Protein AF-A0A5C7Q191-F1 (afdb_monomer_lite)

Radius of gyration: 49.36 Å; chains: 1; bounding box: 138×74×116 Å

Sequence (381 aa):
MLLTQKLLRLLNSVFDKDARAFTAFRIRHESGRLRWRIEDRVLTGSVDGVGLFEVALAGYTIRTLLEHLATLPGITVISRVSTEQFGLSAGALMDQSGDQASSNGDQVLAFTSLLWAYLEAMAVELREARRQIDEALLQMSAKTAEAEWLDEWGGYFGFPRKGGEADASYSKRIVEEILRPRGNNKAIEIGLRNVFGQDCEVIDLQRFGDVFPVYGGAFVHNGTYLHNADAILYYGLFKVVIGYDLLGGADISGYADEVSAYIDTLRDAGTHLESIELTGSKLDDSFAGAEDGSSVQVLSVIPTLLDALNGPTETVPVFPLVVGDASAPGGTVPNSFADQLDAPSDATGGSIVYTTAYSGLRKYDAKVPHSGGEAGALTLS

pLDDT: mean 75.78, std 20.34, range [34.62, 95.62]

Foldseek 3Di:
DVQLVVVLVPDDPVDDSDLQKDFFKFKDFQPFKWKWWQDPQWIWIDGPNHTQDIDRLPPDFSQVVQVVQVVGPRMDMGGPDDPVRSRHRSLQWDTDIAIPPDDCSRTTMGGDDPSSVVSSVVSNVVVVVVVVVVVVVLLVALLRNADPSVQVLCVVLVRHDDPPDHSNRSSVVSVCVVPQAFADQVSLQVQCCVPVVKGKGKAFDWDFPDDDDDDPPDDDPPVPDDDDRDTDGDPQEIEMEIAAAPPDGDDPVVVLVVSVVSNVVRHDPSHDYDYYHYDHGPPPPPPVPDDVPVDPPPPPPPPPDPDDDDDDDDDDDDDDDDPDDDDDPDDDDDPDPPPDDDDDPPQDWDWDWDWDDDPPDDTDTDIDTDGPDDPDDDDDD

Secondary structure (DSSP, 8-state):
-HHHHHHHHHS-TTS------EEEEEEEESSS-EEEEEETTEEEEEETTEEEEEEE-TT-BHHHHHHHHHTSTTEEEEE---TTGGGSBGGGBPPEEEETTSTTTTEEEE---HHHHHHHHHHHHHHHHHHHHHHHHHHTSTTT--HHHHHHHHHHTT-PPPTT--HHHHHHHHHHHHH---SSHHHHHHHHHHHH---EEEEEEEEPPPPP---TT-----SSS-SS-PPEEEEEEEEEEEEE-TTTPPPHHHHHHHHHHHHHHHSPTT-EEEEEEEEE-------------S--------------------PPPPPP--------TT-----------PPP------EEEEEEEETTTEEEEEEEE--TT--------

Structure (mmCIF, N/CA/C/O backbone):
data_AF-A0A5C7Q191-F1
#
_entry.id   AF-A0A5C7Q191-F1
#
loop_
_atom_site.group_PDB
_atom_site.id
_atom_site.type_symbol
_atom_site.label_atom_id
_atom_site.label_alt_id
_atom_site.label_comp_id
_atom_site.label_asym_id
_atom_si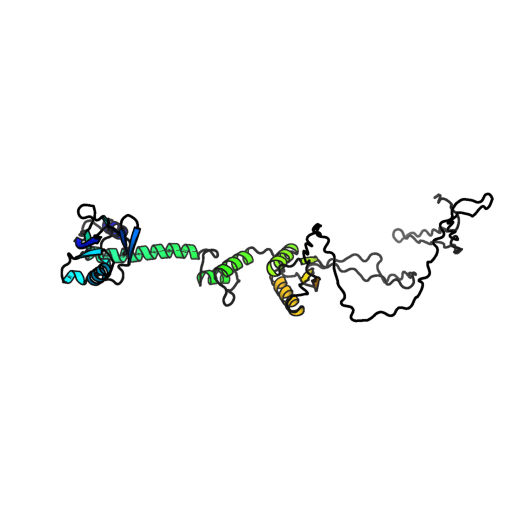te.label_entity_id
_atom_site.label_seq_id
_atom_site.pdbx_PDB_ins_code
_atom_site.Cartn_x
_atom_site.Cartn_y
_atom_site.Cartn_z
_atom_site.occupancy
_atom_site.B_iso_or_equiv
_atom_site.auth_seq_id
_atom_site.auth_comp_id
_atom_site.auth_asym_id
_atom_site.auth_atom_id
_atom_site.pdbx_PDB_model_num
ATOM 1 N N . MET A 1 1 ? -17.061 3.199 21.358 1.00 63.56 1 MET A N 1
ATOM 2 C CA . MET A 1 1 ? -18.312 3.870 21.763 1.00 63.56 1 MET A CA 1
ATOM 3 C C . MET A 1 1 ? -18.288 5.399 21.747 1.00 63.56 1 MET A C 1
ATOM 5 O O . MET A 1 1 ? -19.372 5.969 21.832 1.00 63.56 1 MET A O 1
ATOM 9 N N . LEU A 1 2 ? -17.159 6.112 21.573 1.00 75.12 2 LEU A N 1
ATOM 10 C CA . LEU A 1 2 ? -17.215 7.579 21.367 1.00 75.12 2 LEU A CA 1
ATOM 11 C C . LEU A 1 2 ? -18.153 7.972 20.209 1.00 75.12 2 LEU A C 1
ATOM 13 O O . LEU A 1 2 ? -18.893 8.951 20.303 1.00 75.12 2 LEU A O 1
ATOM 17 N N . LEU A 1 3 ? -18.168 7.184 19.129 1.00 82.44 3 LEU A N 1
ATOM 18 C CA . LEU A 1 3 ? -19.088 7.390 18.011 1.00 82.44 3 LEU A CA 1
ATOM 19 C C . LEU A 1 3 ? -20.546 7.077 18.387 1.00 82.44 3 LEU A C 1
ATOM 21 O O . LEU A 1 3 ? -21.432 7.854 18.061 1.00 82.44 3 LEU A O 1
ATOM 25 N N . THR A 1 4 ? -20.799 6.010 19.135 1.00 85.25 4 THR A N 1
ATOM 26 C CA . THR A 1 4 ? -22.139 5.614 19.609 1.00 85.25 4 THR A CA 1
ATOM 27 C C . THR A 1 4 ? -22.764 6.685 20.494 1.00 85.25 4 THR A C 1
ATOM 29 O O . THR A 1 4 ? -23.917 7.061 20.299 1.00 85.25 4 THR A O 1
ATOM 32 N N . GLN A 1 5 ? -21.980 7.276 21.397 1.00 86.56 5 GLN A N 1
ATOM 33 C CA . GLN A 1 5 ? -22.411 8.421 22.201 1.00 86.56 5 GLN A CA 1
ATOM 34 C C . GLN A 1 5 ? -22.705 9.657 21.338 1.00 86.56 5 GLN A C 1
ATOM 36 O O . GLN A 1 5 ? -23.686 10.363 21.583 1.00 86.56 5 GLN A O 1
ATOM 41 N N . LYS A 1 6 ? -21.903 9.910 20.293 1.00 88.62 6 LYS A N 1
ATOM 42 C CA . LYS A 1 6 ? -22.193 10.972 19.315 1.00 88.62 6 LYS A CA 1
ATOM 43 C C . LYS A 1 6 ? -23.507 10.707 18.573 1.00 88.62 6 LYS A C 1
ATOM 45 O O . LYS A 1 6 ? -24.322 11.620 18.481 1.00 88.62 6 LYS A O 1
ATOM 50 N N . LEU A 1 7 ? -23.750 9.479 18.112 1.00 89.75 7 LEU A N 1
ATOM 51 C CA . LEU A 1 7 ? -24.998 9.092 17.443 1.00 89.75 7 LEU A CA 1
ATOM 52 C C . LEU A 1 7 ? -26.212 9.252 18.373 1.00 89.75 7 LEU A C 1
ATOM 54 O O . LEU A 1 7 ? -27.210 9.856 17.987 1.00 89.75 7 LEU A O 1
ATOM 58 N N . LEU A 1 8 ? -26.105 8.815 19.631 1.00 91.12 8 LEU A N 1
ATOM 59 C CA . LEU A 1 8 ? -27.140 9.009 20.657 1.00 91.12 8 LEU A CA 1
ATOM 60 C C . LEU A 1 8 ? -27.452 10.489 20.903 1.00 91.12 8 LEU A C 1
ATOM 62 O O . LEU A 1 8 ? -28.609 10.874 21.105 1.00 91.12 8 LEU A O 1
ATOM 66 N N . ARG A 1 9 ? -26.430 11.350 20.880 1.00 90.88 9 ARG A N 1
ATOM 67 C CA . ARG A 1 9 ? -26.616 12.795 21.043 1.00 90.88 9 ARG A CA 1
ATOM 68 C C . ARG A 1 9 ? -27.429 13.404 19.898 1.00 90.88 9 ARG A C 1
ATOM 70 O O . ARG A 1 9 ? -28.190 14.329 20.164 1.00 90.88 9 ARG A O 1
ATOM 77 N N . LEU A 1 10 ? -27.303 12.874 18.680 1.00 92.19 10 LEU A N 1
ATOM 78 C CA . LEU A 1 10 ? -28.034 13.339 17.494 1.00 92.19 10 LEU A CA 1
ATOM 79 C C . LEU A 1 10 ? -29.507 12.906 17.469 1.00 92.19 10 LEU A C 1
ATOM 81 O O . LEU A 1 10 ? -30.303 13.502 16.748 1.00 92.19 10 LEU A O 1
ATOM 85 N N . LEU A 1 11 ? -29.894 11.901 18.259 1.00 91.06 11 LEU A N 1
ATOM 86 C CA . LEU A 1 11 ? -31.294 11.493 18.366 1.00 91.06 11 LEU A CA 1
ATOM 87 C C . LEU A 1 11 ? -32.147 12.545 19.086 1.00 91.06 11 LEU A C 1
ATOM 89 O O . LEU A 1 11 ? -31.687 13.237 19.998 1.00 91.06 11 LEU A O 1
ATOM 93 N N . ASN A 1 12 ? -33.428 12.609 18.720 1.00 92.19 12 ASN A N 1
ATOM 94 C CA . ASN A 1 12 ? -34.424 13.439 19.398 1.00 92.19 12 ASN A CA 1
ATOM 95 C C . ASN A 1 12 ? -34.519 13.071 20.901 1.00 92.19 12 ASN A C 1
ATOM 97 O O . ASN A 1 12 ? -34.247 11.935 21.292 1.00 92.19 12 ASN A O 1
ATOM 101 N N . SER A 1 13 ? -34.896 14.027 21.752 1.00 90.50 13 SER A N 1
ATOM 102 C CA . SER A 1 13 ? -35.051 13.852 23.202 1.00 90.50 13 SER A CA 1
ATOM 103 C C . SER A 1 13 ? -36.152 12.866 23.606 1.00 90.50 13 SER A C 1
ATOM 105 O O . SER A 1 13 ? -36.148 12.414 24.744 1.00 90.50 13 SER A O 1
ATOM 107 N N . VAL A 1 14 ? -37.070 12.514 22.698 1.00 93.12 14 VAL A N 1
ATOM 108 C CA . VAL A 1 14 ? -38.151 11.539 22.949 1.00 93.12 14 VAL A CA 1
ATOM 109 C C . VAL A 1 14 ? -37.617 10.119 23.198 1.00 93.12 14 VAL A C 1
ATOM 111 O O . VAL A 1 14 ? -38.283 9.318 23.849 1.00 93.12 14 VAL A O 1
ATOM 114 N N . PHE A 1 15 ? -36.422 9.793 22.700 1.00 90.31 15 PHE A N 1
ATOM 115 C CA . PHE A 1 15 ? -35.811 8.482 22.915 1.00 90.31 15 PHE A CA 1
ATOM 116 C C . PHE A 1 15 ? -35.139 8.396 24.289 1.00 90.31 15 PHE A C 1
ATOM 118 O O . PHE A 1 15 ? -34.394 9.297 24.673 1.00 90.31 15 PHE A O 1
ATOM 125 N N . ASP A 1 16 ? -35.341 7.278 24.992 1.00 90.31 16 ASP A N 1
ATOM 126 C CA . ASP A 1 16 ? -34.571 6.930 26.189 1.00 90.31 16 ASP A CA 1
ATOM 127 C C . ASP A 1 16 ? -33.125 6.600 25.785 1.00 90.31 16 ASP A C 1
ATOM 129 O O . ASP A 1 16 ? -32.858 5.585 25.140 1.00 90.31 16 ASP A O 1
ATOM 133 N N . LYS A 1 17 ? -32.197 7.502 26.119 1.00 91.94 17 LYS A N 1
ATOM 134 C CA . LYS A 1 17 ? -30.774 7.402 25.756 1.00 91.94 17 LYS A CA 1
ATOM 135 C C . LYS A 1 17 ? -29.952 6.634 26.791 1.00 91.94 17 LYS A C 1
ATOM 137 O O . LYS A 1 17 ? -28.741 6.488 26.598 1.00 91.94 17 LYS A O 1
ATOM 142 N N . ASP A 1 18 ? -30.571 6.170 27.876 1.00 91.25 18 ASP A N 1
ATOM 143 C CA . ASP A 1 18 ? -29.871 5.435 28.921 1.00 91.25 18 ASP A CA 1
ATOM 144 C C . ASP A 1 18 ? -29.340 4.094 28.381 1.00 91.25 18 ASP A C 1
ATOM 146 O O . ASP A 1 18 ? -30.026 3.331 27.690 1.00 91.25 18 ASP A O 1
ATOM 150 N N . ALA A 1 19 ? -28.079 3.811 28.700 1.00 89.94 19 ALA A N 1
ATOM 151 C CA . ALA A 1 19 ? -27.424 2.546 28.394 1.00 89.94 19 ALA A CA 1
ATOM 152 C C . ALA A 1 19 ? -28.015 1.385 29.207 1.00 89.94 19 ALA A C 1
ATOM 154 O O . ALA A 1 19 ? -27.857 0.221 28.818 1.00 89.94 19 ALA A O 1
ATOM 155 N N . ARG A 1 20 ? -28.677 1.694 30.335 1.00 92.75 20 ARG A N 1
ATOM 156 C CA . ARG A 1 20 ? -29.031 0.721 31.377 1.00 92.75 20 ARG A CA 1
ATOM 157 C C . ARG A 1 20 ? -27.791 -0.084 31.758 1.00 92.75 20 ARG A C 1
ATOM 159 O O . ARG A 1 20 ? -27.736 -1.307 31.599 1.00 92.75 20 ARG A O 1
ATOM 166 N N . ALA A 1 21 ? -26.759 0.667 32.142 1.00 92.19 21 ALA A N 1
ATOM 167 C CA . ALA A 1 21 ? -25.433 0.139 32.399 1.00 92.19 21 ALA A CA 1
ATOM 168 C C . ALA A 1 21 ? -25.421 -0.733 33.659 1.00 92.19 21 ALA A C 1
ATOM 170 O O . ALA A 1 21 ? -26.037 -0.400 34.672 1.00 92.19 21 ALA A O 1
ATOM 171 N N . PHE A 1 22 ? -24.677 -1.830 33.606 1.00 93.50 22 PHE A N 1
ATOM 172 C CA . PHE A 1 22 ? -24.421 -2.707 34.743 1.00 93.50 22 PHE A CA 1
ATOM 173 C C . PHE A 1 22 ? -22.935 -3.060 34.805 1.00 93.50 22 PHE A C 1
ATOM 175 O O . PHE A 1 22 ? -22.214 -2.979 33.809 1.00 93.50 22 PHE A O 1
ATOM 182 N N . THR A 1 23 ? -22.455 -3.448 35.984 1.00 94.12 23 THR A N 1
ATOM 183 C CA . THR A 1 23 ? -21.076 -3.915 36.141 1.00 94.12 23 THR A CA 1
ATOM 184 C C . THR A 1 23 ? -20.955 -5.331 35.598 1.00 94.12 23 THR A C 1
ATOM 186 O O . THR A 1 23 ? -21.524 -6.258 36.169 1.00 94.12 23 THR A O 1
ATOM 189 N N . ALA A 1 24 ? -20.186 -5.507 34.524 1.00 93.38 24 ALA A N 1
ATOM 190 C CA . ALA A 1 24 ? -19.915 -6.821 33.963 1.00 93.38 24 ALA A CA 1
ATOM 191 C C . ALA A 1 24 ? -18.977 -7.606 34.892 1.00 93.38 24 ALA A C 1
ATOM 193 O O . ALA A 1 24 ? -19.295 -8.678 35.409 1.00 93.38 24 ALA A O 1
ATOM 194 N N . PHE A 1 25 ? -17.816 -7.028 35.172 1.00 93.81 25 PHE A N 1
ATOM 195 C CA . PHE A 1 25 ? -16.826 -7.630 36.050 1.00 93.81 25 PHE A CA 1
ATOM 196 C C . PHE A 1 25 ? -15.891 -6.577 36.623 1.00 93.81 25 PHE A C 1
ATOM 198 O O . PHE A 1 25 ? -15.901 -5.415 36.215 1.00 93.81 25 PHE A O 1
ATOM 205 N N . ARG A 1 26 ? -15.089 -6.990 37.600 1.00 93.38 26 ARG A N 1
ATOM 206 C CA . ARG A 1 26 ? -13.958 -6.217 38.101 1.00 93.38 26 ARG A CA 1
ATOM 207 C C . ARG A 1 26 ? -12.667 -6.934 37.761 1.00 93.38 26 ARG A C 1
ATOM 209 O O . ARG A 1 26 ? -12.584 -8.139 37.982 1.00 93.38 26 ARG A O 1
ATOM 216 N N . ILE A 1 27 ? -11.687 -6.207 37.244 1.00 92.62 27 ILE A N 1
ATOM 217 C CA . ILE A 1 27 ? -10.382 -6.752 36.863 1.00 92.62 27 ILE A CA 1
ATOM 218 C C . ILE A 1 27 ? -9.289 -6.160 37.750 1.00 92.62 27 ILE A C 1
ATOM 220 O O . ILE A 1 27 ? -9.270 -4.957 38.019 1.00 92.62 27 ILE A O 1
ATOM 224 N N . ARG A 1 28 ? -8.406 -7.02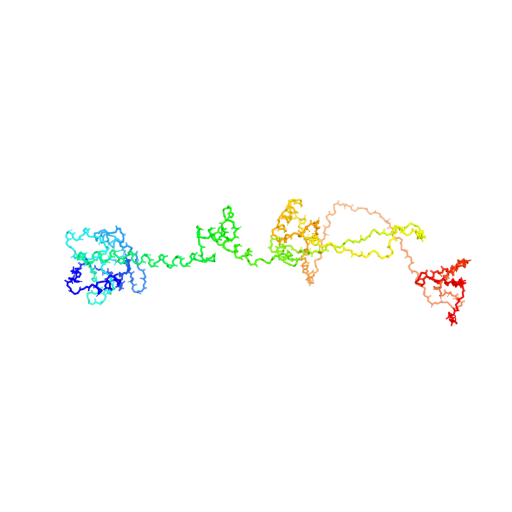1 38.254 1.00 91.94 28 ARG A N 1
ATOM 225 C CA . ARG A 1 28 ? -7.324 -6.659 39.171 1.00 91.94 28 ARG A CA 1
ATOM 226 C C . ARG A 1 28 ? -6.072 -7.453 38.843 1.00 91.94 28 ARG A C 1
ATOM 228 O O . ARG A 1 28 ? -6.177 -8.586 38.389 1.00 91.94 28 ARG A O 1
ATOM 235 N N . HIS A 1 29 ? -4.915 -6.871 39.120 1.00 92.06 29 HIS A N 1
ATOM 236 C CA . HIS A 1 29 ? -3.643 -7.578 39.122 1.00 92.06 29 HIS A CA 1
ATOM 237 C C . HIS A 1 29 ? -3.160 -7.793 40.564 1.00 92.06 29 HIS A C 1
ATOM 239 O O . HIS A 1 29 ? -3.411 -6.954 41.436 1.00 92.06 29 HIS A O 1
ATOM 245 N N . GLU A 1 30 ? -2.520 -8.934 40.825 1.00 86.19 30 GLU A N 1
ATOM 246 C CA . GLU A 1 30 ? -2.148 -9.375 42.179 1.00 86.19 30 GLU A CA 1
ATOM 247 C C . GLU A 1 30 ? -1.004 -8.558 42.793 1.00 86.19 30 GLU A C 1
ATOM 249 O O . GLU A 1 30 ? -1.023 -8.267 43.988 1.00 86.19 30 GLU A O 1
ATOM 254 N N . SER A 1 31 ? -0.015 -8.171 41.986 1.00 80.81 31 SER A N 1
ATOM 255 C CA . SER A 1 31 ? 1.249 -7.591 42.469 1.00 80.81 31 SER A CA 1
ATOM 256 C C . SER A 1 31 ? 1.552 -6.182 41.956 1.00 80.81 31 SER A C 1
ATOM 258 O O . SER A 1 31 ? 2.505 -5.564 42.421 1.00 80.81 31 SER A O 1
ATOM 260 N N . GLY A 1 32 ? 0.753 -5.654 41.025 1.00 82.81 32 GLY A N 1
ATOM 261 C CA . GLY A 1 32 ? 1.071 -4.426 40.286 1.00 82.81 32 GLY A CA 1
ATOM 262 C C . GLY A 1 32 ? -0.164 -3.591 39.972 1.00 82.81 32 GLY A C 1
ATOM 263 O O . GLY A 1 32 ? -1.295 -4.060 40.122 1.00 82.81 32 GLY A O 1
ATOM 264 N N . ARG A 1 33 ? 0.035 -2.339 39.547 1.00 88.38 33 ARG A N 1
ATOM 265 C CA . ARG A 1 33 ? -1.073 -1.423 39.245 1.00 88.38 33 ARG A CA 1
ATOM 266 C C . ARG A 1 33 ? -1.595 -1.675 37.836 1.00 88.38 33 ARG A C 1
ATOM 268 O O . ARG A 1 33 ? -1.003 -1.217 36.859 1.00 88.38 33 ARG A O 1
ATOM 275 N N . LEU A 1 34 ? -2.733 -2.362 37.737 1.00 91.56 34 LEU A N 1
ATOM 276 C CA . LEU A 1 34 ? -3.403 -2.587 36.461 1.00 91.56 34 LEU A CA 1
ATOM 277 C C . LEU A 1 34 ? -4.133 -1.326 35.988 1.00 91.56 34 LEU A C 1
ATOM 279 O O . LEU A 1 34 ? -5.035 -0.814 36.657 1.00 91.56 34 LEU A O 1
ATOM 283 N N . ARG A 1 35 ? -3.791 -0.879 34.785 1.00 93.69 35 ARG A N 1
ATOM 284 C CA . ARG A 1 35 ? -4.580 0.052 33.983 1.00 93.69 35 ARG A CA 1
ATOM 285 C C . ARG A 1 35 ? -5.144 -0.687 32.792 1.00 93.69 35 ARG A C 1
ATOM 287 O O . ARG A 1 35 ? -4.405 -1.363 32.084 1.00 93.69 35 ARG A O 1
ATOM 294 N N . TRP A 1 36 ? -6.431 -0.531 32.556 1.00 94.12 36 TRP A N 1
ATOM 295 C CA . TRP A 1 36 ? -7.112 -1.165 31.440 1.00 94.12 36 TRP A CA 1
ATOM 296 C C . TRP A 1 36 ? -7.877 -0.124 30.633 1.00 94.12 36 TRP A C 1
ATOM 298 O O . TRP A 1 36 ? -8.253 0.937 31.142 1.00 94.12 36 TRP A O 1
ATOM 308 N N . ARG A 1 37 ? -8.097 -0.422 29.359 1.00 94.19 37 ARG A N 1
ATOM 309 C CA . ARG A 1 37 ? -8.853 0.425 28.446 1.00 94.19 37 ARG A CA 1
ATOM 310 C C . ARG A 1 37 ? -9.630 -0.441 27.474 1.00 94.19 37 ARG A C 1
ATOM 312 O O . ARG A 1 37 ? -9.074 -1.354 26.875 1.00 94.19 37 ARG A O 1
ATOM 319 N N . ILE A 1 38 ? -10.907 -0.129 27.324 1.00 92.38 38 ILE A N 1
ATOM 320 C CA . ILE A 1 38 ? -11.762 -0.632 26.259 1.00 92.38 38 ILE A CA 1
ATOM 321 C C . ILE A 1 38 ? -11.931 0.491 25.256 1.00 92.38 38 ILE A C 1
ATOM 323 O O . ILE A 1 38 ? -12.472 1.550 25.581 1.00 92.38 38 ILE A O 1
ATOM 327 N N . GLU A 1 39 ? -11.460 0.249 24.048 1.00 88.44 39 GLU A N 1
ATOM 328 C CA . GLU A 1 39 ? -11.617 1.148 22.917 1.00 88.44 39 GLU A CA 1
ATOM 329 C C . GLU A 1 39 ? -11.809 0.306 21.666 1.00 88.44 39 GLU A C 1
ATOM 331 O O . GLU A 1 39 ? -11.177 -0.734 21.514 1.00 88.44 39 GLU A O 1
ATOM 336 N N . ASP A 1 40 ? -12.743 0.713 20.807 1.00 80.81 40 ASP A N 1
ATOM 337 C CA . ASP A 1 40 ? -12.995 0.057 19.520 1.00 80.81 40 ASP A CA 1
ATOM 338 C C . ASP A 1 40 ? -13.168 -1.469 19.599 1.00 80.81 40 ASP A C 1
ATOM 340 O O . ASP A 1 40 ? -12.739 -2.219 18.729 1.00 80.81 40 ASP A O 1
ATOM 344 N N . ARG A 1 41 ? -13.875 -1.931 20.641 1.00 86.75 41 ARG A N 1
ATOM 345 C CA . ARG A 1 41 ? -14.105 -3.358 20.930 1.00 86.75 41 ARG A CA 1
ATOM 346 C C . ARG A 1 41 ? -12.819 -4.157 21.161 1.00 86.75 41 ARG A C 1
ATOM 348 O O . ARG A 1 41 ? -12.811 -5.369 20.959 1.00 86.75 41 ARG A O 1
ATOM 355 N N . VAL A 1 42 ? -11.767 -3.508 21.637 1.00 91.62 42 VAL A N 1
ATOM 356 C CA . VAL A 1 42 ? -10.541 -4.146 22.108 1.00 91.62 42 VAL A CA 1
ATOM 357 C C . VAL A 1 42 ? -10.349 -3.782 23.573 1.00 91.62 42 VAL A C 1
ATOM 359 O O . VAL A 1 42 ? -10.381 -2.609 23.944 1.00 91.62 42 VAL A O 1
ATOM 362 N N . LEU A 1 43 ? -10.181 -4.794 24.422 1.00 94.06 43 LEU A N 1
ATOM 363 C CA . LEU A 1 43 ? -9.784 -4.615 25.812 1.00 94.06 43 LEU A CA 1
ATOM 364 C C . LEU A 1 43 ? -8.266 -4.767 25.901 1.00 94.06 43 LEU A C 1
ATOM 366 O O . LEU A 1 43 ? -7.718 -5.839 25.654 1.00 94.06 43 LEU A O 1
ATOM 370 N N . THR A 1 44 ? -7.604 -3.692 26.301 1.00 94.94 44 THR A N 1
ATOM 371 C CA . THR A 1 44 ? -6.167 -3.651 26.567 1.00 94.94 44 THR A CA 1
ATOM 372 C C . THR A 1 44 ? -5.921 -3.521 28.061 1.00 94.94 44 THR A C 1
ATOM 374 O O . THR A 1 44 ? -6.659 -2.832 28.773 1.00 94.94 44 THR A O 1
ATOM 377 N N . GLY A 1 45 ? -4.878 -4.184 28.550 1.00 93.56 45 GLY A N 1
ATOM 378 C CA . GLY A 1 45 ? -4.425 -4.097 29.931 1.00 93.56 45 GLY A CA 1
ATOM 379 C C . GLY A 1 45 ? -2.925 -3.861 30.000 1.00 93.56 45 GLY A C 1
ATOM 380 O O . GLY A 1 45 ? -2.156 -4.452 29.248 1.00 93.56 45 GLY A O 1
ATOM 381 N N . SER A 1 46 ? -2.504 -3.006 30.924 1.00 92.50 46 SER A N 1
ATOM 382 C CA . SER A 1 46 ? -1.105 -2.695 31.206 1.00 92.50 46 SER A CA 1
ATOM 383 C C . SER A 1 46 ? -0.863 -2.688 32.711 1.00 92.50 46 SER A C 1
ATOM 385 O O . SER A 1 46 ? -1.703 -2.204 33.471 1.00 92.50 46 SER A O 1
ATOM 387 N N . VAL A 1 47 ? 0.273 -3.217 33.149 1.00 91.56 47 VAL A N 1
ATOM 388 C CA . VAL A 1 47 ? 0.688 -3.228 34.555 1.00 91.56 47 VAL A CA 1
ATOM 389 C C . VAL A 1 47 ? 1.915 -2.345 34.685 1.00 91.56 47 VAL A C 1
ATOM 391 O O . VAL A 1 47 ? 2.900 -2.547 33.982 1.00 91.56 47 VAL A O 1
ATOM 394 N N . ASP A 1 48 ? 1.826 -1.316 35.528 1.00 86.88 48 ASP A N 1
ATOM 395 C CA . ASP A 1 48 ? 2.922 -0.366 35.779 1.00 86.88 48 ASP A CA 1
ATOM 396 C C . ASP A 1 48 ? 3.530 0.255 34.498 1.00 86.88 48 ASP A C 1
ATOM 398 O O . ASP A 1 48 ? 4.693 0.646 34.453 1.00 86.88 48 ASP A O 1
ATOM 402 N N . GLY A 1 49 ? 2.711 0.383 33.445 1.00 82.00 49 GLY A N 1
ATOM 403 C CA . GLY A 1 49 ? 3.094 0.949 32.147 1.00 82.00 49 GLY A CA 1
ATOM 404 C C . GLY A 1 49 ? 3.565 -0.069 31.103 1.00 82.00 49 GLY A C 1
ATOM 405 O O . GLY A 1 49 ? 3.752 0.311 29.951 1.00 82.00 49 GLY A O 1
ATOM 406 N N . VAL A 1 50 ? 3.701 -1.347 31.462 1.00 87.00 50 VAL A N 1
ATOM 407 C CA . VAL A 1 50 ? 4.044 -2.434 30.533 1.00 87.00 50 VAL A CA 1
ATOM 408 C C . VAL A 1 50 ? 2.765 -3.110 30.042 1.00 87.00 50 VAL A C 1
ATOM 410 O O . VAL A 1 50 ? 1.908 -3.475 30.846 1.00 87.00 50 VAL A O 1
ATOM 413 N N . GLY A 1 51 ? 2.612 -3.265 28.724 1.00 87.56 51 GLY A N 1
ATOM 414 C CA . GLY A 1 51 ? 1.470 -3.965 28.129 1.00 87.56 51 GLY A CA 1
ATOM 415 C C . GLY A 1 51 ? 1.424 -5.428 28.572 1.00 87.56 51 GLY A C 1
ATOM 416 O O . GLY A 1 51 ? 2.418 -6.137 28.448 1.00 87.56 51 GLY A O 1
ATOM 417 N N . LEU A 1 52 ? 0.282 -5.861 29.105 1.00 89.69 52 LEU A N 1
ATOM 418 C CA . LEU A 1 52 ? 0.072 -7.222 29.600 1.00 89.69 52 LEU A CA 1
ATOM 419 C C . LEU A 1 52 ? -0.756 -8.052 28.618 1.00 89.69 52 LEU A C 1
ATOM 421 O O . LEU A 1 52 ? -0.426 -9.205 28.360 1.00 89.69 52 LEU A O 1
ATOM 425 N N . PHE A 1 53 ? -1.836 -7.480 28.087 1.00 92.19 53 PHE A N 1
ATOM 426 C CA . PHE A 1 53 ? -2.714 -8.179 27.156 1.00 92.19 53 PHE A CA 1
ATOM 427 C C . PHE A 1 53 ? -3.479 -7.214 26.252 1.00 92.19 53 PHE A C 1
ATOM 429 O O . PHE A 1 53 ? -3.754 -6.067 26.617 1.00 92.19 53 PHE A O 1
ATOM 436 N N . GLU A 1 54 ? -3.874 -7.732 25.096 1.00 94.69 54 GLU A N 1
ATOM 437 C CA . GLU A 1 54 ? -4.749 -7.090 24.127 1.00 94.69 54 GLU A CA 1
ATOM 438 C C . GLU A 1 54 ? -5.726 -8.145 23.605 1.00 94.69 54 GLU A C 1
ATOM 440 O O . GLU A 1 54 ? -5.315 -9.174 23.071 1.00 94.69 54 GLU A O 1
ATOM 445 N N . VAL A 1 55 ? -7.022 -7.930 23.831 1.00 94.06 55 VAL A N 1
ATOM 446 C CA . VAL A 1 55 ? -8.072 -8.900 23.509 1.00 94.06 55 VAL A CA 1
ATOM 447 C C . VAL A 1 55 ? -9.146 -8.223 22.671 1.00 94.06 55 VAL A C 1
ATOM 449 O O . VAL A 1 55 ? -9.860 -7.339 23.148 1.00 94.06 55 VAL A O 1
ATOM 452 N N . ALA A 1 56 ? -9.299 -8.676 21.427 1.00 93.00 56 ALA A N 1
ATOM 453 C CA . ALA A 1 56 ? -10.436 -8.313 20.595 1.00 93.00 56 ALA A CA 1
ATOM 454 C C . ALA A 1 56 ? -11.714 -8.940 21.171 1.00 93.00 56 ALA A C 1
ATOM 456 O O . ALA A 1 56 ? -11.802 -10.150 21.360 1.00 93.00 56 ALA A O 1
ATOM 457 N N . LEU A 1 57 ? -12.724 -8.116 21.445 1.00 91.69 57 LEU A N 1
ATOM 458 C CA . LEU A 1 57 ? -13.994 -8.549 22.035 1.00 91.69 57 LEU A CA 1
ATOM 459 C C . LEU A 1 57 ? -14.912 -9.233 21.008 1.00 91.69 57 LEU A C 1
ATOM 461 O O . LEU A 1 57 ? -15.885 -9.893 21.379 1.00 91.69 57 LEU A O 1
ATOM 465 N N . ALA A 1 58 ? -14.617 -9.075 19.714 1.00 87.00 58 ALA A N 1
ATOM 466 C CA . ALA A 1 58 ? -15.309 -9.777 18.642 1.00 87.00 58 ALA A CA 1
ATOM 467 C C . ALA A 1 58 ? -15.118 -11.297 18.794 1.00 87.00 58 ALA A C 1
ATOM 469 O O . ALA A 1 58 ? -14.004 -11.778 18.963 1.00 87.00 58 ALA A O 1
ATOM 470 N N . GLY A 1 59 ? -16.217 -12.055 18.761 1.00 87.19 59 GLY A N 1
ATOM 471 C CA . GLY A 1 59 ? -16.198 -13.515 18.932 1.00 87.19 59 GLY A CA 1
ATOM 472 C C . GLY A 1 59 ? -16.273 -14.006 20.382 1.00 87.19 59 GLY A C 1
ATOM 473 O O . GLY A 1 59 ? -16.468 -15.200 20.601 1.00 87.19 59 GLY A O 1
ATOM 474 N N . TYR A 1 60 ? -16.210 -13.111 21.374 1.00 94.00 60 TYR A N 1
ATOM 475 C CA . TYR A 1 60 ? -16.379 -13.475 22.779 1.00 94.00 60 TYR A CA 1
ATOM 476 C C . TYR A 1 60 ? -17.793 -13.183 23.290 1.00 94.00 60 TYR A C 1
ATOM 478 O O . TYR A 1 60 ? -18.445 -12.199 22.928 1.00 94.00 60 TYR A O 1
ATOM 486 N N . THR A 1 61 ? -18.253 -14.040 24.196 1.00 95.06 61 THR A N 1
ATOM 487 C CA . THR A 1 61 ? -19.333 -13.726 25.137 1.00 95.06 61 THR A CA 1
ATOM 488 C C . THR A 1 61 ? -18.711 -13.206 26.427 1.00 95.06 61 THR A C 1
ATOM 490 O O . THR A 1 61 ? -17.517 -13.404 26.660 1.00 95.06 61 THR A O 1
ATOM 493 N N . ILE A 1 62 ? -19.497 -12.574 27.300 1.00 93.94 62 ILE A N 1
ATOM 494 C CA . ILE A 1 62 ? -19.000 -12.166 28.621 1.00 93.94 62 ILE A CA 1
ATOM 495 C C . ILE A 1 62 ? -18.419 -13.381 29.357 1.00 93.94 62 ILE A C 1
ATOM 497 O O . ILE A 1 62 ? -17.351 -13.275 29.946 1.00 93.94 62 ILE A O 1
ATOM 501 N N . ARG A 1 63 ? -19.056 -14.556 29.270 1.00 94.44 63 ARG A N 1
ATOM 502 C CA . ARG A 1 63 ? -18.526 -15.786 29.875 1.00 94.44 63 ARG A CA 1
ATOM 503 C C . ARG A 1 63 ? -17.150 -16.171 29.338 1.00 94.44 63 ARG A C 1
ATOM 505 O O . ARG A 1 63 ? -16.215 -16.297 30.121 1.00 94.44 63 ARG A O 1
ATOM 512 N N . THR A 1 64 ? -17.032 -16.345 28.024 1.00 95.00 64 THR A N 1
ATOM 513 C CA . THR A 1 64 ? -15.785 -16.837 27.422 1.00 95.00 64 THR A CA 1
ATOM 514 C C . THR A 1 64 ? -14.651 -15.825 27.559 1.00 95.00 64 THR A C 1
ATOM 516 O O . THR A 1 64 ? -13.497 -16.216 27.694 1.00 95.00 64 THR A O 1
ATOM 519 N N . LEU A 1 65 ? -14.964 -14.524 27.599 1.00 94.81 65 LEU A N 1
ATOM 520 C CA . LEU A 1 65 ? -13.984 -13.485 27.908 1.00 94.81 65 LEU A CA 1
ATOM 521 C C . LEU A 1 65 ? -13.459 -13.612 29.343 1.00 94.81 65 LEU A C 1
ATOM 523 O O . LEU A 1 65 ? -12.258 -13.508 29.562 1.00 94.81 65 LEU A O 1
ATOM 527 N N . LEU A 1 66 ? -14.341 -13.828 30.323 1.00 93.69 66 LEU A N 1
ATOM 528 C CA . LEU A 1 66 ? -13.939 -13.988 31.724 1.00 93.69 66 LEU A CA 1
ATOM 529 C C . LEU A 1 66 ? -13.056 -15.221 31.921 1.00 93.69 66 LEU A C 1
ATOM 531 O O . LEU A 1 66 ? -12.052 -15.141 32.624 1.00 93.69 66 LEU A O 1
ATOM 535 N N . GLU A 1 67 ? -13.412 -16.332 31.276 1.00 93.50 67 GLU A N 1
ATOM 536 C CA . GLU A 1 67 ? -12.602 -17.553 31.258 1.00 93.50 67 GLU A CA 1
ATOM 537 C C . GLU A 1 67 ? -11.228 -17.284 30.640 1.00 93.50 67 GLU A C 1
ATOM 539 O O . GLU A 1 67 ? -10.216 -17.639 31.236 1.00 93.50 67 GLU A O 1
ATOM 544 N N . HIS A 1 68 ? -11.178 -16.585 29.501 1.00 93.50 68 HIS A N 1
ATOM 545 C CA . HIS A 1 68 ? -9.924 -16.218 28.848 1.00 93.50 68 HIS A CA 1
ATOM 546 C C . HIS A 1 68 ? -9.048 -15.323 29.736 1.00 93.50 68 HIS A C 1
ATOM 548 O O . HIS A 1 68 ? -7.876 -15.625 29.949 1.00 93.50 68 HIS A O 1
ATOM 554 N N . LEU A 1 69 ? -9.610 -14.266 30.326 1.00 92.56 69 LEU A N 1
ATOM 555 C CA . LEU A 1 69 ? -8.869 -13.365 31.212 1.00 92.56 69 LEU A CA 1
ATOM 556 C C . LEU A 1 69 ? -8.363 -14.068 32.479 1.00 92.56 69 LEU A C 1
ATOM 558 O O . LEU A 1 69 ? -7.296 -13.722 32.972 1.00 92.56 69 LEU A O 1
ATOM 562 N N . ALA A 1 70 ? -9.089 -15.067 32.987 1.00 91.12 70 ALA A N 1
ATOM 563 C CA . ALA A 1 70 ? -8.655 -15.868 34.130 1.00 91.12 70 ALA A CA 1
ATOM 564 C C . ALA A 1 70 ? -7.476 -16.807 33.806 1.00 91.12 70 ALA A C 1
ATOM 566 O O . ALA A 1 70 ? -6.818 -17.287 34.726 1.00 91.12 70 ALA A O 1
ATOM 567 N N . THR A 1 71 ? -7.187 -17.070 32.524 1.00 92.38 71 THR A N 1
ATOM 568 C CA . THR A 1 71 ? -5.976 -17.814 32.126 1.00 92.38 71 THR A CA 1
ATOM 569 C C . THR A 1 71 ? -4.712 -16.956 32.140 1.00 92.38 71 THR A C 1
ATOM 571 O O . THR A 1 71 ? -3.607 -17.498 32.113 1.00 92.38 71 THR A O 1
ATOM 574 N N . LEU A 1 72 ? -4.853 -15.628 32.181 1.00 90.38 72 LEU A N 1
ATOM 575 C CA . LEU A 1 72 ? -3.720 -14.717 32.137 1.00 90.38 72 LEU A CA 1
ATOM 576 C C . LEU A 1 72 ? -3.011 -14.659 33.501 1.00 90.38 72 LEU A C 1
ATOM 578 O O . LEU A 1 72 ? -3.666 -14.558 34.543 1.00 90.38 72 LEU A O 1
ATOM 582 N N . PRO A 1 73 ? -1.668 -14.690 33.520 1.00 87.06 73 PRO A N 1
ATOM 583 C CA . PRO A 1 73 ? -0.909 -14.730 34.761 1.00 87.06 73 PRO A CA 1
ATOM 584 C C . PRO A 1 73 ? -1.100 -13.441 35.569 1.00 87.06 73 PRO A C 1
ATOM 586 O O . PRO A 1 73 ? -0.985 -12.337 35.040 1.00 87.06 73 PRO A O 1
ATOM 589 N N . GLY A 1 74 ? -1.378 -13.591 36.867 1.00 87.31 74 GLY A N 1
ATOM 590 C CA . GLY A 1 74 ? -1.496 -12.478 37.814 1.00 87.31 74 GLY A CA 1
ATOM 591 C C . GLY A 1 74 ? -2.787 -11.661 37.706 1.00 87.31 74 GLY A C 1
ATOM 592 O O . GLY A 1 74 ? -2.939 -10.694 38.454 1.00 87.31 74 GLY A O 1
ATOM 593 N N . ILE A 1 75 ? -3.721 -12.024 36.816 1.00 91.44 75 ILE A N 1
ATOM 594 C CA . ILE A 1 75 ? -5.022 -11.362 36.687 1.00 91.44 75 ILE A CA 1
ATOM 595 C C . ILE A 1 75 ? -6.073 -12.086 37.527 1.00 91.44 75 ILE A C 1
ATOM 597 O O . ILE A 1 75 ? -6.369 -13.261 37.340 1.00 91.44 75 ILE A O 1
ATOM 601 N N . THR A 1 76 ? -6.720 -11.334 38.412 1.00 91.12 76 THR A N 1
ATOM 602 C CA . THR A 1 76 ? -7.935 -11.753 39.107 1.00 91.12 76 THR A CA 1
ATOM 603 C C . THR A 1 76 ? -9.138 -11.046 38.498 1.00 91.12 76 THR A C 1
ATOM 605 O O . THR A 1 76 ? -9.211 -9.812 38.485 1.00 91.12 76 THR A O 1
ATOM 608 N N . VAL A 1 77 ? -10.126 -11.824 38.053 1.00 92.00 77 VAL A N 1
ATOM 609 C CA . VAL A 1 77 ? -11.388 -11.294 37.533 1.00 92.00 77 VAL A CA 1
ATOM 610 C C . VAL A 1 77 ? -12.549 -11.695 38.432 1.00 92.00 77 VAL A C 1
ATOM 612 O O . VAL A 1 77 ? -12.768 -12.870 38.711 1.00 92.00 77 VAL A O 1
ATOM 615 N N . ILE A 1 78 ? -13.317 -10.707 38.885 1.00 90.44 78 ILE A N 1
ATOM 616 C CA . ILE A 1 78 ? -14.493 -10.904 39.733 1.00 90.44 78 ILE A CA 1
ATOM 617 C C . ILE A 1 78 ? -15.731 -10.586 38.904 1.00 90.44 78 ILE A C 1
ATOM 619 O O . ILE A 1 78 ? -16.045 -9.418 38.663 1.00 90.44 78 ILE A O 1
ATOM 623 N N . SER A 1 79 ? -16.448 -11.625 38.485 1.00 90.31 79 SER A N 1
ATOM 624 C CA . SER A 1 79 ? -17.727 -11.468 37.793 1.00 90.31 79 SER A CA 1
ATOM 625 C C . SER A 1 79 ? -18.766 -10.776 38.684 1.00 90.31 79 SER A C 1
ATOM 627 O O . SER A 1 79 ? -18.868 -11.052 39.883 1.00 90.31 79 SER A O 1
ATOM 629 N N . ARG A 1 80 ? -19.547 -9.869 38.094 1.00 90.12 80 ARG A N 1
ATOM 630 C CA . ARG A 1 80 ? -20.722 -9.236 38.714 1.00 90.12 80 ARG A CA 1
ATOM 631 C C . ARG A 1 80 ? -21.994 -9.438 37.882 1.00 90.12 80 ARG A C 1
ATOM 633 O O . ARG A 1 80 ? -23.013 -8.827 38.193 1.00 90.12 80 ARG A O 1
ATOM 640 N N . VAL A 1 81 ? -21.940 -10.310 36.871 1.00 89.44 81 VAL A N 1
ATOM 641 C CA . VAL A 1 81 ? -23.068 -10.592 35.976 1.00 89.44 81 VAL A CA 1
ATOM 642 C C . VAL A 1 81 ? -24.007 -11.676 36.507 1.00 89.44 81 VAL A C 1
ATOM 644 O O . VAL A 1 81 ? -23.589 -12.587 37.222 1.00 89.44 81 VAL A O 1
ATOM 647 N N . SER A 1 82 ? -25.283 -11.595 36.123 1.00 88.31 82 SER A N 1
ATOM 648 C CA . SER A 1 82 ? -26.275 -12.658 36.328 1.00 88.31 82 SER A CA 1
ATOM 649 C C . SER A 1 82 ? -26.125 -13.797 35.306 1.00 88.31 82 SER A C 1
ATOM 651 O O . SER A 1 82 ? -25.439 -13.666 34.290 1.00 88.31 82 SER A O 1
ATOM 653 N N . THR A 1 83 ? -26.809 -14.924 35.543 1.00 84.81 83 THR A N 1
ATOM 654 C CA . THR A 1 83 ? -26.777 -16.108 34.662 1.00 84.81 83 THR A CA 1
ATOM 655 C C . THR A 1 83 ? -27.140 -15.787 33.208 1.00 84.81 83 THR A C 1
ATOM 657 O O . THR A 1 83 ? -26.506 -16.298 32.288 1.00 84.81 83 THR A O 1
ATOM 660 N N . GLU A 1 84 ? -28.124 -14.911 33.003 1.00 85.06 84 GLU A N 1
ATOM 661 C CA . GLU A 1 84 ? -28.599 -14.485 31.679 1.00 85.06 84 GLU A CA 1
ATOM 662 C C . GLU A 1 84 ? -27.588 -13.571 30.973 1.00 85.06 84 GLU A C 1
ATOM 664 O O . GLU A 1 84 ? -27.370 -13.675 29.767 1.00 85.06 84 GLU A O 1
ATOM 669 N N . GLN A 1 85 ? -26.904 -12.714 31.734 1.00 89.62 85 GLN A N 1
ATOM 670 C CA . GLN A 1 85 ? -25.931 -11.756 31.210 1.00 89.62 85 GLN A CA 1
ATOM 671 C C . GLN A 1 85 ? -24.628 -12.417 30.745 1.00 89.62 85 GLN A C 1
ATOM 673 O O . GLN A 1 85 ? -23.945 -11.871 29.883 1.00 89.62 85 GLN A O 1
ATOM 678 N N . PHE A 1 86 ? -24.291 -13.610 31.243 1.00 90.50 86 PHE A N 1
ATOM 679 C CA . PHE A 1 86 ? -23.132 -14.364 30.749 1.00 90.50 86 PHE A CA 1
ATOM 680 C C . PHE A 1 86 ? -23.209 -14.692 29.253 1.00 90.50 86 PHE A C 1
ATOM 682 O O . PHE A 1 86 ? -22.163 -14.834 28.620 1.00 90.50 86 PHE A O 1
ATOM 689 N N . GLY A 1 87 ? -24.423 -14.832 28.706 1.00 90.44 87 GLY A N 1
ATOM 690 C CA . GLY A 1 87 ? -24.650 -15.113 27.287 1.00 90.44 87 GLY A CA 1
ATOM 691 C C . GLY A 1 87 ? -24.557 -13.882 26.383 1.00 90.44 87 GLY A C 1
ATOM 692 O O . GLY A 1 87 ? -24.581 -14.028 25.163 1.00 90.44 87 GLY A O 1
ATOM 693 N N . LEU A 1 88 ? -24.446 -12.675 26.948 1.00 91.12 88 LEU A N 1
ATOM 694 C CA . LEU A 1 88 ? -24.287 -11.459 26.157 1.00 91.12 88 LEU A CA 1
ATOM 695 C C . LEU A 1 88 ? -22.936 -11.462 25.442 1.00 91.12 88 LEU A C 1
ATOM 697 O O . LEU A 1 88 ? -21.930 -11.946 25.966 1.00 91.12 88 LEU A O 1
ATOM 701 N N . SER A 1 89 ? -22.906 -10.880 24.245 1.00 92.75 89 SER A N 1
ATOM 702 C CA . SER A 1 89 ? -21.652 -10.635 23.537 1.00 92.75 89 SER A CA 1
ATOM 703 C C . SER A 1 89 ? -20.763 -9.688 24.347 1.00 92.75 89 SER A C 1
ATOM 705 O O . SER A 1 89 ? -21.240 -8.692 24.893 1.00 92.75 89 SER A O 1
ATOM 707 N N . ALA A 1 90 ? -19.456 -9.952 24.366 1.00 92.56 90 ALA A N 1
ATOM 708 C CA . ALA A 1 90 ? -18.462 -9.039 24.922 1.00 92.56 90 ALA A CA 1
ATOM 709 C C . ALA A 1 90 ? -18.426 -7.686 24.181 1.00 92.56 90 ALA A C 1
ATOM 711 O O . ALA A 1 90 ? -17.954 -6.697 24.729 1.00 92.56 90 ALA A O 1
ATOM 712 N N . GLY A 1 91 ? -19.009 -7.592 22.980 1.00 88.44 91 GLY A N 1
ATOM 713 C CA . GLY A 1 91 ? -19.234 -6.315 22.299 1.00 88.44 91 GLY A CA 1
ATOM 714 C C . GLY A 1 91 ? -20.189 -5.358 23.032 1.00 88.44 91 GLY A C 1
ATOM 715 O O . GLY A 1 91 ? -20.265 -4.191 22.657 1.00 88.44 91 GLY A O 1
ATOM 716 N N . ALA A 1 92 ? -20.903 -5.823 24.066 1.00 91.56 92 ALA A N 1
ATOM 717 C CA . ALA A 1 92 ? -21.739 -4.982 24.925 1.00 91.56 92 ALA A CA 1
ATOM 718 C C . ALA A 1 92 ? -20.949 -4.228 26.015 1.00 91.56 92 ALA A C 1
ATOM 720 O O . ALA A 1 92 ? -21.524 -3.391 26.715 1.00 91.56 92 ALA A O 1
ATOM 721 N N . LEU A 1 93 ? -19.653 -4.524 26.188 1.00 92.69 93 LEU A N 1
ATOM 722 C CA . LEU A 1 93 ? -18.791 -3.785 27.111 1.00 92.69 93 LEU A CA 1
ATOM 723 C C . LEU A 1 93 ? -18.610 -2.345 26.623 1.00 92.69 93 LEU A C 1
ATOM 725 O O . LEU A 1 93 ? -18.335 -2.110 25.450 1.00 92.69 93 LEU A O 1
ATOM 729 N N . MET A 1 94 ? -18.761 -1.382 27.527 1.00 91.50 94 MET A N 1
ATOM 730 C CA . MET A 1 94 ? -18.686 0.041 27.208 1.00 91.50 94 MET A CA 1
ATOM 731 C C . MET A 1 94 ? -17.233 0.501 27.053 1.00 91.50 94 MET A C 1
ATOM 733 O O . MET A 1 94 ? -16.366 0.067 27.812 1.00 91.50 94 MET A O 1
ATOM 737 N N . ASP A 1 95 ? -16.972 1.431 26.125 1.00 89.19 95 ASP A N 1
ATOM 738 C CA . ASP A 1 95 ? -15.660 2.087 26.064 1.00 89.19 95 ASP A CA 1
ATOM 739 C C . ASP A 1 95 ? -15.415 2.859 27.356 1.00 89.19 95 ASP A C 1
ATOM 741 O O . ASP A 1 95 ? -16.144 3.794 27.705 1.00 89.19 95 ASP A O 1
ATOM 745 N N . GLN A 1 96 ? -14.361 2.462 28.049 1.00 91.00 96 GLN A N 1
ATOM 746 C CA . GLN A 1 96 ? -13.983 2.983 29.345 1.00 91.00 96 GLN A CA 1
ATOM 747 C C . GLN A 1 96 ? -12.499 2.707 29.549 1.00 91.00 96 GLN A C 1
ATOM 749 O O . GLN A 1 96 ? -11.983 1.674 29.133 1.00 91.00 96 GLN A O 1
ATOM 754 N N . SER A 1 97 ? -11.818 3.606 30.246 1.00 92.38 97 SER A N 1
ATOM 755 C CA . SER A 1 97 ? -10.526 3.312 30.856 1.00 92.38 97 SER A CA 1
ATOM 756 C C . SER A 1 97 ? -10.668 3.266 32.367 1.00 92.38 97 SER A C 1
ATOM 758 O O . SER A 1 97 ? -11.435 4.041 32.945 1.00 92.38 97 SER A O 1
ATOM 760 N N . GLY A 1 98 ? -9.899 2.402 33.010 1.00 92.12 98 GLY A N 1
ATOM 761 C CA . GLY A 1 98 ? -9.877 2.285 34.456 1.00 92.12 98 GLY A CA 1
ATOM 762 C C . GLY A 1 98 ? -8.480 2.015 34.989 1.00 92.12 98 GLY A C 1
ATOM 763 O O . GLY A 1 98 ? -7.583 1.559 34.281 1.00 92.12 98 GLY A O 1
ATOM 764 N N . ASP A 1 99 ? -8.301 2.336 36.262 1.00 91.25 99 ASP A N 1
ATOM 765 C CA . ASP A 1 99 ? -7.072 2.112 37.006 1.00 91.25 99 ASP A CA 1
ATOM 766 C C . ASP A 1 99 ? -7.441 1.466 38.337 1.00 91.25 99 ASP A C 1
ATOM 768 O O . ASP A 1 99 ? -8.231 2.028 39.099 1.00 91.25 99 ASP A O 1
ATOM 772 N N . GLN A 1 100 ? -6.864 0.302 38.621 1.00 90.62 100 GLN A N 1
ATOM 773 C CA . GLN A 1 100 ? -7.133 -0.467 39.835 1.00 90.62 100 GLN A CA 1
ATOM 774 C C . GLN A 1 100 ? -6.897 0.342 41.122 1.00 90.62 100 GLN A C 1
ATOM 776 O O . GLN A 1 100 ? -7.549 0.076 42.129 1.00 90.62 100 GLN A O 1
ATOM 781 N N . ALA A 1 101 ? -5.998 1.334 41.103 1.00 87.12 101 ALA A N 1
ATOM 782 C CA . ALA A 1 101 ? -5.721 2.190 42.259 1.00 87.12 101 ALA A CA 1
ATOM 783 C C . ALA A 1 101 ? -6.787 3.280 42.495 1.00 87.12 101 ALA A C 1
ATOM 785 O O . ALA A 1 101 ? -6.773 3.940 43.534 1.00 87.12 101 ALA A O 1
ATOM 786 N N . SER A 1 102 ? -7.699 3.497 41.545 1.00 88.94 102 SER A N 1
ATOM 787 C CA . SER A 1 102 ? -8.757 4.506 41.651 1.00 88.94 102 SER A CA 1
ATOM 788 C C . SER A 1 102 ? -10.046 3.912 42.217 1.00 88.94 102 SER A C 1
ATOM 790 O O . SER A 1 102 ? -10.359 2.740 42.003 1.00 88.94 102 SER A O 1
ATOM 792 N N . SER A 1 103 ? -10.846 4.733 42.905 1.00 88.06 103 SER A N 1
ATOM 793 C CA . SER A 1 103 ? -12.156 4.303 43.412 1.00 88.06 103 SER A CA 1
ATOM 794 C C . SER A 1 103 ? -13.056 3.840 42.263 1.00 88.06 103 SER A C 1
ATOM 796 O O . SER A 1 103 ? -13.331 4.605 41.340 1.00 88.06 103 SER A O 1
ATOM 798 N N . ASN A 1 104 ? -13.483 2.574 42.314 1.00 86.44 104 ASN A N 1
ATOM 799 C CA . ASN A 1 104 ? -14.211 1.879 41.247 1.00 86.44 104 ASN A CA 1
ATOM 800 C C . ASN A 1 104 ? -13.514 1.893 39.871 1.00 86.44 104 ASN A C 1
ATOM 802 O O . ASN A 1 104 ? -14.155 1.627 38.858 1.00 86.44 104 ASN A O 1
ATOM 806 N N . GLY A 1 105 ? -12.210 2.167 39.805 1.00 86.62 105 GLY A N 1
ATOM 807 C CA . GLY A 1 105 ? -11.445 2.101 38.559 1.00 86.62 105 GLY A CA 1
ATOM 808 C C . GLY A 1 105 ? -11.163 0.667 38.099 1.00 86.62 105 GLY A C 1
ATOM 809 O O . GLY A 1 105 ? -10.694 0.459 36.987 1.00 86.62 105 GLY A O 1
ATOM 810 N N . ASP A 1 106 ? -11.494 -0.329 38.922 1.00 90.56 106 ASP A N 1
ATOM 811 C CA . ASP A 1 106 ? -11.442 -1.752 38.595 1.00 90.56 106 ASP A CA 1
ATOM 812 C C . ASP A 1 106 ? -12.704 -2.259 37.876 1.00 90.56 106 ASP A C 1
ATOM 814 O O . ASP A 1 106 ? -12.705 -3.396 37.412 1.00 90.56 106 ASP A O 1
ATOM 818 N N . GLN A 1 107 ? -13.781 -1.465 37.794 1.00 93.25 107 GLN A N 1
ATOM 819 C CA . GLN A 1 107 ? -15.077 -1.915 37.277 1.00 93.25 107 GLN A CA 1
ATOM 820 C C . GLN A 1 107 ? -15.195 -1.762 35.758 1.00 93.25 107 GLN A C 1
ATOM 822 O O . GLN A 1 107 ? -15.058 -0.663 35.230 1.00 93.25 107 GLN A O 1
ATOM 827 N N . VAL A 1 108 ? -15.550 -2.837 35.066 1.00 93.25 108 VAL A N 1
ATOM 828 C CA . VAL A 1 108 ? -15.888 -2.808 33.642 1.00 93.25 108 VAL A CA 1
ATOM 829 C C . VAL A 1 108 ? -17.406 -2.794 33.495 1.00 93.25 108 VAL A C 1
ATOM 831 O O . VAL A 1 108 ? -18.099 -3.645 34.062 1.00 93.25 108 VAL A O 1
ATOM 834 N N . LEU A 1 109 ? -17.930 -1.815 32.758 1.00 93.62 109 LEU A N 1
ATOM 835 C CA . LEU A 1 109 ? -19.365 -1.642 32.535 1.00 93.62 109 LEU A CA 1
ATOM 836 C C . LEU A 1 109 ? -19.807 -2.241 31.197 1.00 93.62 109 LEU A C 1
ATOM 838 O O . LEU A 1 109 ? -19.053 -2.255 30.226 1.00 93.62 109 LEU A O 1
ATOM 842 N N . ALA A 1 110 ? -21.053 -2.701 31.147 1.00 93.62 110 ALA A N 1
ATOM 843 C CA . ALA A 1 110 ? -21.725 -3.161 29.939 1.00 93.62 110 ALA A CA 1
ATOM 844 C C . ALA A 1 110 ? -23.131 -2.567 29.849 1.00 93.62 110 ALA A C 1
ATOM 846 O O . ALA A 1 110 ? -23.729 -2.224 30.872 1.00 93.62 110 ALA A O 1
ATOM 847 N N . PHE A 1 111 ? -23.669 -2.457 28.637 1.00 93.12 111 PHE A N 1
ATOM 848 C CA . PHE A 1 111 ? -25.024 -1.958 28.401 1.00 93.12 111 PHE A CA 1
ATOM 849 C C . PHE A 1 111 ? -26.016 -3.105 28.139 1.00 93.12 111 PHE A C 1
ATOM 851 O O . PHE A 1 111 ? -25.642 -4.177 27.668 1.00 93.12 111 PHE A O 1
ATOM 858 N N . THR A 1 112 ? -27.302 -2.871 28.422 1.00 92.69 112 THR A N 1
ATOM 859 C CA . THR A 1 112 ? -28.408 -3.795 28.070 1.00 92.69 112 THR A CA 1
ATOM 860 C C . THR A 1 112 ? -29.462 -3.160 27.163 1.00 92.69 112 THR A C 1
ATOM 862 O O . THR A 1 112 ? -30.364 -3.839 26.678 1.00 92.69 112 THR A O 1
ATOM 865 N N . SER A 1 113 ? -29.364 -1.851 26.921 1.00 92.56 113 SER A N 1
ATOM 866 C CA . SER A 1 113 ? -30.310 -1.111 26.089 1.00 92.56 113 SER A CA 1
ATOM 867 C C . SER A 1 113 ? -30.264 -1.557 24.621 1.00 92.56 113 SER A C 1
ATOM 869 O O . SER A 1 113 ? -29.207 -1.559 23.987 1.00 92.56 113 SER A O 1
ATOM 871 N N . LEU A 1 114 ? -31.435 -1.875 24.054 1.00 91.31 114 LEU A N 1
ATOM 872 C CA . LEU A 1 114 ? -31.586 -2.219 22.634 1.00 91.31 114 LEU A CA 1
ATOM 873 C C . LEU A 1 114 ? -31.173 -1.057 21.719 1.00 91.31 114 LEU A C 1
ATOM 875 O O . LEU A 1 114 ? -30.582 -1.282 20.666 1.00 91.31 114 LEU A O 1
ATOM 879 N N . LEU A 1 115 ? -31.446 0.185 22.133 1.00 92.00 115 LEU A N 1
ATOM 880 C CA . LEU A 1 115 ? -31.053 1.371 21.373 1.00 92.00 115 LEU A CA 1
ATOM 881 C C . LEU A 1 115 ? -29.528 1.471 21.261 1.00 92.00 115 LEU A C 1
ATOM 883 O O . LEU A 1 115 ? -29.005 1.734 20.180 1.00 92.00 115 LEU A O 1
ATOM 887 N N . TRP A 1 116 ? -28.818 1.221 22.363 1.00 92.69 116 TRP A N 1
ATOM 888 C CA . TRP A 1 116 ? -27.357 1.170 22.365 1.00 92.69 116 TRP A CA 1
ATOM 889 C C . TRP A 1 116 ? -26.831 0.026 21.502 1.00 92.69 116 TRP A C 1
ATOM 891 O O . TRP A 1 116 ? -25.905 0.250 20.729 1.00 92.69 116 TRP A O 1
ATOM 901 N N . ALA A 1 117 ? -27.449 -1.158 21.564 1.00 90.38 117 ALA A N 1
ATOM 902 C CA . ALA A 1 117 ? -27.067 -2.288 20.715 1.00 90.38 117 ALA A CA 1
ATOM 903 C C . ALA A 1 117 ? -27.163 -1.936 19.221 1.00 90.38 117 ALA A C 1
ATOM 905 O O . ALA A 1 117 ? -26.228 -2.185 18.460 1.00 90.38 117 ALA A O 1
ATOM 906 N N . TYR A 1 118 ? -28.269 -1.304 18.817 1.00 91.44 118 TYR A N 1
ATOM 907 C CA . TYR A 1 118 ? -28.491 -0.872 17.440 1.00 91.44 118 TYR A CA 1
ATOM 908 C C . TYR A 1 118 ? -27.482 0.196 16.996 1.00 91.44 118 TYR A C 1
ATOM 910 O O . TYR A 1 118 ? -26.838 0.056 15.957 1.00 91.44 118 TYR A O 1
ATOM 918 N N . LEU A 1 119 ? -27.296 1.251 17.793 1.00 91.56 119 LEU A N 1
ATOM 919 C CA . LEU A 1 119 ? -26.383 2.338 17.436 1.00 91.56 119 LEU A CA 1
ATOM 920 C C . LEU A 1 119 ? -24.916 1.922 17.488 1.00 91.56 119 LEU A C 1
ATOM 922 O O . LEU A 1 119 ? -24.124 2.448 16.712 1.00 91.56 119 LEU A O 1
ATOM 926 N N . GLU A 1 120 ? -24.541 0.986 18.360 1.00 88.75 120 GLU A N 1
ATOM 927 C CA . GLU A 1 120 ? -23.187 0.437 18.375 1.00 88.75 120 GLU A CA 1
ATOM 928 C C . GLU A 1 120 ? -22.910 -0.353 17.094 1.00 88.75 120 GLU A C 1
ATOM 930 O O . GLU A 1 120 ? -21.834 -0.203 16.522 1.00 88.75 120 GLU A O 1
ATOM 935 N N . ALA A 1 121 ? -23.874 -1.141 16.605 1.00 88.75 121 ALA A N 1
ATOM 936 C CA . ALA A 1 121 ? -23.742 -1.817 15.316 1.00 88.75 121 ALA A CA 1
ATOM 937 C C . ALA A 1 121 ? -23.539 -0.803 14.177 1.00 88.75 121 ALA A C 1
ATOM 939 O O . ALA A 1 121 ? -22.566 -0.911 13.436 1.00 88.75 121 ALA A O 1
ATOM 940 N N . MET A 1 122 ? -24.362 0.251 14.106 1.00 91.00 122 MET A N 1
ATOM 941 C CA . MET A 1 122 ? -24.171 1.318 13.111 1.00 91.00 122 MET A CA 1
ATOM 942 C C . MET A 1 122 ? -22.822 2.032 13.262 1.00 91.00 122 MET A C 1
ATOM 944 O O . MET A 1 122 ? -22.177 2.373 12.274 1.00 91.00 122 MET A O 1
ATOM 948 N N . ALA A 1 123 ? -22.375 2.270 14.495 1.00 89.69 123 ALA A N 1
ATOM 949 C CA . ALA A 1 123 ? -21.098 2.917 14.756 1.00 89.69 123 ALA A CA 1
ATOM 950 C C . ALA A 1 123 ? -19.905 2.069 14.295 1.00 89.69 123 ALA A C 1
ATOM 952 O O . ALA A 1 123 ? -18.853 2.633 14.002 1.00 89.69 123 ALA A O 1
ATOM 953 N N . VAL A 1 124 ? -20.033 0.743 14.268 1.00 86.94 124 VAL A N 1
ATOM 954 C CA . VAL A 1 124 ? -18.992 -0.150 13.743 1.00 86.94 124 VAL A CA 1
ATOM 955 C C . VAL A 1 124 ? -18.928 -0.061 12.228 1.00 86.94 124 VAL A C 1
ATOM 957 O O . VAL A 1 124 ? -17.855 0.211 11.700 1.00 86.94 124 VAL A O 1
ATOM 960 N N . GLU A 1 125 ? -20.070 -0.150 11.549 1.00 90.88 125 GLU A N 1
ATOM 961 C CA . GLU A 1 125 ? -20.126 -0.013 10.087 1.00 90.88 125 GLU A CA 1
ATOM 962 C C . GLU A 1 125 ? -19.603 1.350 9.617 1.00 90.88 125 GLU A C 1
ATOM 964 O O . GLU A 1 125 ? -18.843 1.438 8.659 1.00 90.88 125 GLU A O 1
ATOM 969 N N . LEU A 1 126 ? -19.932 2.436 10.325 1.00 92.19 126 LEU A N 1
ATOM 970 C CA . LEU A 1 126 ? -19.430 3.774 9.990 1.00 92.19 126 LEU A CA 1
ATOM 971 C C . LEU A 1 126 ? -17.918 3.925 10.202 1.00 92.19 126 LEU A C 1
ATOM 973 O O . LEU A 1 126 ? -17.272 4.689 9.485 1.00 92.19 126 LEU A O 1
ATOM 977 N N . ARG A 1 127 ? -17.345 3.235 11.195 1.00 88.62 127 ARG A N 1
ATOM 978 C CA . ARG A 1 127 ? -15.889 3.220 11.410 1.00 88.62 127 ARG A CA 1
ATOM 979 C C . ARG A 1 127 ? -15.191 2.445 10.303 1.00 88.62 127 ARG A C 1
ATOM 981 O O . ARG A 1 127 ? -14.197 2.932 9.774 1.00 88.62 127 ARG A O 1
ATOM 988 N N . GLU A 1 128 ? -15.745 1.300 9.929 1.00 90.50 128 GLU A N 1
ATOM 989 C CA . GLU A 1 128 ? -15.214 0.494 8.837 1.00 90.50 128 GLU A CA 1
ATOM 990 C C . GLU A 1 128 ? -15.318 1.230 7.496 1.00 90.50 128 GLU A C 1
ATOM 992 O O . GLU A 1 128 ? -14.330 1.328 6.776 1.00 90.50 128 GLU A O 1
ATOM 997 N N . ALA A 1 129 ? -16.451 1.877 7.210 1.00 94.12 129 ALA A N 1
ATOM 998 C CA . ALA A 1 129 ? -16.603 2.725 6.030 1.00 94.12 129 ALA A CA 1
ATOM 999 C C . ALA A 1 129 ? -15.571 3.865 6.000 1.00 94.12 129 ALA A C 1
ATOM 1001 O O . ALA A 1 129 ? -15.001 4.159 4.954 1.00 94.12 129 ALA A O 1
ATOM 1002 N N . ARG A 1 130 ? -15.282 4.493 7.148 1.00 92.75 130 ARG A N 1
ATOM 1003 C CA . ARG A 1 130 ? -14.227 5.512 7.233 1.00 92.75 130 ARG A CA 1
ATOM 1004 C C . ARG A 1 130 ? -12.850 4.932 6.907 1.00 92.75 130 ARG A C 1
ATOM 1006 O O . ARG A 1 130 ? -12.128 5.542 6.128 1.00 92.75 130 ARG A O 1
ATOM 1013 N N . ARG A 1 131 ? -12.509 3.767 7.465 1.00 92.56 131 ARG A N 1
ATOM 1014 C CA . ARG A 1 131 ? -11.245 3.076 7.172 1.00 92.56 131 ARG A CA 1
ATOM 1015 C C . ARG A 1 131 ? -11.127 2.755 5.679 1.00 92.56 131 ARG A C 1
ATOM 1017 O O . ARG A 1 131 ? -10.087 2.995 5.086 1.00 92.56 131 ARG A O 1
ATOM 1024 N N . GLN A 1 132 ? -12.205 2.276 5.062 1.00 93.81 132 GLN A N 1
ATOM 1025 C CA . GLN A 1 132 ? -12.242 1.979 3.628 1.00 93.81 132 GLN A CA 1
ATOM 1026 C C . GLN A 1 132 ? -12.076 3.225 2.752 1.00 93.81 132 GLN A C 1
ATOM 1028 O O . GLN A 1 132 ? -11.479 3.127 1.687 1.00 93.81 132 GLN A O 1
ATOM 1033 N N . ILE A 1 133 ? -12.564 4.393 3.183 1.00 95.25 133 ILE A N 1
ATOM 1034 C CA . ILE A 1 133 ? -12.312 5.659 2.476 1.00 95.25 133 ILE A CA 1
ATOM 1035 C C . ILE A 1 133 ? -10.819 5.999 2.503 1.00 95.25 133 ILE A C 1
ATOM 1037 O O . ILE A 1 133 ? -10.271 6.367 1.467 1.00 95.25 133 ILE A O 1
ATOM 1041 N N . ASP A 1 134 ? -10.166 5.860 3.657 1.00 93.88 134 ASP A N 1
ATOM 1042 C CA . ASP A 1 134 ? -8.730 6.131 3.781 1.00 93.88 134 ASP A CA 1
ATOM 1043 C C . ASP A 1 134 ? -7.914 5.175 2.887 1.00 93.88 134 ASP A C 1
ATOM 1045 O O . ASP A 1 134 ? -7.040 5.624 2.147 1.00 93.88 134 ASP A O 1
ATOM 1049 N N . GLU A 1 135 ? -8.265 3.885 2.865 1.00 93.81 135 GLU A N 1
ATOM 1050 C CA . GLU A 1 135 ? -7.673 2.900 1.946 1.00 93.81 135 GLU A CA 1
ATOM 1051 C C . GLU A 1 135 ? -7.927 3.256 0.475 1.00 93.81 135 GLU A C 1
ATOM 1053 O O . GLU A 1 135 ? -7.002 3.258 -0.333 1.00 93.81 135 GLU A O 1
ATOM 1058 N N . ALA A 1 136 ? -9.158 3.625 0.110 1.00 94.38 136 ALA A N 1
ATOM 1059 C CA . ALA A 1 136 ? -9.499 3.995 -1.262 1.00 94.38 136 ALA A CA 1
ATOM 1060 C C . ALA A 1 136 ? -8.671 5.189 -1.762 1.00 94.38 136 ALA A C 1
ATOM 1062 O O . ALA A 1 136 ? -8.251 5.200 -2.918 1.00 94.38 136 ALA A O 1
ATOM 1063 N N . LEU A 1 137 ? -8.380 6.167 -0.896 1.00 95.38 137 LEU A N 1
ATOM 1064 C CA . LEU A 1 137 ? -7.504 7.292 -1.234 1.00 95.38 137 LEU A CA 1
ATOM 1065 C C . LEU A 1 137 ? -6.069 6.841 -1.540 1.00 95.38 137 LEU A C 1
ATOM 1067 O O . LEU A 1 137 ? -5.441 7.407 -2.435 1.00 95.38 137 LEU A O 1
ATOM 1071 N N . LEU A 1 138 ? -5.555 5.816 -0.852 1.00 94.69 138 LEU A N 1
ATOM 1072 C CA . LEU A 1 138 ? -4.248 5.230 -1.170 1.00 94.69 138 LEU A CA 1
ATOM 1073 C C . LEU A 1 138 ? -4.265 4.544 -2.542 1.00 94.69 138 LEU A C 1
ATOM 1075 O O . LEU A 1 138 ? -3.308 4.678 -3.306 1.00 94.69 138 LEU A O 1
ATOM 1079 N N . GLN A 1 139 ? -5.378 3.907 -2.911 1.00 95.06 139 GLN A N 1
ATOM 1080 C CA . GLN A 1 139 ? -5.535 3.254 -4.217 1.00 95.06 139 GLN A CA 1
ATOM 1081 C C . GLN A 1 139 ? -5.662 4.242 -5.398 1.00 95.06 139 GLN A C 1
ATOM 1083 O O . GLN A 1 139 ? -5.460 3.869 -6.554 1.00 95.06 139 GLN A O 1
ATOM 1088 N N . MET A 1 140 ? -5.922 5.532 -5.145 1.00 93.38 140 MET A N 1
ATOM 1089 C CA . MET A 1 140 ? -6.027 6.565 -6.194 1.00 93.38 140 MET A CA 1
ATOM 1090 C C . MET A 1 140 ? -4.687 6.982 -6.822 1.00 93.38 140 MET A C 1
ATOM 1092 O O . MET A 1 140 ? -4.670 7.818 -7.725 1.00 93.38 140 MET A O 1
ATOM 1096 N N . SER A 1 141 ? -3.554 6.463 -6.356 1.00 91.62 141 SER A N 1
ATOM 1097 C CA . SER A 1 141 ? -2.236 6.812 -6.888 1.00 91.62 141 SER A CA 1
ATOM 1098 C C . SER A 1 141 ? -1.427 5.553 -7.162 1.00 91.62 141 SER A C 1
ATOM 1100 O O . SER A 1 141 ? -1.239 4.735 -6.270 1.00 91.62 141 SER A O 1
ATOM 1102 N N . ALA A 1 142 ? -0.840 5.443 -8.357 1.00 89.88 142 ALA A N 1
ATOM 1103 C CA . ALA A 1 142 ? 0.000 4.302 -8.732 1.00 89.88 142 ALA A CA 1
ATOM 1104 C C . ALA A 1 142 ? 1.215 4.086 -7.803 1.00 89.88 142 ALA A C 1
ATOM 1106 O O . ALA A 1 142 ? 1.777 2.997 -7.774 1.00 89.88 142 ALA A O 1
ATOM 1107 N N . LYS A 1 143 ? 1.634 5.104 -7.033 1.00 90.81 143 LYS A N 1
ATOM 1108 C CA . LYS A 1 143 ? 2.733 4.994 -6.052 1.00 90.81 143 LYS A CA 1
ATOM 1109 C C . LYS A 1 143 ? 2.335 4.302 -4.747 1.00 90.81 143 LYS A C 1
ATOM 1111 O O . LYS A 1 143 ? 3.212 3.901 -3.992 1.00 90.81 143 LYS A O 1
ATOM 1116 N N . THR A 1 144 ? 1.042 4.266 -4.451 1.00 93.31 144 THR A N 1
ATOM 1117 C CA . THR A 1 144 ? 0.474 3.821 -3.169 1.00 93.31 144 THR A CA 1
ATOM 1118 C C . THR A 1 144 ? -0.566 2.723 -3.344 1.00 93.31 144 THR A C 1
ATOM 1120 O O . THR A 1 144 ? -0.911 2.071 -2.367 1.00 93.31 144 THR A O 1
ATOM 1123 N N . ALA A 1 145 ? -1.064 2.529 -4.564 1.00 94.38 145 ALA A N 1
ATOM 1124 C CA . ALA A 1 145 ? -1.981 1.462 -4.898 1.00 94.38 145 ALA A CA 1
ATOM 1125 C C . ALA A 1 145 ? -1.298 0.094 -4.811 1.00 94.38 145 ALA A C 1
ATOM 1127 O O . ALA A 1 145 ? -0.107 -0.043 -5.099 1.00 94.38 145 ALA A O 1
ATOM 1128 N N . GLU A 1 146 ? -2.086 -0.916 -4.468 1.00 93.94 146 GLU A N 1
ATOM 1129 C CA . GLU A 1 146 ? -1.653 -2.299 -4.293 1.00 93.94 146 GLU A CA 1
ATOM 1130 C C . GLU A 1 146 ? -2.588 -3.247 -5.055 1.00 93.94 146 GLU A C 1
ATOM 1132 O O . GLU A 1 146 ? -3.715 -2.889 -5.417 1.00 93.94 146 GLU A O 1
ATOM 1137 N N . ALA A 1 147 ? -2.109 -4.467 -5.299 1.00 92.75 147 ALA A N 1
ATOM 1138 C CA . ALA A 1 147 ? -2.863 -5.558 -5.905 1.00 92.75 147 ALA A CA 1
ATOM 1139 C C . ALA A 1 147 ? -3.623 -5.143 -7.187 1.00 92.75 147 ALA A C 1
ATOM 1141 O O . ALA A 1 147 ? -3.028 -4.606 -8.124 1.00 92.75 147 ALA A O 1
ATOM 1142 N N . GLU A 1 148 ? -4.934 -5.401 -7.232 1.00 93.56 148 GLU A N 1
ATOM 1143 C CA . GLU A 1 148 ? -5.795 -5.174 -8.398 1.00 93.56 148 GLU A CA 1
ATOM 1144 C C . GLU A 1 148 ? -5.835 -3.706 -8.843 1.00 93.56 148 GLU A C 1
ATOM 1146 O O . GLU A 1 148 ? -5.838 -3.421 -10.036 1.00 93.56 148 GLU A O 1
ATOM 1151 N N . TRP A 1 149 ? -5.786 -2.754 -7.908 1.00 95.62 149 TRP A N 1
ATOM 1152 C CA . TRP A 1 149 ? -5.836 -1.331 -8.247 1.00 95.62 149 TRP A CA 1
ATOM 1153 C C . TRP A 1 149 ? -4.547 -0.864 -8.911 1.00 95.62 149 TRP A C 1
ATOM 1155 O O . TRP A 1 149 ? -4.575 -0.023 -9.810 1.00 95.62 149 TRP A O 1
ATOM 1165 N N . LEU A 1 150 ? -3.408 -1.429 -8.506 1.00 95.44 150 LEU A N 1
ATOM 1166 C CA . LEU A 1 150 ? -2.141 -1.179 -9.181 1.00 95.44 150 LEU A CA 1
ATOM 1167 C C . LEU A 1 150 ? -2.133 -1.778 -10.596 1.00 95.44 150 LEU A C 1
ATOM 1169 O O . LEU A 1 150 ? -1.568 -1.183 -11.518 1.00 95.44 150 LEU A O 1
ATOM 1173 N N . ASP A 1 151 ? -2.795 -2.920 -10.783 1.00 94.62 151 ASP A N 1
ATOM 1174 C CA . ASP A 1 151 ? -2.959 -3.555 -12.092 1.00 94.62 151 ASP A CA 1
ATOM 1175 C C . ASP A 1 151 ? -3.821 -2.709 -13.027 1.00 94.62 151 ASP A C 1
ATOM 1177 O O . ASP A 1 151 ? -3.432 -2.513 -14.179 1.00 94.62 151 ASP A O 1
ATOM 1181 N N . GLU A 1 152 ? -4.909 -2.126 -12.521 1.00 94.50 152 GLU A N 1
ATOM 1182 C CA . GLU A 1 152 ? -5.735 -1.165 -13.260 1.00 94.50 152 GLU A CA 1
ATOM 1183 C C . GLU A 1 152 ? -4.935 0.074 -13.680 1.00 94.50 152 GLU A C 1
ATOM 1185 O O . GLU A 1 152 ? -4.998 0.491 -14.838 1.00 94.50 152 GLU A O 1
ATOM 1190 N N . TRP A 1 153 ? -4.113 0.638 -12.785 1.00 95.12 153 TRP A N 1
ATOM 1191 C CA . TRP A 1 153 ? -3.231 1.757 -13.137 1.00 95.12 153 TRP A CA 1
ATOM 1192 C C . TRP A 1 153 ? -2.249 1.389 -14.249 1.00 95.12 153 TRP A C 1
ATOM 1194 O O . TRP A 1 153 ? -2.117 2.128 -15.226 1.00 95.12 153 TRP A O 1
ATOM 1204 N N . GLY A 1 154 ? -1.562 0.253 -14.129 1.00 93.69 154 GLY A N 1
ATOM 1205 C CA . GLY A 1 154 ? -0.639 -0.187 -15.171 1.00 93.69 154 GLY A CA 1
ATOM 1206 C C . GLY A 1 154 ? -1.352 -0.498 -16.486 1.00 93.69 154 GLY A C 1
ATOM 1207 O O . GLY A 1 154 ? -0.865 -0.101 -17.541 1.00 93.69 154 GLY A O 1
ATOM 1208 N N . GLY A 1 155 ? -2.543 -1.099 -16.444 1.00 92.31 155 GLY A N 1
ATOM 1209 C CA . GLY A 1 155 ? -3.395 -1.314 -17.614 1.00 92.31 155 GLY A CA 1
ATOM 1210 C C . GLY A 1 155 ? -3.801 -0.006 -18.296 1.00 92.31 155 GLY A C 1
ATOM 1211 O O . GLY A 1 155 ? -3.656 0.119 -19.512 1.00 92.31 155 GLY A O 1
ATOM 1212 N N . TYR A 1 156 ? -4.215 0.998 -17.518 1.00 92.75 156 TYR A N 1
ATOM 1213 C CA . TYR A 1 156 ? -4.557 2.334 -18.012 1.00 92.75 156 TYR A CA 1
ATOM 1214 C C . TYR A 1 156 ? -3.384 3.007 -18.739 1.00 92.75 156 TYR A C 1
ATOM 1216 O O . TYR A 1 156 ? -3.577 3.631 -19.782 1.00 92.75 156 TYR A O 1
ATOM 1224 N N . PHE A 1 157 ? -2.159 2.849 -18.228 1.00 91.12 157 PHE A N 1
ATOM 1225 C CA . PHE A 1 157 ? -0.950 3.376 -18.867 1.00 91.12 157 PHE A CA 1
ATOM 1226 C C . PHE A 1 157 ? -0.346 2.450 -19.939 1.00 91.12 157 PHE A C 1
ATOM 1228 O O . PHE A 1 157 ? 0.646 2.816 -20.564 1.00 91.12 157 PHE A O 1
ATOM 1235 N N . GLY A 1 158 ? -0.935 1.276 -20.190 1.00 90.38 158 GLY A N 1
ATOM 1236 C CA . GLY A 1 158 ? -0.457 0.325 -21.199 1.00 90.38 158 GLY A CA 1
ATOM 1237 C C . GLY A 1 158 ? 0.762 -0.504 -20.775 1.00 90.38 158 GLY A C 1
ATOM 1238 O O . GLY A 1 158 ? 1.437 -1.085 -21.623 1.00 90.38 158 GLY A O 1
ATOM 1239 N N . PHE A 1 159 ? 1.044 -0.589 -19.477 1.00 90.44 159 PHE A N 1
ATOM 1240 C CA . PHE A 1 159 ? 2.155 -1.341 -18.897 1.00 90.44 159 PHE A CA 1
ATOM 1241 C C . PHE A 1 159 ? 1.631 -2.497 -18.036 1.00 90.44 159 PHE A C 1
ATOM 1243 O O . PHE A 1 159 ? 1.669 -2.390 -16.815 1.00 90.44 159 PHE A O 1
ATOM 1250 N N . PRO A 1 160 ? 1.163 -3.615 -18.622 1.00 91.19 160 PRO A N 1
ATOM 1251 C CA . PRO A 1 160 ? 0.641 -4.738 -17.846 1.00 91.19 160 PRO A CA 1
ATOM 1252 C C . PRO A 1 160 ? 1.710 -5.360 -16.935 1.00 91.19 160 PRO A C 1
ATOM 1254 O O . PRO A 1 160 ? 2.917 -5.299 -17.216 1.00 91.19 160 PRO A O 1
ATOM 1257 N N . ARG A 1 161 ? 1.264 -5.980 -15.839 1.00 92.75 161 ARG A N 1
ATOM 1258 C CA . ARG A 1 161 ? 2.131 -6.664 -14.874 1.00 92.75 161 ARG A CA 1
ATOM 1259 C C . ARG A 1 161 ? 2.793 -7.890 -15.502 1.00 92.75 161 ARG A C 1
ATOM 1261 O O . ARG A 1 161 ? 2.142 -8.682 -16.184 1.00 92.75 161 ARG A O 1
ATOM 1268 N N . LYS A 1 162 ? 4.091 -8.074 -15.244 1.00 89.94 162 LYS A N 1
ATOM 1269 C CA . LYS A 1 162 ? 4.807 -9.296 -15.638 1.00 89.94 162 LYS A CA 1
ATOM 1270 C C . LYS A 1 162 ? 4.459 -10.440 -14.679 1.00 89.94 162 LYS A C 1
ATOM 1272 O O . LYS A 1 162 ? 4.205 -10.221 -13.496 1.00 89.94 162 LYS A O 1
ATOM 1277 N N . GLY A 1 163 ? 4.469 -11.680 -15.165 1.00 90.88 163 GLY A N 1
ATOM 1278 C CA . GLY A 1 163 ? 4.183 -12.846 -14.321 1.00 90.88 163 GLY A CA 1
ATOM 1279 C C . GLY A 1 163 ? 5.115 -12.915 -13.103 1.00 90.88 163 GLY A C 1
ATOM 1280 O O . GLY A 1 163 ? 6.331 -12.922 -13.264 1.00 90.88 163 GLY A O 1
ATOM 1281 N N . GLY A 1 164 ? 4.545 -12.953 -11.894 1.00 88.25 164 GLY A N 1
ATOM 1282 C CA . GLY A 1 164 ? 5.302 -13.031 -10.636 1.00 88.25 164 GLY A CA 1
ATOM 1283 C C . GLY A 1 164 ? 5.947 -11.720 -10.163 1.00 88.25 164 GLY A C 1
ATOM 1284 O O . GLY A 1 164 ? 6.712 -11.739 -9.202 1.00 88.25 164 GLY A O 1
ATOM 1285 N N . GLU A 1 165 ? 5.662 -10.586 -10.805 1.00 91.62 165 GLU A N 1
ATOM 1286 C CA . GLU A 1 165 ? 6.190 -9.280 -10.399 1.00 91.62 165 GLU A CA 1
ATOM 1287 C C . GLU A 1 165 ? 5.507 -8.771 -9.117 1.00 91.62 165 GLU A C 1
ATOM 1289 O O . GLU A 1 165 ? 4.280 -8.691 -9.047 1.00 91.62 165 GLU A O 1
ATOM 1294 N N . ALA A 1 166 ? 6.298 -8.401 -8.104 1.00 94.19 166 ALA A N 1
ATOM 1295 C CA . ALA A 1 166 ? 5.796 -7.841 -6.847 1.00 94.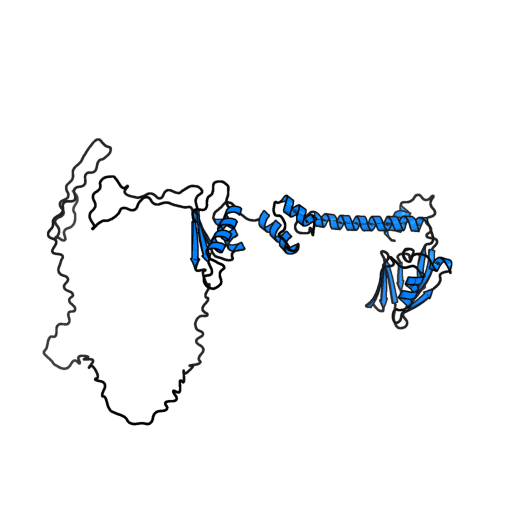19 166 ALA A CA 1
ATOM 1296 C C . ALA A 1 166 ? 5.348 -6.374 -6.999 1.00 94.19 166 ALA A C 1
ATOM 1298 O O . ALA A 1 166 ? 5.955 -5.616 -7.759 1.00 94.19 166 ALA A O 1
ATOM 1299 N N . ASP A 1 167 ? 4.361 -5.943 -6.206 1.00 92.56 167 ASP A N 1
ATOM 1300 C CA . ASP A 1 167 ? 3.767 -4.592 -6.263 1.00 92.56 167 ASP A CA 1
ATOM 1301 C C . ASP A 1 167 ? 4.806 -3.470 -6.165 1.00 92.56 167 ASP A C 1
ATOM 1303 O O . ASP A 1 167 ? 4.806 -2.539 -6.968 1.00 92.56 167 ASP A O 1
ATOM 1307 N N . ALA A 1 168 ? 5.763 -3.596 -5.241 1.00 92.06 168 ALA A N 1
ATOM 1308 C CA . ALA A 1 168 ? 6.811 -2.595 -5.046 1.00 92.06 168 ALA A CA 1
ATOM 1309 C C . ALA A 1 168 ? 7.735 -2.429 -6.268 1.00 92.06 168 ALA A C 1
ATOM 1311 O O . ALA A 1 168 ? 8.285 -1.348 -6.478 1.00 92.06 168 ALA A O 1
ATOM 1312 N N . SER A 1 169 ? 7.927 -3.489 -7.061 1.00 91.94 169 SER A N 1
ATOM 1313 C CA . SER A 1 169 ? 8.674 -3.429 -8.324 1.00 91.94 169 SER A CA 1
ATOM 1314 C C . SER A 1 169 ? 7.797 -2.862 -9.436 1.00 91.94 169 SER A C 1
ATOM 1316 O O . SER A 1 169 ? 8.223 -1.981 -10.180 1.00 91.94 169 SER A O 1
ATOM 1318 N N . TYR A 1 170 ? 6.552 -3.330 -9.514 1.00 94.25 170 TYR A N 1
ATOM 1319 C CA . TYR A 1 170 ? 5.621 -2.949 -10.564 1.00 94.25 170 TYR A CA 1
ATOM 1320 C C . TYR A 1 170 ? 5.245 -1.462 -10.513 1.00 94.25 170 TYR A C 1
ATOM 1322 O O . TYR A 1 170 ? 5.317 -0.774 -11.528 1.00 94.25 170 TYR A O 1
ATOM 1330 N N . SER A 1 171 ? 4.947 -0.933 -9.323 1.00 93.25 171 SER A N 1
ATOM 1331 C CA . SER A 1 171 ? 4.659 0.491 -9.113 1.00 93.25 171 SER A CA 1
ATOM 1332 C C . SER A 1 171 ? 5.816 1.386 -9.572 1.00 93.25 171 SER A C 1
ATOM 1334 O O . SER A 1 171 ? 5.606 2.366 -10.291 1.00 93.25 171 SER A O 1
ATOM 1336 N N . LYS A 1 172 ? 7.060 1.015 -9.231 1.00 91.31 172 LYS A N 1
ATOM 1337 C CA . LYS A 1 172 ? 8.258 1.735 -9.691 1.00 91.31 172 LYS A CA 1
ATOM 1338 C C . LYS A 1 172 ? 8.373 1.700 -11.207 1.00 91.31 172 LYS A C 1
ATOM 1340 O O . LYS A 1 172 ? 8.546 2.753 -11.812 1.00 91.31 172 LYS A O 1
ATOM 1345 N N . ARG A 1 173 ? 8.191 0.524 -11.814 1.00 89.75 173 ARG A N 1
ATOM 1346 C CA . ARG A 1 173 ? 8.240 0.359 -13.268 1.00 89.75 173 ARG A CA 1
ATOM 1347 C C . ARG A 1 173 ? 7.203 1.224 -13.980 1.00 89.75 173 ARG A C 1
ATOM 1349 O O . ARG A 1 173 ? 7.551 1.867 -14.959 1.00 89.75 173 ARG A O 1
ATOM 1356 N N . ILE A 1 174 ? 5.960 1.286 -13.494 1.00 92.25 174 ILE A N 1
ATOM 1357 C CA . ILE A 1 174 ? 4.925 2.162 -14.073 1.00 92.25 174 ILE A CA 1
ATOM 1358 C C . ILE A 1 174 ? 5.402 3.621 -14.066 1.00 92.25 174 ILE A C 1
ATOM 1360 O O . ILE A 1 174 ? 5.344 4.297 -15.090 1.00 92.25 174 ILE A O 1
ATOM 1364 N N . VAL A 1 175 ? 5.909 4.107 -12.929 1.00 90.38 175 VAL A N 1
ATOM 1365 C CA . VAL A 1 175 ? 6.402 5.490 -12.807 1.00 90.38 175 VAL A CA 1
ATOM 1366 C C . VAL A 1 175 ? 7.600 5.741 -13.724 1.00 90.38 175 VAL A C 1
ATOM 1368 O O . VAL A 1 175 ? 7.655 6.774 -14.389 1.00 90.38 175 VAL A O 1
ATOM 1371 N N . GLU A 1 176 ? 8.545 4.806 -13.777 1.00 86.69 176 GLU A N 1
ATOM 1372 C CA . GLU A 1 176 ? 9.722 4.887 -14.640 1.00 86.69 176 GLU A CA 1
ATOM 1373 C C . GLU A 1 176 ? 9.343 4.906 -16.117 1.00 86.69 176 GLU A C 1
ATOM 1375 O O . GLU A 1 176 ? 9.893 5.707 -16.861 1.00 86.69 176 GLU A O 1
ATOM 1380 N N . GLU A 1 177 ? 8.392 4.076 -16.544 1.00 86.81 177 GLU A N 1
ATOM 1381 C CA . GLU A 1 177 ? 7.928 4.031 -17.931 1.00 86.81 177 GLU A CA 1
ATOM 1382 C C . GLU A 1 177 ? 7.206 5.318 -18.348 1.00 86.81 177 GLU A C 1
ATOM 1384 O O . GLU A 1 177 ? 7.432 5.807 -19.455 1.00 86.81 177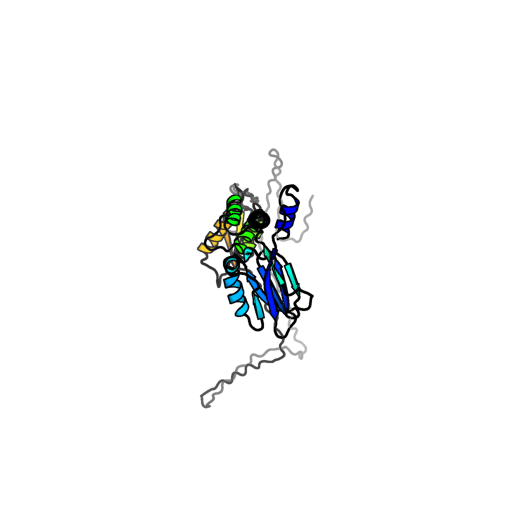 GLU A O 1
ATOM 1389 N N . ILE A 1 178 ? 6.394 5.906 -17.460 1.00 88.00 178 ILE A N 1
ATOM 1390 C CA . ILE A 1 178 ? 5.702 7.183 -17.707 1.00 88.00 178 ILE A CA 1
ATOM 1391 C C . ILE A 1 178 ? 6.696 8.341 -17.832 1.00 88.00 178 ILE A C 1
ATOM 1393 O O . ILE A 1 178 ? 6.519 9.230 -18.662 1.00 88.00 178 ILE A O 1
ATOM 1397 N N . LEU A 1 179 ? 7.726 8.358 -16.984 1.00 88.25 179 LEU A N 1
ATOM 1398 C CA . LEU A 1 179 ? 8.718 9.433 -16.946 1.00 88.25 179 LEU A CA 1
ATOM 1399 C C . LEU A 1 179 ? 9.903 9.191 -17.888 1.00 88.25 179 LEU A C 1
ATOM 1401 O O . LEU A 1 179 ? 10.793 10.042 -17.974 1.00 88.25 179 LEU A O 1
ATOM 1405 N N . ARG A 1 180 ? 9.943 8.048 -18.580 1.00 85.56 180 ARG A N 1
ATOM 1406 C CA . ARG A 1 180 ? 11.061 7.687 -19.448 1.00 85.56 180 ARG A CA 1
ATOM 1407 C C . ARG A 1 180 ? 11.148 8.664 -20.626 1.00 85.56 180 ARG A C 1
ATOM 1409 O O . ARG A 1 180 ? 10.174 8.797 -21.369 1.00 85.56 180 ARG A O 1
ATOM 1416 N N . PRO A 1 181 ? 12.306 9.305 -20.863 1.00 87.62 181 PRO A N 1
ATOM 1417 C CA . PRO A 1 181 ? 12.507 10.089 -22.074 1.00 87.62 181 PRO A CA 1
ATOM 1418 C C . PRO A 1 181 ? 12.541 9.158 -23.300 1.00 87.62 181 PRO A C 1
ATOM 1420 O O . PRO A 1 181 ? 13.090 8.058 -23.227 1.00 87.62 181 PRO A O 1
ATOM 1423 N N . ARG A 1 182 ? 11.970 9.590 -24.432 1.00 86.31 182 ARG A N 1
ATOM 1424 C CA . ARG A 1 182 ? 11.884 8.813 -25.687 1.00 86.31 182 ARG A CA 1
ATOM 1425 C C . ARG A 1 182 ? 12.143 9.694 -26.916 1.00 86.31 182 ARG A C 1
ATOM 1427 O O . ARG A 1 182 ? 12.207 10.918 -26.793 1.00 86.31 182 ARG A O 1
ATOM 1434 N N . GLY A 1 183 ? 12.320 9.063 -28.076 1.00 83.56 183 GLY A N 1
ATOM 1435 C CA . GLY A 1 183 ? 12.288 9.713 -29.391 1.00 83.56 183 GLY A CA 1
ATOM 1436 C C . GLY A 1 183 ? 13.578 10.382 -29.875 1.00 83.56 183 GLY A C 1
ATOM 1437 O O . GLY A 1 183 ? 13.803 10.460 -31.078 1.00 83.56 183 GLY A O 1
ATOM 1438 N N . ASN A 1 184 ? 14.467 10.822 -28.978 1.00 87.69 184 ASN A N 1
ATOM 1439 C CA . ASN A 1 184 ? 15.754 11.412 -29.364 1.00 87.69 184 ASN A CA 1
ATOM 1440 C C . ASN A 1 184 ? 16.948 10.500 -29.031 1.00 87.69 184 ASN A C 1
ATOM 1442 O O . ASN A 1 184 ? 16.879 9.678 -28.116 1.00 87.69 184 ASN A O 1
ATOM 1446 N N . ASN A 1 185 ? 18.064 10.677 -29.745 1.00 90.25 185 ASN A N 1
ATOM 1447 C CA . ASN A 1 185 ? 19.261 9.839 -29.596 1.00 90.25 185 ASN A CA 1
ATOM 1448 C C . ASN A 1 185 ? 19.734 9.775 -28.140 1.00 90.25 185 ASN A C 1
ATOM 1450 O O . ASN A 1 185 ? 19.996 8.696 -27.615 1.00 90.25 185 ASN A O 1
ATOM 1454 N N . LYS A 1 186 ? 19.730 10.915 -27.435 1.00 91.12 186 LYS A N 1
ATOM 1455 C CA . LYS A 1 186 ? 20.179 10.964 -26.041 1.00 91.12 186 LYS A CA 1
ATOM 1456 C C . LYS A 1 186 ? 19.251 10.222 -25.075 1.00 91.12 186 LYS A C 1
ATOM 1458 O O . LYS A 1 186 ? 19.713 9.643 -24.098 1.00 91.12 186 LYS A O 1
ATOM 1463 N N . ALA A 1 187 ? 17.950 10.234 -25.333 1.00 90.25 187 ALA A N 1
ATOM 1464 C CA . ALA A 1 187 ? 16.954 9.499 -24.572 1.00 90.25 187 ALA A CA 1
ATOM 1465 C C . ALA A 1 187 ? 17.095 7.994 -24.794 1.00 90.25 187 ALA A C 1
ATOM 1467 O O . ALA A 1 187 ? 17.014 7.235 -23.830 1.00 90.25 187 ALA A O 1
ATOM 1468 N N . ILE A 1 188 ? 17.363 7.578 -26.036 1.00 90.44 188 ILE A N 1
ATOM 1469 C CA . ILE A 1 188 ? 17.648 6.181 -26.373 1.00 90.44 188 ILE A CA 1
ATOM 1470 C C . ILE A 1 188 ? 18.922 5.718 -25.649 1.00 90.44 188 ILE A C 1
ATOM 1472 O O . ILE A 1 188 ? 18.892 4.672 -25.007 1.00 90.44 188 ILE A O 1
ATOM 1476 N N . GLU A 1 189 ? 19.990 6.524 -25.636 1.00 91.88 189 GLU A N 1
ATOM 1477 C CA . GLU A 1 189 ? 21.210 6.226 -24.864 1.00 91.88 189 GLU A CA 1
ATOM 1478 C C . GLU A 1 189 ? 20.933 6.070 -23.361 1.00 91.88 189 GLU A C 1
ATOM 1480 O O . GLU A 1 189 ? 21.351 5.100 -22.734 1.00 91.88 189 GLU A O 1
ATOM 1485 N N . ILE A 1 190 ? 20.198 7.011 -22.759 1.00 88.88 190 ILE A N 1
ATOM 1486 C CA . ILE A 1 190 ? 19.840 6.936 -21.334 1.00 88.88 190 ILE A CA 1
ATOM 1487 C C . ILE A 1 190 ? 19.016 5.672 -21.058 1.00 88.88 190 ILE A C 1
ATOM 1489 O O . ILE A 1 190 ? 19.269 4.969 -20.080 1.00 88.88 190 ILE A O 1
ATOM 1493 N N . GLY A 1 191 ? 18.046 5.370 -21.922 1.00 87.50 191 GLY A N 1
ATOM 1494 C CA . GLY A 1 191 ? 17.208 4.184 -21.809 1.00 87.50 191 GLY A CA 1
ATOM 1495 C C . GLY A 1 191 ? 18.019 2.893 -21.866 1.00 87.50 191 GLY A C 1
ATOM 1496 O O . GLY A 1 191 ? 17.789 2.009 -21.041 1.00 87.50 191 GLY A O 1
ATOM 1497 N N . LEU A 1 192 ? 18.953 2.788 -22.815 1.00 89.06 192 LEU A N 1
ATOM 1498 C CA . LEU A 1 192 ? 19.825 1.626 -22.993 1.00 89.06 192 LEU A CA 1
ATOM 1499 C C . LEU A 1 192 ? 20.779 1.452 -21.811 1.00 89.06 192 LEU A C 1
ATOM 1501 O O . LEU A 1 192 ? 20.874 0.358 -21.256 1.00 89.06 192 LEU A O 1
ATOM 1505 N N . ARG A 1 193 ? 21.418 2.535 -21.359 1.00 88.69 193 ARG A N 1
ATOM 1506 C CA . ARG A 1 193 ? 22.303 2.501 -20.190 1.00 88.69 193 ARG A CA 1
ATOM 1507 C C . ARG A 1 193 ? 21.568 2.056 -18.925 1.00 88.69 193 ARG A C 1
ATOM 1509 O O . ARG A 1 193 ? 22.114 1.273 -18.158 1.00 88.69 193 ARG A O 1
ATOM 1516 N N . ASN A 1 194 ? 20.339 2.522 -18.707 1.00 85.12 194 ASN A N 1
ATOM 1517 C CA . ASN A 1 194 ? 19.571 2.169 -17.510 1.00 85.12 194 ASN A CA 1
ATOM 1518 C C . ASN A 1 194 ? 19.167 0.688 -17.463 1.00 85.12 194 ASN A C 1
ATOM 1520 O O . ASN A 1 194 ? 19.086 0.126 -16.376 1.00 85.12 194 ASN A O 1
ATOM 1524 N N . VAL A 1 195 ? 18.896 0.068 -18.617 1.00 84.44 195 VAL A N 1
ATOM 1525 C CA . VAL A 1 195 ? 18.453 -1.336 -18.685 1.00 84.44 195 VAL A CA 1
ATOM 1526 C C . VAL A 1 195 ? 19.629 -2.299 -18.744 1.00 84.44 195 VAL A C 1
ATOM 1528 O O . VAL A 1 195 ? 19.651 -3.280 -18.007 1.00 84.44 195 VAL A O 1
ATOM 1531 N N . PHE A 1 196 ? 20.615 -2.017 -19.594 1.00 86.06 196 PHE A N 1
ATOM 1532 C CA . PHE A 1 196 ? 21.723 -2.936 -19.843 1.00 86.06 196 PHE A CA 1
ATOM 1533 C C . PHE A 1 196 ? 22.957 -2.640 -18.988 1.00 86.06 196 PHE A C 1
ATOM 1535 O O . PHE A 1 196 ? 23.867 -3.461 -18.932 1.00 86.06 196 PHE A O 1
ATOM 1542 N N . GLY A 1 197 ? 23.019 -1.478 -18.329 1.00 85.06 197 GLY A N 1
ATOM 1543 C CA . GLY A 1 197 ? 24.177 -1.065 -17.530 1.00 85.06 197 GLY A CA 1
ATOM 1544 C C . GLY A 1 197 ? 25.429 -0.771 -18.359 1.00 85.06 197 GLY A C 1
ATOM 1545 O O . GLY A 1 197 ? 26.509 -0.629 -17.795 1.00 85.06 197 GLY A O 1
ATOM 1546 N N . GLN A 1 198 ? 25.298 -0.692 -19.685 1.00 85.69 198 GLN A N 1
ATOM 1547 C CA . GLN A 1 198 ? 26.407 -0.512 -20.617 1.00 85.69 198 GLN A CA 1
ATOM 1548 C C . GLN A 1 198 ? 26.443 0.912 -21.158 1.00 85.69 198 GLN A C 1
ATOM 1550 O O . GLN A 1 198 ? 25.412 1.570 -21.338 1.00 85.69 198 GLN A O 1
ATOM 1555 N N . ASP A 1 199 ? 27.650 1.385 -21.448 1.00 85.19 199 ASP A N 1
ATOM 1556 C CA . ASP A 1 199 ? 27.815 2.597 -22.233 1.00 85.19 199 ASP A CA 1
ATOM 1557 C C . ASP A 1 199 ? 27.306 2.372 -23.656 1.00 85.19 199 ASP A C 1
ATOM 1559 O O . ASP A 1 199 ? 27.529 1.324 -24.265 1.00 85.19 199 ASP A O 1
ATOM 1563 N N . CYS A 1 200 ? 26.606 3.377 -24.171 1.00 90.12 200 CYS A N 1
ATOM 1564 C CA . CYS A 1 200 ? 26.064 3.365 -25.514 1.00 90.12 200 CYS A CA 1
ATOM 1565 C C . CYS A 1 200 ? 26.100 4.760 -26.134 1.00 90.12 200 CYS A C 1
ATOM 1567 O O . CYS A 1 200 ? 26.053 5.775 -25.433 1.00 90.12 200 CYS A O 1
ATOM 1569 N N . GLU A 1 201 ? 26.177 4.776 -27.457 1.00 93.06 201 GLU A N 1
ATOM 1570 C CA . GLU A 1 201 ? 26.144 5.969 -28.291 1.00 93.06 201 GLU A CA 1
ATOM 1571 C C . GLU A 1 201 ? 25.162 5.739 -29.441 1.00 93.06 201 GLU A C 1
ATOM 1573 O O . GLU A 1 201 ? 25.188 4.693 -30.097 1.00 93.06 201 GLU A O 1
ATOM 1578 N N . VAL A 1 202 ? 24.276 6.706 -29.674 1.00 91.88 202 VAL A N 1
ATOM 1579 C CA . VAL A 1 202 ? 23.276 6.645 -30.745 1.00 91.88 202 VAL A CA 1
ATOM 1580 C C . VAL A 1 202 ? 23.614 7.714 -31.776 1.00 91.88 202 VAL A C 1
ATOM 1582 O O . VAL A 1 202 ? 23.539 8.915 -31.505 1.00 91.88 202 VAL A O 1
ATOM 1585 N N . ILE A 1 203 ? 23.996 7.269 -32.970 1.00 90.75 203 ILE A N 1
ATOM 1586 C CA . ILE A 1 203 ? 24.594 8.117 -34.002 1.00 90.75 203 ILE A CA 1
ATOM 1587 C C . ILE A 1 203 ? 23.671 8.156 -35.217 1.00 90.75 203 ILE A C 1
ATOM 1589 O O . ILE A 1 203 ? 23.318 7.113 -35.772 1.00 90.75 203 ILE A O 1
ATOM 1593 N N . ASP A 1 204 ? 23.327 9.363 -35.666 1.00 88.75 204 ASP A N 1
ATOM 1594 C CA . ASP A 1 204 ? 22.581 9.555 -36.911 1.00 88.75 204 ASP A CA 1
ATOM 1595 C C . ASP A 1 204 ? 23.420 9.111 -38.109 1.00 88.75 204 ASP A C 1
ATOM 1597 O O . ASP A 1 204 ? 24.605 9.444 -38.228 1.00 88.75 204 ASP A O 1
ATOM 1601 N N . LEU A 1 205 ? 22.804 8.361 -39.023 1.00 84.75 205 LEU A N 1
ATOM 1602 C CA . LEU A 1 205 ? 23.537 7.778 -40.130 1.00 84.75 205 LEU A CA 1
ATOM 1603 C C . LEU A 1 205 ? 23.863 8.832 -41.193 1.00 84.75 205 LEU A C 1
ATOM 1605 O O . LEU A 1 205 ? 22.992 9.457 -41.806 1.00 84.75 205 LEU A O 1
ATOM 1609 N N . GLN A 1 206 ? 25.158 8.952 -41.466 1.00 80.88 206 GLN A N 1
ATOM 1610 C CA . GLN A 1 206 ? 25.704 9.700 -42.587 1.00 80.88 206 GLN A CA 1
ATOM 1611 C C . GLN A 1 206 ? 26.326 8.709 -43.564 1.00 80.88 206 GLN A C 1
ATOM 1613 O O . GLN A 1 206 ? 27.217 7.946 -43.188 1.00 80.88 206 GLN A O 1
ATOM 1618 N N . ARG A 1 207 ? 25.869 8.704 -44.821 1.00 69.56 207 ARG A N 1
ATOM 1619 C CA . ARG A 1 207 ? 26.502 7.888 -45.861 1.00 69.56 207 ARG A CA 1
ATOM 1620 C C . ARG A 1 207 ? 27.423 8.763 -46.691 1.00 69.56 207 ARG A C 1
ATOM 1622 O O . ARG A 1 207 ? 26.990 9.753 -47.282 1.00 69.56 207 ARG A O 1
ATOM 1629 N N . PHE A 1 208 ? 28.682 8.360 -46.750 1.00 64.19 208 PHE A N 1
ATOM 1630 C CA . PHE A 1 208 ? 29.648 8.920 -47.680 1.00 64.19 208 PHE A CA 1
ATOM 1631 C C . PHE A 1 208 ? 29.411 8.309 -49.066 1.00 64.19 208 PHE A C 1
ATOM 1633 O O . PHE A 1 208 ? 29.106 7.119 -49.180 1.00 64.19 208 PHE A O 1
ATOM 1640 N N . GLY A 1 209 ? 29.501 9.129 -50.114 1.00 59.91 209 GLY A N 1
ATOM 1641 C CA . GLY A 1 209 ? 29.499 8.638 -51.494 1.00 59.91 209 GLY A CA 1
ATOM 1642 C C . GLY A 1 209 ? 30.700 7.728 -51.776 1.00 59.91 209 GLY A C 1
ATOM 1643 O O . GLY A 1 209 ? 31.662 7.709 -51.006 1.00 59.91 209 GLY A O 1
ATOM 1644 N N . ASP A 1 210 ? 30.635 6.971 -52.874 1.00 57.12 210 ASP A N 1
ATOM 1645 C CA . ASP A 1 210 ? 31.669 5.997 -53.238 1.00 57.12 210 ASP A CA 1
ATOM 1646 C C . ASP A 1 210 ? 33.070 6.631 -53.230 1.00 57.12 210 ASP A C 1
ATOM 1648 O O . ASP A 1 210 ? 33.337 7.629 -53.908 1.00 57.12 210 ASP A O 1
ATOM 1652 N N . VAL A 1 211 ? 33.972 6.047 -52.436 1.00 55.50 211 VAL A N 1
ATOM 1653 C CA . VAL A 1 211 ? 35.366 6.488 -52.335 1.00 55.50 211 VAL A CA 1
ATOM 1654 C C . VAL A 1 211 ? 36.073 6.183 -53.652 1.00 55.50 211 VAL A C 1
ATOM 1656 O O . VAL A 1 211 ? 36.007 5.069 -54.167 1.00 55.50 211 VAL A O 1
ATOM 1659 N N . PHE A 1 212 ? 36.782 7.175 -54.185 1.00 56.12 212 PHE A N 1
ATOM 1660 C CA . PHE A 1 212 ? 37.575 7.036 -55.402 1.00 56.12 212 PHE A CA 1
ATOM 1661 C C . PHE A 1 212 ? 38.601 5.897 -55.280 1.00 56.12 212 PHE A C 1
ATOM 1663 O O . PHE A 1 212 ? 39.489 5.979 -54.425 1.00 56.12 212 PHE A O 1
ATOM 1670 N N . PRO A 1 213 ? 38.569 4.871 -56.148 1.00 56.47 213 PRO A N 1
ATOM 1671 C CA . PRO A 1 213 ? 39.633 3.880 -56.176 1.00 56.47 213 PRO A CA 1
ATOM 1672 C C . PRO A 1 213 ? 40.903 4.508 -56.767 1.00 56.47 213 PRO A C 1
ATOM 1674 O O . PRO A 1 213 ? 40.960 4.848 -57.950 1.00 56.47 213 PRO A O 1
ATOM 1677 N N . VAL A 1 214 ? 41.940 4.664 -55.942 1.00 56.12 214 VAL A N 1
ATOM 1678 C CA . VAL A 1 214 ? 43.269 5.098 -56.393 1.00 56.12 214 VAL A CA 1
ATOM 1679 C C . VAL A 1 214 ? 44.033 3.869 -56.889 1.00 56.12 214 VAL A C 1
ATOM 1681 O O . VAL A 1 214 ? 44.596 3.119 -56.096 1.00 56.12 214 VAL A O 1
ATOM 1684 N N . TYR A 1 215 ? 44.068 3.648 -58.203 1.00 49.91 215 TYR A N 1
ATOM 1685 C CA . TYR A 1 215 ? 44.929 2.625 -58.804 1.00 49.91 215 TYR A CA 1
ATOM 1686 C C . TYR A 1 215 ? 46.263 3.245 -59.238 1.00 49.91 215 TYR A C 1
ATOM 1688 O O . TYR A 1 215 ? 46.309 4.079 -60.137 1.00 49.91 215 TYR A O 1
ATOM 1696 N N . GLY A 1 216 ? 47.365 2.831 -58.604 1.00 55.72 216 GLY A N 1
ATOM 1697 C CA . GLY A 1 216 ? 48.723 3.101 -59.099 1.00 55.72 216 GLY A CA 1
ATOM 1698 C C . GLY A 1 216 ? 49.162 4.573 -59.129 1.00 55.72 216 GLY A C 1
ATOM 1699 O O . GLY A 1 216 ? 50.054 4.911 -59.897 1.00 55.72 216 GLY A O 1
ATOM 1700 N N . GLY A 1 217 ? 48.550 5.452 -58.328 1.00 53.72 217 GLY A N 1
ATOM 1701 C CA . GLY A 1 217 ? 48.972 6.854 -58.189 1.00 53.72 217 GLY A CA 1
ATOM 1702 C C . GLY A 1 217 ? 48.662 7.770 -59.382 1.00 53.72 217 GLY A C 1
ATOM 1703 O O . GLY A 1 217 ? 49.077 8.926 -59.367 1.00 53.72 217 GLY A O 1
ATOM 1704 N N . ALA A 1 218 ? 47.924 7.298 -60.394 1.00 54.94 218 ALA A N 1
ATOM 1705 C CA . ALA A 1 218 ? 47.531 8.092 -61.558 1.00 54.94 218 ALA A CA 1
ATOM 1706 C C . ALA A 1 218 ? 46.003 8.213 -61.673 1.00 54.94 218 ALA A C 1
ATOM 1708 O O . ALA A 1 218 ? 45.274 7.228 -61.562 1.00 54.94 218 ALA A O 1
ATOM 1709 N N . PHE A 1 219 ? 45.523 9.434 -61.926 1.00 57.91 219 PHE A N 1
ATOM 1710 C CA . PHE A 1 219 ? 44.099 9.757 -62.031 1.00 57.91 219 PHE A CA 1
ATOM 1711 C C . PHE A 1 219 ? 43.696 10.005 -63.488 1.00 57.91 219 PHE A C 1
ATOM 1713 O O . PHE A 1 219 ? 44.294 10.840 -64.166 1.00 57.91 219 PHE A O 1
ATOM 1720 N N . VAL A 1 220 ? 42.631 9.346 -63.953 1.00 55.28 220 VAL A N 1
ATOM 1721 C CA . VAL A 1 220 ? 41.912 9.738 -65.175 1.00 55.28 220 VAL A CA 1
ATOM 1722 C C . VAL A 1 220 ? 40.575 10.331 -64.745 1.00 55.28 220 VAL A C 1
ATOM 1724 O O . VAL A 1 220 ? 39.659 9.608 -64.358 1.00 55.28 220 VAL A O 1
ATOM 1727 N N . HIS A 1 221 ? 40.464 11.659 -64.773 1.00 56.19 221 HIS A N 1
ATOM 1728 C CA . HIS A 1 221 ? 39.215 12.349 -64.456 1.00 56.19 221 HIS A CA 1
ATOM 1729 C C . HIS A 1 221 ? 38.236 12.194 -65.631 1.00 56.19 221 HIS A C 1
ATOM 1731 O O . HIS A 1 221 ? 38.313 12.919 -66.620 1.00 56.19 221 HIS A O 1
ATOM 1737 N N . ASN A 1 222 ? 37.341 11.209 -65.544 1.00 59.16 222 ASN A N 1
ATOM 1738 C CA . ASN A 1 222 ? 36.341 10.898 -66.573 1.00 59.16 222 ASN A CA 1
ATOM 1739 C C . ASN A 1 222 ? 34.913 11.346 -66.192 1.00 59.16 222 ASN A C 1
ATOM 1741 O O . ASN A 1 222 ? 33.955 10.958 -66.857 1.00 59.16 222 ASN A O 1
ATOM 1745 N N . GLY A 1 223 ? 34.756 12.112 -65.104 1.00 57.56 223 GLY A N 1
ATOM 1746 C CA . GLY A 1 223 ? 33.460 12.604 -64.622 1.00 57.56 223 GLY A CA 1
ATOM 1747 C C . GLY A 1 223 ? 32.530 11.544 -64.014 1.00 57.56 223 GLY A C 1
ATOM 1748 O O . GLY A 1 223 ? 31.393 11.868 -63.696 1.00 57.56 223 GLY A O 1
ATOM 1749 N N . THR A 1 224 ? 32.984 10.295 -63.839 1.00 60.28 224 THR A N 1
ATOM 1750 C CA . THR A 1 224 ? 32.168 9.218 -63.234 1.00 60.28 224 THR A CA 1
ATOM 1751 C C . THR A 1 224 ? 32.078 9.332 -61.706 1.00 60.28 224 THR A C 1
ATOM 1753 O O . THR A 1 224 ? 31.122 8.846 -61.113 1.00 60.28 224 THR A O 1
ATOM 1756 N N . TYR A 1 225 ? 33.033 10.013 -61.066 1.00 56.38 225 TYR A N 1
ATOM 1757 C CA . TYR A 1 225 ? 33.114 10.169 -59.611 1.00 56.38 225 TYR A CA 1
ATOM 1758 C C . TYR A 1 225 ? 33.202 11.660 -59.235 1.00 56.38 225 TYR A C 1
ATOM 1760 O O . TYR A 1 225 ? 33.948 12.419 -59.862 1.00 56.38 225 TYR A O 1
ATOM 1768 N N . LEU A 1 226 ? 32.433 12.087 -58.227 1.00 55.00 226 LEU A N 1
ATOM 1769 C CA . LEU A 1 226 ? 32.340 13.483 -57.773 1.00 55.00 226 LEU A CA 1
ATOM 1770 C C . LEU A 1 226 ? 33.482 13.824 -56.810 1.00 55.00 226 LEU A C 1
ATOM 1772 O O . LEU A 1 226 ? 33.623 13.173 -55.779 1.00 55.00 226 LEU A O 1
ATOM 1776 N N . HIS A 1 227 ? 34.312 14.828 -57.125 1.00 50.97 227 HIS A N 1
ATOM 1777 C CA . HIS A 1 227 ? 35.354 15.288 -56.197 1.00 50.97 227 HIS A CA 1
ATOM 1778 C C . HIS A 1 227 ? 34.675 15.925 -54.984 1.00 50.97 227 HIS A C 1
ATOM 1780 O O . HIS A 1 227 ? 33.945 16.894 -55.162 1.00 50.97 227 HIS A O 1
ATOM 1786 N N . ASN A 1 228 ? 34.959 15.401 -53.786 1.00 51.06 228 ASN A N 1
ATOM 1787 C CA . ASN A 1 228 ? 34.303 15.739 -52.517 1.00 51.06 228 ASN A CA 1
ATOM 1788 C C . ASN A 1 228 ? 32.932 15.051 -52.357 1.00 51.06 228 ASN A C 1
ATOM 1790 O O . ASN A 1 228 ? 31.888 15.628 -52.645 1.00 51.06 228 ASN A O 1
ATOM 1794 N N . ALA A 1 229 ? 32.946 13.784 -51.927 1.00 55.97 229 ALA A N 1
ATOM 1795 C CA . ALA A 1 229 ? 31.731 13.054 -51.581 1.00 55.97 229 ALA A CA 1
ATOM 1796 C C . ALA A 1 229 ? 31.098 13.692 -50.333 1.00 55.97 229 ALA A C 1
ATOM 1798 O O . ALA A 1 229 ? 31.446 13.340 -49.206 1.00 55.97 229 ALA A O 1
ATOM 1799 N N . ASP A 1 230 ? 30.207 14.660 -50.540 1.00 56.75 230 ASP A N 1
ATOM 1800 C CA . ASP A 1 230 ? 29.439 15.274 -49.462 1.00 56.75 230 ASP A CA 1
ATOM 1801 C C . ASP A 1 230 ? 28.641 14.184 -48.728 1.00 56.75 230 ASP A C 1
ATOM 1803 O O . ASP A 1 230 ? 27.957 13.361 -49.345 1.00 56.75 230 ASP A O 1
ATOM 1807 N N . ALA A 1 231 ? 28.762 14.146 -47.400 1.00 65.50 231 ALA A N 1
ATOM 1808 C CA . ALA A 1 231 ? 28.029 13.202 -46.570 1.00 65.50 231 ALA A CA 1
ATOM 1809 C C . ALA A 1 231 ? 26.539 13.567 -46.581 1.00 65.50 231 ALA A C 1
ATOM 1811 O O . ALA A 1 231 ? 26.155 14.662 -46.165 1.00 65.50 231 ALA A O 1
ATOM 1812 N N . ILE A 1 232 ? 25.689 12.650 -47.046 1.00 67.69 232 ILE A N 1
ATOM 1813 C CA . ILE A 1 232 ? 24.237 12.837 -47.010 1.00 67.69 232 ILE A CA 1
ATOM 1814 C C . ILE A 1 232 ? 23.721 12.233 -45.702 1.00 67.69 232 ILE A C 1
ATOM 1816 O O . ILE A 1 232 ? 23.888 11.035 -45.451 1.00 67.69 232 ILE A O 1
ATOM 1820 N N . LEU A 1 233 ? 23.098 13.071 -44.872 1.00 69.19 233 LEU A N 1
ATOM 1821 C CA . LEU A 1 233 ? 22.353 12.651 -43.684 1.00 69.19 233 LEU A CA 1
ATOM 1822 C C . LEU A 1 233 ? 21.070 11.938 -44.118 1.00 69.19 233 LEU A C 1
ATOM 1824 O O . LEU A 1 233 ? 20.244 12.518 -44.827 1.00 69.19 233 LEU A O 1
ATOM 1828 N N . TYR A 1 234 ? 20.888 10.696 -43.675 1.00 77.88 234 TYR A N 1
ATOM 1829 C CA . TYR A 1 234 ? 19.631 9.981 -43.868 1.00 77.88 234 TYR A CA 1
ATOM 1830 C C . TYR A 1 234 ? 18.691 10.319 -42.717 1.00 77.88 234 TYR A C 1
ATOM 1832 O O . TYR A 1 234 ? 18.946 9.981 -41.564 1.00 77.88 234 TYR A O 1
ATOM 1840 N N . TYR A 1 235 ? 17.599 11.016 -43.031 1.00 79.31 235 TYR A N 1
ATOM 1841 C CA . TYR A 1 235 ? 16.630 11.409 -42.016 1.00 79.31 235 TYR A CA 1
ATOM 1842 C C . TYR A 1 235 ? 15.978 10.178 -41.381 1.00 79.31 235 TYR A C 1
ATOM 1844 O O . TYR A 1 235 ? 15.493 9.294 -42.087 1.00 79.31 235 TYR A O 1
ATOM 1852 N N . GLY A 1 236 ? 15.955 10.152 -40.048 1.00 81.75 236 GLY A N 1
ATOM 1853 C CA . GLY A 1 236 ? 15.315 9.092 -39.279 1.00 81.75 236 GLY A CA 1
ATOM 1854 C C . GLY A 1 236 ? 16.054 7.757 -39.306 1.00 81.75 236 GLY A C 1
ATOM 1855 O O . GLY A 1 236 ? 15.478 6.775 -38.866 1.00 81.75 236 GLY A O 1
ATOM 1856 N N . LEU A 1 237 ? 17.293 7.678 -39.795 1.00 89.00 237 LEU A N 1
ATOM 1857 C CA . LEU A 1 237 ? 18.076 6.443 -39.770 1.00 89.00 237 LEU A CA 1
ATOM 1858 C C . LEU A 1 237 ? 19.259 6.607 -38.816 1.00 89.00 237 LEU A C 1
ATOM 1860 O O . LEU A 1 237 ? 20.050 7.536 -38.971 1.00 89.00 237 LEU A O 1
ATOM 1864 N N . PHE A 1 238 ? 19.383 5.712 -37.841 1.00 91.25 238 PHE A N 1
ATOM 1865 C CA . PHE A 1 238 ? 20.444 5.773 -36.838 1.00 91.25 238 PHE A CA 1
ATOM 1866 C C . PHE A 1 238 ? 21.083 4.405 -36.614 1.00 91.25 238 PHE A C 1
ATOM 1868 O O . PHE A 1 238 ? 20.477 3.357 -36.860 1.00 91.25 238 PHE A O 1
ATOM 1875 N N . LYS A 1 239 ? 22.321 4.430 -36.126 1.00 92.00 239 LYS A N 1
ATOM 1876 C CA . LYS A 1 239 ? 23.039 3.254 -35.639 1.00 92.00 239 LYS A CA 1
ATOM 1877 C C . LYS A 1 239 ? 23.276 3.368 -34.139 1.00 92.00 239 LYS A C 1
ATOM 1879 O O . LYS A 1 239 ? 23.380 4.475 -33.605 1.00 92.00 239 LYS A O 1
ATOM 1884 N N . VAL A 1 240 ? 23.377 2.228 -33.470 1.00 93.12 240 VAL A N 1
ATOM 1885 C CA . VAL A 1 240 ? 23.638 2.168 -32.028 1.00 93.12 240 VAL A CA 1
ATOM 1886 C C . VAL A 1 240 ? 24.932 1.425 -31.781 1.00 93.12 240 VAL A C 1
ATOM 1888 O O . VAL A 1 240 ? 25.086 0.290 -32.219 1.00 93.12 240 VAL A O 1
ATOM 1891 N N . VAL A 1 241 ? 25.845 2.059 -31.056 1.00 92.56 241 VAL A N 1
ATOM 1892 C CA . VAL A 1 241 ? 27.066 1.431 -30.557 1.00 92.56 241 VAL A CA 1
ATOM 1893 C C . VAL A 1 241 ? 26.850 1.142 -29.078 1.00 92.56 241 VAL A C 1
ATOM 1895 O O . VAL A 1 241 ? 26.546 2.064 -28.325 1.00 92.56 241 VAL A O 1
ATOM 1898 N N . ILE A 1 242 ? 26.960 -0.114 -28.648 1.00 91.12 242 ILE A N 1
ATOM 1899 C CA . ILE A 1 242 ? 26.740 -0.504 -27.247 1.00 91.12 242 ILE A CA 1
ATOM 1900 C C . ILE A 1 242 ? 27.839 -1.446 -26.757 1.00 91.12 242 ILE A C 1
ATOM 1902 O O . ILE A 1 242 ? 28.366 -2.263 -27.515 1.00 91.12 242 ILE A O 1
ATOM 1906 N N . GLY A 1 243 ? 28.220 -1.298 -25.488 1.00 88.25 243 GLY A N 1
ATOM 1907 C CA . GLY A 1 243 ? 29.142 -2.210 -24.818 1.00 88.25 243 GLY A CA 1
ATOM 1908 C C . GLY A 1 243 ? 28.529 -3.598 -24.620 1.00 88.25 243 GLY A C 1
ATOM 1909 O O . GLY A 1 243 ? 27.356 -3.721 -24.282 1.00 88.25 243 GLY A O 1
ATOM 1910 N N . TYR A 1 244 ? 29.328 -4.641 -24.803 1.00 87.00 244 TYR A N 1
ATOM 1911 C CA . TYR A 1 244 ? 28.962 -6.034 -24.577 1.00 87.00 244 TYR A CA 1
ATOM 1912 C C . TYR A 1 244 ? 30.033 -6.735 -23.729 1.00 87.00 244 TYR A C 1
ATOM 1914 O O . TYR A 1 244 ? 31.238 -6.588 -23.969 1.00 87.00 244 TYR A O 1
ATOM 1922 N N . ASP A 1 245 ? 29.582 -7.518 -22.746 1.00 83.06 245 ASP A N 1
ATOM 1923 C CA . ASP A 1 245 ? 30.451 -8.314 -21.881 1.00 83.06 245 ASP A CA 1
ATOM 1924 C C . ASP A 1 245 ? 30.868 -9.612 -22.585 1.00 83.06 245 ASP A C 1
ATOM 1926 O O . ASP A 1 245 ? 30.096 -10.560 -22.722 1.00 83.06 245 ASP A O 1
ATOM 1930 N N . LEU A 1 246 ? 32.130 -9.661 -23.008 1.00 73.25 246 LEU A N 1
ATOM 1931 C CA . LEU A 1 246 ? 32.713 -10.798 -23.719 1.00 73.25 246 LEU A CA 1
ATOM 1932 C C . LEU A 1 246 ? 33.024 -12.004 -22.815 1.00 73.25 246 LEU A C 1
ATOM 1934 O O . LEU A 1 246 ? 33.245 -13.095 -23.340 1.00 73.25 246 LEU A O 1
ATOM 1938 N N . LEU A 1 247 ? 33.094 -11.825 -21.491 1.00 69.00 247 LEU A N 1
ATOM 1939 C CA . LEU A 1 247 ? 33.563 -12.850 -20.548 1.00 69.00 247 LEU A CA 1
ATOM 1940 C C . LEU A 1 247 ? 32.416 -13.555 -19.816 1.00 69.00 247 LEU A C 1
ATOM 1942 O O . LEU A 1 247 ? 32.541 -14.740 -19.502 1.00 69.00 247 LEU A O 1
ATOM 1946 N N . GLY A 1 248 ? 31.318 -12.843 -19.551 1.00 66.25 248 GLY A N 1
ATOM 1947 C CA . GLY A 1 248 ? 30.152 -13.355 -18.823 1.00 66.25 248 GLY A CA 1
ATOM 1948 C C . GLY A 1 248 ? 28.799 -13.086 -19.487 1.00 66.25 248 GLY A C 1
ATOM 1949 O O . GLY A 1 248 ? 27.770 -13.413 -18.893 1.00 66.25 248 GLY A O 1
ATOM 1950 N N . GLY A 1 249 ? 28.782 -12.499 -20.688 1.00 65.12 249 GLY A N 1
ATOM 1951 C CA . GLY A 1 249 ? 27.559 -12.117 -21.391 1.00 65.12 249 GLY A CA 1
ATOM 1952 C C . GLY A 1 249 ? 26.686 -13.292 -21.844 1.00 65.12 249 GLY A C 1
ATOM 1953 O O . GLY A 1 249 ? 27.151 -14.416 -22.047 1.00 65.12 249 GLY A O 1
ATOM 1954 N N . ALA A 1 250 ? 25.391 -13.009 -22.013 1.00 70.69 250 ALA A N 1
ATOM 1955 C CA . ALA A 1 250 ? 24.455 -13.890 -22.711 1.00 70.69 250 ALA A CA 1
ATOM 1956 C C . ALA A 1 250 ? 24.858 -14.059 -24.186 1.00 70.69 250 ALA A C 1
ATOM 1958 O O . ALA A 1 250 ? 25.698 -13.324 -24.678 1.00 70.69 250 ALA A O 1
ATOM 1959 N N . ASP A 1 251 ? 24.249 -14.996 -24.914 1.00 86.75 251 ASP A N 1
ATOM 1960 C CA . ASP A 1 251 ? 24.537 -15.174 -26.343 1.00 86.75 251 ASP A CA 1
ATOM 1961 C C . ASP A 1 251 ? 24.472 -13.847 -27.132 1.00 86.75 251 ASP A C 1
ATOM 1963 O O . ASP A 1 251 ? 23.521 -13.079 -26.987 1.00 86.75 251 ASP A O 1
ATOM 1967 N N . ILE A 1 252 ? 25.476 -13.595 -27.983 1.00 84.94 252 ILE A N 1
ATOM 1968 C CA . ILE A 1 252 ? 25.643 -12.330 -28.720 1.00 84.94 252 ILE A CA 1
ATOM 1969 C C . ILE A 1 252 ? 24.406 -12.014 -29.568 1.00 84.94 252 ILE A C 1
ATOM 1971 O O . ILE A 1 252 ? 23.978 -10.860 -29.627 1.00 84.94 252 ILE A O 1
ATOM 1975 N N . SER A 1 253 ? 23.827 -13.028 -30.221 1.00 85.38 253 SER A N 1
ATOM 1976 C CA . SER A 1 253 ? 22.642 -12.829 -31.058 1.00 85.38 253 SER A CA 1
ATOM 1977 C C . SER A 1 253 ? 21.401 -12.550 -30.212 1.00 85.38 253 SER A C 1
ATOM 1979 O O . SER A 1 253 ? 20.690 -11.586 -30.482 1.00 85.38 253 SER A O 1
ATOM 1981 N N . GLY A 1 254 ? 21.218 -13.288 -29.113 1.00 85.81 254 GLY A N 1
ATOM 1982 C CA . GLY A 1 254 ? 20.139 -13.029 -28.159 1.00 85.81 254 GLY A CA 1
ATOM 1983 C C . GLY A 1 254 ? 20.219 -11.643 -27.508 1.00 85.81 254 GLY A C 1
ATOM 1984 O O . GLY A 1 254 ? 19.196 -10.981 -27.349 1.00 85.81 254 GLY A O 1
ATOM 1985 N N . TYR A 1 255 ? 21.424 -11.170 -27.181 1.00 88.25 255 TYR A N 1
ATOM 1986 C CA . TYR A 1 255 ? 21.631 -9.827 -26.639 1.00 88.25 255 TYR A CA 1
ATOM 1987 C C . TYR A 1 255 ? 21.295 -8.737 -27.666 1.00 88.25 255 TYR A C 1
ATOM 1989 O O . TYR A 1 255 ? 20.599 -7.776 -27.343 1.00 88.25 255 TYR A O 1
ATOM 1997 N N . ALA A 1 256 ? 21.745 -8.892 -28.915 1.00 88.19 256 ALA A N 1
ATOM 1998 C CA . ALA A 1 256 ? 21.416 -7.953 -29.986 1.00 88.19 256 ALA A CA 1
ATOM 1999 C C . ALA A 1 256 ? 19.901 -7.896 -30.254 1.00 88.19 256 ALA A C 1
ATOM 2001 O O . ALA A 1 256 ? 19.351 -6.805 -30.425 1.00 88.19 256 ALA A O 1
ATOM 2002 N N . ASP A 1 257 ? 19.217 -9.043 -30.220 1.00 89.69 257 ASP A N 1
ATOM 2003 C CA . ASP A 1 257 ? 17.762 -9.121 -30.349 1.00 89.69 257 ASP A CA 1
ATOM 2004 C C . ASP A 1 257 ? 17.058 -8.386 -29.198 1.00 89.69 257 ASP A C 1
ATOM 2006 O O . ASP A 1 257 ? 16.152 -7.587 -29.444 1.00 89.69 257 ASP A O 1
ATOM 2010 N N . GLU A 1 258 ? 17.507 -8.574 -27.953 1.00 88.94 258 GLU A N 1
ATOM 2011 C CA . GLU A 1 258 ? 16.955 -7.884 -26.780 1.00 88.94 258 GLU A CA 1
ATOM 2012 C C . GLU A 1 258 ? 17.154 -6.362 -26.857 1.00 88.94 258 GLU A C 1
ATOM 2014 O O . GLU A 1 258 ? 16.213 -5.594 -26.630 1.00 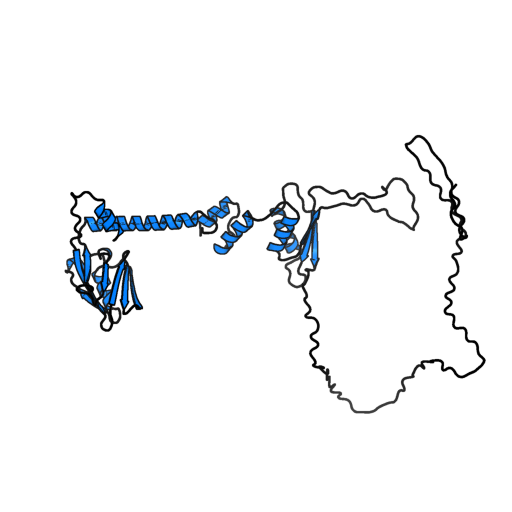88.94 258 GLU A O 1
ATOM 2019 N N . VAL A 1 259 ? 18.353 -5.916 -27.245 1.00 91.06 259 VAL A N 1
ATOM 2020 C CA . VAL A 1 259 ? 18.660 -4.495 -27.458 1.00 91.06 259 VAL A CA 1
ATOM 2021 C C . VAL A 1 259 ? 17.782 -3.914 -28.568 1.00 91.06 259 VAL A C 1
ATOM 2023 O O . VAL A 1 259 ? 17.198 -2.845 -28.385 1.00 91.06 259 VAL A O 1
ATOM 2026 N N . SER A 1 260 ? 17.635 -4.615 -29.696 1.00 91.81 260 SER A N 1
ATOM 2027 C CA . SER A 1 260 ? 16.806 -4.157 -30.817 1.00 91.81 260 SER A CA 1
ATOM 2028 C C . SER A 1 260 ? 15.327 -4.035 -30.432 1.00 91.81 260 SER A C 1
ATOM 2030 O O . SER A 1 260 ? 14.704 -3.001 -30.684 1.00 91.81 260 SER A O 1
ATOM 2032 N N . ALA A 1 261 ? 14.786 -5.034 -29.726 1.00 89.62 261 ALA A N 1
ATOM 2033 C CA . ALA A 1 261 ? 13.412 -5.031 -29.244 1.00 89.62 261 ALA A CA 1
ATOM 2034 C C . ALA A 1 261 ? 13.172 -3.877 -28.265 1.00 89.62 261 ALA A C 1
ATOM 2036 O O . ALA A 1 261 ? 12.120 -3.240 -28.298 1.00 89.62 261 ALA A O 1
ATOM 2037 N N . TYR A 1 262 ? 14.155 -3.570 -27.417 1.00 89.25 262 TYR A N 1
ATOM 2038 C CA . TYR A 1 262 ? 14.063 -2.449 -26.495 1.00 89.25 262 TYR A CA 1
ATOM 2039 C C . TYR A 1 262 ? 14.137 -1.089 -27.210 1.00 89.25 262 TYR A C 1
ATOM 2041 O O . TYR A 1 262 ? 13.319 -0.213 -26.918 1.00 89.25 262 TYR A O 1
ATOM 2049 N N . ILE A 1 263 ? 15.035 -0.913 -28.190 1.00 91.31 263 ILE A N 1
ATOM 2050 C CA . ILE A 1 263 ? 15.110 0.303 -29.025 1.00 91.31 263 ILE A CA 1
ATOM 2051 C C . ILE A 1 263 ? 13.773 0.568 -29.724 1.00 91.31 263 ILE A C 1
ATOM 2053 O O . ILE A 1 263 ? 13.307 1.710 -29.752 1.00 91.31 263 ILE A O 1
ATOM 2057 N N . ASP A 1 264 ? 13.114 -0.477 -30.221 1.00 89.50 264 ASP A N 1
ATOM 2058 C CA . ASP A 1 264 ? 11.809 -0.373 -30.873 1.00 89.50 264 ASP A CA 1
ATOM 2059 C C . ASP A 1 264 ? 10.715 0.195 -29.953 1.00 89.50 264 ASP A C 1
ATOM 2061 O O . ASP A 1 264 ? 9.768 0.812 -30.440 1.00 89.50 264 ASP A O 1
ATOM 2065 N N . THR A 1 265 ? 10.861 0.072 -28.628 1.00 86.69 265 THR A N 1
ATOM 2066 C CA . THR A 1 265 ? 9.943 0.702 -27.662 1.00 86.69 265 THR A CA 1
ATOM 2067 C C . THR A 1 265 ? 10.225 2.188 -27.414 1.00 86.69 265 THR A C 1
ATOM 2069 O O . THR A 1 265 ? 9.346 2.911 -26.935 1.00 86.69 265 THR A O 1
ATOM 2072 N N . LEU A 1 266 ? 11.444 2.652 -27.704 1.00 88.62 266 LEU A N 1
ATOM 2073 C CA . LEU A 1 266 ? 11.900 4.017 -27.420 1.00 88.62 266 LEU A CA 1
ATOM 2074 C C . LEU A 1 266 ? 11.853 4.940 -28.634 1.00 88.62 266 LEU A C 1
ATOM 2076 O O . LEU A 1 266 ? 11.772 6.158 -28.461 1.00 88.62 266 LEU A O 1
ATOM 2080 N N . ARG A 1 267 ? 11.964 4.374 -29.836 1.00 89.00 267 ARG A N 1
ATOM 2081 C CA . ARG A 1 267 ? 12.035 5.133 -31.082 1.00 89.00 267 ARG A CA 1
ATOM 2082 C C . ARG A 1 2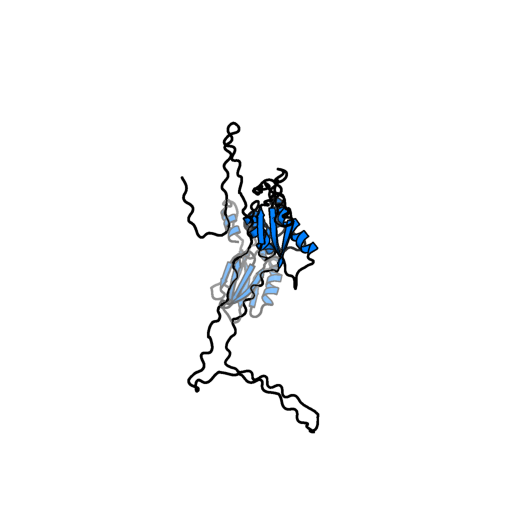67 ? 10.670 5.705 -31.474 1.00 89.00 267 ARG A C 1
ATOM 2084 O O . ARG A 1 267 ? 9.633 5.080 -31.248 1.00 89.00 267 ARG A O 1
ATOM 2091 N N . ASP A 1 268 ? 10.685 6.860 -32.128 1.00 86.62 268 ASP A N 1
ATOM 2092 C CA . ASP A 1 268 ? 9.475 7.468 -32.679 1.00 86.62 268 ASP A CA 1
ATOM 2093 C C . ASP A 1 268 ? 9.107 6.846 -34.033 1.00 86.62 268 ASP A C 1
ATOM 2095 O O . ASP A 1 268 ? 9.948 6.302 -34.759 1.00 86.62 268 ASP A O 1
ATOM 2099 N N . ALA A 1 269 ? 7.835 6.960 -34.415 1.00 83.50 269 ALA A N 1
ATOM 2100 C CA . ALA A 1 269 ? 7.385 6.539 -35.736 1.00 83.50 269 ALA A CA 1
ATOM 2101 C C . ALA A 1 269 ? 8.150 7.290 -36.845 1.00 83.50 269 ALA A C 1
ATOM 2103 O O . ALA A 1 269 ? 8.255 8.514 -36.822 1.00 83.50 269 ALA A O 1
ATOM 2104 N N . GLY A 1 270 ? 8.663 6.550 -37.832 1.00 84.00 270 GLY A N 1
ATOM 2105 C CA . GLY A 1 270 ? 9.481 7.102 -38.921 1.00 84.00 270 GLY A CA 1
ATOM 2106 C C . GLY A 1 270 ? 10.976 7.200 -38.608 1.00 84.00 270 GLY A C 1
ATOM 2107 O O . GLY A 1 270 ? 11.739 7.605 -39.481 1.00 84.00 270 GLY A O 1
ATOM 2108 N N . THR A 1 271 ? 11.398 6.799 -37.403 1.00 88.56 271 THR A N 1
ATOM 2109 C CA . THR A 1 271 ? 12.807 6.526 -37.103 1.00 88.56 271 THR A CA 1
ATOM 2110 C C . THR A 1 271 ? 13.093 5.025 -37.179 1.00 88.56 271 THR A C 1
ATOM 2112 O O . THR A 1 271 ? 12.254 4.193 -36.827 1.00 88.56 271 THR A O 1
ATOM 2115 N N . HIS A 1 272 ? 14.269 4.666 -37.677 1.00 89.69 272 HIS A N 1
ATOM 2116 C CA . HIS A 1 272 ? 14.662 3.314 -38.037 1.00 89.69 272 HIS A CA 1
ATOM 2117 C C . HIS A 1 272 ? 16.084 3.035 -37.550 1.00 89.69 272 HIS A C 1
ATOM 2119 O O . HIS A 1 272 ? 16.991 3.851 -37.717 1.00 89.69 272 HIS A O 1
ATOM 2125 N N . LEU A 1 273 ? 16.258 1.851 -36.968 1.00 91.44 273 LEU A N 1
ATOM 2126 C CA . LEU A 1 273 ? 17.560 1.311 -36.603 1.00 91.44 273 LEU A CA 1
ATOM 2127 C C . LEU A 1 273 ? 18.166 0.637 -37.838 1.00 91.44 273 LEU A C 1
ATOM 2129 O O . LEU A 1 273 ? 17.527 -0.230 -38.430 1.00 91.44 273 LEU A O 1
ATOM 2133 N N . GLU A 1 274 ? 19.372 1.039 -38.229 1.00 90.88 274 GLU A N 1
ATOM 2134 C CA . GLU A 1 274 ? 20.094 0.428 -39.352 1.00 90.88 274 GLU A CA 1
ATOM 2135 C C . GLU A 1 274 ? 20.984 -0.726 -38.894 1.00 90.88 274 GLU A C 1
ATOM 2137 O O . GLU A 1 274 ? 20.890 -1.828 -39.431 1.00 90.88 274 GLU A O 1
ATOM 2142 N N . SER A 1 275 ? 21.806 -0.488 -37.872 1.00 90.00 275 SER A N 1
ATOM 2143 C CA . SER A 1 275 ? 22.714 -1.488 -37.319 1.00 90.00 275 SER A CA 1
ATOM 2144 C C . SER A 1 275 ? 22.964 -1.280 -35.829 1.00 90.00 275 SER A C 1
ATOM 2146 O O . SER A 1 275 ? 22.848 -0.172 -35.291 1.00 90.00 275 SER A O 1
ATOM 2148 N N . ILE A 1 276 ? 23.318 -2.384 -35.171 1.00 92.19 276 ILE A N 1
ATOM 2149 C CA . ILE A 1 276 ? 23.852 -2.408 -33.812 1.00 92.19 276 ILE A CA 1
ATOM 2150 C C . ILE A 1 276 ? 25.312 -2.840 -33.915 1.00 92.19 276 ILE A C 1
ATOM 2152 O O . ILE A 1 276 ? 25.620 -3.906 -34.449 1.00 92.19 276 ILE A O 1
ATOM 2156 N N . GLU A 1 277 ? 26.205 -2.009 -33.398 1.00 91.31 277 GLU A N 1
ATOM 2157 C CA . GLU A 1 277 ? 27.631 -2.277 -33.302 1.00 91.31 277 GLU A CA 1
ATOM 2158 C C . GLU A 1 277 ? 27.961 -2.627 -31.848 1.00 91.31 277 GLU A C 1
ATOM 2160 O O . GLU A 1 277 ? 27.799 -1.811 -30.938 1.00 91.31 277 GLU A O 1
ATOM 2165 N N . LEU A 1 278 ? 28.394 -3.867 -31.619 1.00 88.81 278 LEU A N 1
ATOM 2166 C CA . LEU A 1 278 ? 28.790 -4.332 -30.294 1.00 88.81 278 LEU A CA 1
ATOM 2167 C C . LEU A 1 278 ? 30.276 -4.055 -30.089 1.00 88.81 278 LEU A C 1
ATOM 2169 O O . LEU A 1 278 ? 31.122 -4.504 -30.863 1.00 88.81 278 LEU A O 1
ATOM 2173 N N . THR A 1 279 ? 30.592 -3.328 -29.027 1.00 85.88 279 THR A N 1
ATOM 2174 C CA . THR A 1 279 ? 31.967 -3.016 -28.625 1.00 85.88 279 THR A CA 1
ATOM 2175 C C . THR A 1 279 ? 32.288 -3.716 -27.314 1.00 85.88 279 THR A C 1
ATOM 2177 O O . THR A 1 279 ? 31.384 -4.053 -26.555 1.00 85.88 279 THR A O 1
ATOM 2180 N N . GLY A 1 280 ? 33.566 -3.970 -27.024 1.00 76.19 280 GLY A N 1
ATOM 2181 C CA . GLY A 1 280 ? 33.936 -4.483 -25.704 1.00 76.19 280 GLY A CA 1
ATOM 2182 C C . GLY A 1 280 ? 33.517 -3.479 -24.631 1.00 76.19 280 GLY A C 1
ATOM 2183 O O . GLY A 1 280 ? 33.807 -2.288 -24.773 1.00 76.19 280 GLY A O 1
ATOM 2184 N N . SER A 1 281 ? 32.825 -3.938 -23.584 1.00 69.25 281 SER A N 1
ATOM 2185 C CA . SER A 1 281 ? 32.495 -3.085 -22.440 1.00 69.25 281 SER A CA 1
ATOM 2186 C C . SER A 1 281 ? 33.746 -2.352 -21.957 1.00 69.25 281 SER A C 1
ATOM 2188 O O . SER A 1 281 ? 34.815 -2.957 -21.832 1.00 69.25 281 SER A O 1
ATOM 2190 N N . LYS A 1 282 ? 33.624 -1.051 -21.661 1.00 61.97 282 LYS A N 1
ATOM 2191 C CA . LYS A 1 282 ? 34.647 -0.349 -20.884 1.00 61.97 282 LYS A CA 1
ATOM 2192 C C . LYS A 1 282 ? 34.695 -1.012 -19.513 1.00 61.97 282 LYS A C 1
ATOM 2194 O O . LYS A 1 282 ? 33.900 -0.694 -18.636 1.00 61.97 282 LYS A O 1
ATOM 2199 N N . LEU A 1 283 ? 35.603 -1.967 -19.349 1.00 55.56 283 LEU A N 1
ATOM 2200 C CA . LEU A 1 283 ? 36.058 -2.363 -18.033 1.00 55.56 283 LEU A CA 1
ATOM 2201 C C . LEU A 1 283 ? 36.694 -1.104 -17.454 1.00 55.56 283 LEU A C 1
ATOM 2203 O O . LEU A 1 283 ? 37.720 -0.641 -17.955 1.00 55.56 283 LEU A O 1
ATOM 2207 N N . ASP A 1 284 ? 36.048 -0.516 -16.452 1.00 49.88 284 ASP A N 1
ATOM 2208 C CA . ASP A 1 284 ? 36.702 0.440 -15.567 1.00 49.88 284 ASP A CA 1
ATOM 2209 C C . ASP A 1 284 ? 37.687 -0.383 -14.727 1.00 49.88 284 ASP A C 1
ATOM 2211 O O . ASP A 1 284 ? 37.450 -0.718 -13.568 1.00 49.88 284 ASP A O 1
ATOM 2215 N N . ASP A 1 285 ? 38.750 -0.855 -15.382 1.00 46.25 285 ASP A N 1
ATOM 2216 C CA . ASP A 1 285 ? 39.853 -1.539 -14.737 1.00 46.25 285 ASP A CA 1
ATOM 2217 C C . ASP A 1 285 ? 40.671 -0.444 -14.068 1.00 46.25 285 ASP A C 1
ATOM 2219 O O . ASP A 1 285 ? 41.668 0.065 -14.591 1.00 46.25 285 ASP A O 1
ATOM 2223 N N . SER A 1 286 ? 40.172 0.008 -12.916 1.00 44.97 286 SER A N 1
ATOM 2224 C CA . SER A 1 286 ? 40.996 0.744 -11.983 1.00 44.97 286 SER A CA 1
ATOM 2225 C C . SER A 1 286 ? 42.038 -0.246 -11.477 1.00 44.97 286 SER A C 1
ATOM 2227 O O . SER A 1 286 ? 41.889 -0.846 -10.410 1.00 44.97 286 SER A O 1
ATOM 2229 N N . PHE A 1 287 ? 43.109 -0.432 -12.244 1.00 49.12 287 PHE A N 1
ATOM 2230 C CA . PHE A 1 287 ? 44.331 -0.959 -11.681 1.00 49.12 287 PHE A CA 1
ATOM 2231 C C . PHE A 1 287 ? 44.672 -0.020 -10.532 1.00 49.12 287 PHE A C 1
ATOM 2233 O O . PHE A 1 287 ? 44.980 1.156 -10.749 1.00 49.12 287 PHE A O 1
ATOM 2240 N N . ALA A 1 288 ? 44.561 -0.517 -9.299 1.00 48.59 288 ALA A N 1
ATOM 2241 C CA . ALA A 1 288 ? 45.211 0.133 -8.182 1.00 48.59 288 ALA A CA 1
ATOM 2242 C C . ALA A 1 288 ? 46.665 0.303 -8.623 1.00 48.59 288 ALA A C 1
ATOM 2244 O O . ALA A 1 288 ? 47.343 -0.688 -8.916 1.00 48.59 288 ALA A O 1
ATOM 2245 N N . GLY A 1 289 ? 47.092 1.557 -8.806 1.00 52.53 289 GLY A N 1
ATOM 2246 C CA . GLY A 1 289 ? 48.474 1.851 -9.160 1.00 52.53 289 GLY A CA 1
ATOM 2247 C C . GLY A 1 289 ? 49.360 1.076 -8.200 1.00 52.53 289 GLY A C 1
ATOM 2248 O O . GLY A 1 289 ? 49.011 0.988 -7.023 1.00 52.53 289 GLY A O 1
ATOM 2249 N N . ALA A 1 290 ? 50.422 0.457 -8.722 1.00 50.94 290 ALA A N 1
ATOM 2250 C CA . ALA A 1 290 ? 51.296 -0.402 -7.939 1.00 50.94 290 ALA A CA 1
ATOM 2251 C C . ALA A 1 290 ? 51.558 0.250 -6.578 1.00 50.94 290 ALA A C 1
ATOM 2253 O O . ALA A 1 290 ? 52.166 1.319 -6.500 1.00 50.94 290 ALA A O 1
ATOM 2254 N N . GLU A 1 291 ? 51.036 -0.353 -5.510 1.00 49.59 291 GLU A N 1
ATOM 2255 C CA . GLU A 1 291 ? 51.520 -0.004 -4.192 1.00 49.59 291 GLU A CA 1
ATOM 2256 C C . GLU A 1 291 ? 52.979 -0.444 -4.209 1.00 49.59 291 GLU A C 1
ATOM 2258 O O . GLU A 1 291 ? 53.264 -1.640 -4.317 1.00 49.59 291 GLU A O 1
ATOM 2263 N N . ASP A 1 292 ? 53.902 0.519 -4.145 1.00 52.91 292 ASP A N 1
ATOM 2264 C CA . ASP A 1 292 ? 55.296 0.275 -3.777 1.00 52.91 292 ASP A CA 1
ATOM 2265 C C . ASP A 1 292 ? 55.304 -0.205 -2.316 1.00 52.91 292 ASP A C 1
ATOM 2267 O O . ASP A 1 292 ? 55.729 0.474 -1.378 1.00 52.91 292 ASP A O 1
ATOM 2271 N N . GLY A 1 293 ? 54.766 -1.405 -2.107 1.00 45.84 293 GLY A N 1
ATOM 2272 C CA . GLY A 1 293 ? 54.958 -2.187 -0.917 1.00 45.84 293 GLY A CA 1
ATOM 2273 C C . GLY A 1 293 ? 56.445 -2.460 -0.848 1.00 45.84 293 GLY A C 1
ATOM 2274 O O . GLY A 1 293 ? 56.998 -3.211 -1.649 1.00 45.84 293 GLY A O 1
ATOM 2275 N N . SER A 1 294 ? 57.098 -1.847 0.129 1.00 50.31 294 SER A N 1
ATOM 2276 C CA . SER A 1 294 ? 58.502 -2.022 0.498 1.00 50.31 294 SER A CA 1
ATOM 2277 C C . SER A 1 294 ? 58.832 -3.436 1.005 1.00 50.31 294 SER A C 1
ATOM 2279 O O . SER A 1 294 ? 59.696 -3.628 1.856 1.00 50.31 294 SER A O 1
ATOM 2281 N N . SER A 1 295 ? 58.180 -4.460 0.461 1.00 47.19 295 SER A N 1
ATOM 2282 C CA . SER A 1 295 ? 58.625 -5.836 0.515 1.00 47.19 295 SER A CA 1
ATOM 2283 C C . SER A 1 295 ? 59.227 -6.186 -0.837 1.00 47.19 295 SER A C 1
ATOM 2285 O O . SER A 1 295 ? 58.519 -6.541 -1.778 1.00 47.19 295 SER A O 1
ATOM 2287 N N . VAL A 1 296 ? 60.556 -6.138 -0.910 1.00 47.16 296 VAL A N 1
ATOM 2288 C CA . VAL A 1 296 ? 61.307 -6.955 -1.862 1.00 47.16 296 VAL A CA 1
ATOM 2289 C C . VAL A 1 296 ? 60.903 -8.404 -1.585 1.00 47.16 296 VAL A C 1
ATOM 2291 O O . VAL A 1 296 ? 61.455 -9.065 -0.707 1.00 47.16 296 VAL A O 1
ATOM 2294 N N . GLN A 1 297 ? 59.882 -8.891 -2.286 1.00 45.72 297 GLN A N 1
ATOM 2295 C CA . GLN A 1 297 ? 59.584 -10.310 -2.382 1.00 45.72 297 GLN A CA 1
ATOM 2296 C C . GLN A 1 297 ? 60.716 -10.898 -3.220 1.00 45.72 297 GLN A C 1
ATOM 2298 O O . GLN A 1 297 ? 60.643 -10.967 -4.445 1.00 45.72 297 GLN A O 1
ATOM 2303 N N . VAL A 1 298 ? 61.822 -11.241 -2.555 1.00 47.69 298 VAL A N 1
ATOM 2304 C CA . VAL A 1 298 ? 62.864 -12.063 -3.159 1.00 47.69 298 VAL A CA 1
ATOM 2305 C C . VAL A 1 298 ? 62.176 -13.359 -3.555 1.00 47.69 298 VAL A C 1
ATOM 2307 O O . VAL A 1 298 ? 61.816 -14.168 -2.699 1.00 47.69 298 VAL A O 1
ATOM 2310 N N . LEU A 1 299 ? 61.968 -13.534 -4.856 1.00 40.88 299 LEU A N 1
ATOM 2311 C CA . LEU A 1 299 ? 61.502 -14.775 -5.447 1.00 40.88 299 LEU A CA 1
ATOM 2312 C C . LEU A 1 299 ? 62.613 -15.820 -5.254 1.00 40.88 299 LEU A C 1
ATOM 2314 O O . LEU A 1 299 ? 63.450 -16.054 -6.122 1.00 40.88 299 LEU A O 1
ATOM 2318 N N . SER A 1 300 ? 62.675 -16.400 -4.058 1.00 41.69 300 SER A N 1
ATOM 2319 C CA . SER A 1 300 ? 63.578 -17.492 -3.714 1.00 41.69 300 SER A CA 1
ATOM 2320 C C . SER A 1 300 ? 63.014 -18.778 -4.308 1.00 41.69 300 SER A C 1
ATOM 2322 O O . SER A 1 300 ? 62.387 -19.587 -3.622 1.00 41.69 300 SER A O 1
ATOM 2324 N N . VAL A 1 301 ? 63.243 -18.978 -5.601 1.00 43.16 301 VAL A N 1
ATOM 2325 C CA . VAL A 1 301 ? 63.155 -20.308 -6.196 1.00 43.16 301 VAL A CA 1
ATOM 2326 C C . VAL A 1 301 ? 64.411 -21.052 -5.751 1.00 43.16 301 VAL A C 1
ATOM 2328 O O . VAL A 1 301 ? 65.508 -20.732 -6.198 1.00 43.16 301 VAL A O 1
ATOM 2331 N N . ILE A 1 302 ? 64.269 -22.012 -4.837 1.00 40.25 302 ILE A N 1
ATOM 2332 C CA . ILE A 1 302 ? 65.318 -22.999 -4.556 1.00 40.25 302 ILE A CA 1
ATOM 2333 C C . ILE A 1 302 ? 65.065 -24.162 -5.523 1.00 40.25 302 ILE A C 1
ATOM 2335 O O . ILE A 1 302 ? 64.194 -24.989 -5.242 1.00 40.25 302 ILE A O 1
ATOM 2339 N N . PRO A 1 303 ? 65.754 -24.252 -6.676 1.00 41.19 303 PRO A N 1
ATOM 2340 C CA . PRO A 1 303 ? 65.644 -25.434 -7.512 1.00 41.19 303 PRO A CA 1
ATOM 2341 C C . PRO A 1 303 ? 66.298 -26.604 -6.774 1.00 41.19 303 PRO A C 1
ATOM 2343 O O . PRO A 1 303 ? 67.486 -26.578 -6.450 1.00 41.19 303 PRO A O 1
ATOM 2346 N N . THR A 1 304 ? 65.522 -27.646 -6.487 1.00 40.47 304 THR A N 1
ATOM 2347 C CA . THR A 1 304 ? 66.063 -28.907 -5.974 1.00 40.47 304 THR A CA 1
ATOM 2348 C C . THR A 1 304 ? 66.666 -29.671 -7.152 1.00 40.47 304 THR A C 1
ATOM 2350 O O . THR A 1 304 ? 65.987 -30.447 -7.819 1.00 40.47 304 THR A O 1
ATOM 2353 N N . LEU A 1 305 ? 67.933 -29.395 -7.462 1.00 39.41 305 LEU A N 1
ATOM 2354 C CA . LEU A 1 305 ? 68.672 -30.119 -8.494 1.00 39.41 305 LEU A CA 1
ATOM 2355 C C . LEU A 1 305 ? 69.219 -31.422 -7.901 1.00 39.41 305 LEU A C 1
ATOM 2357 O O . LEU A 1 305 ? 70.200 -31.432 -7.161 1.00 39.41 305 LEU A O 1
ATOM 2361 N N . LEU A 1 306 ? 68.546 -32.525 -8.228 1.00 45.09 306 LEU A N 1
ATOM 2362 C CA . LEU A 1 306 ? 69.068 -33.885 -8.118 1.00 45.09 306 LEU A CA 1
ATOM 2363 C C . LEU A 1 306 ? 69.993 -34.147 -9.313 1.00 45.09 306 LEU A C 1
ATOM 2365 O O . LEU A 1 306 ? 69.593 -34.831 -10.248 1.00 45.09 306 LEU A O 1
ATOM 2369 N N . ASP A 1 307 ? 71.208 -33.602 -9.307 1.00 40.28 307 ASP A N 1
ATOM 2370 C CA . ASP A 1 307 ? 72.272 -34.188 -10.125 1.00 40.28 307 ASP A CA 1
ATOM 2371 C C . ASP A 1 307 ? 73.665 -33.888 -9.565 1.00 40.28 307 ASP A C 1
ATOM 2373 O O . ASP A 1 307 ? 73.969 -32.779 -9.121 1.00 40.28 307 ASP A O 1
ATOM 2377 N N . ALA A 1 308 ? 74.490 -34.928 -9.538 1.00 42.34 308 ALA A N 1
ATOM 2378 C CA . ALA A 1 308 ? 75.829 -34.917 -8.985 1.00 42.34 308 ALA A CA 1
ATOM 2379 C C . ALA A 1 308 ? 76.804 -34.243 -9.958 1.00 42.34 308 ALA A C 1
ATOM 2381 O O . ALA A 1 308 ? 76.764 -34.465 -11.165 1.00 42.34 308 ALA A O 1
ATOM 2382 N N . LEU A 1 309 ? 77.715 -33.437 -9.407 1.00 44.59 309 LEU A N 1
ATOM 2383 C CA . LEU A 1 309 ? 78.780 -32.769 -10.150 1.00 44.59 309 LEU A CA 1
ATOM 2384 C C . LEU A 1 309 ? 79.546 -33.735 -11.067 1.00 44.59 309 LEU A C 1
ATOM 2386 O O . LEU A 1 309 ? 80.118 -34.711 -10.590 1.00 44.59 309 LEU A O 1
ATOM 2390 N N . ASN A 1 310 ? 79.692 -33.336 -12.331 1.00 41.88 310 ASN A N 1
ATOM 2391 C CA . ASN A 1 310 ? 80.972 -33.315 -13.040 1.00 41.88 310 ASN A CA 1
ATOM 2392 C C . ASN A 1 310 ? 80.923 -32.222 -14.121 1.00 41.88 310 ASN A C 1
ATOM 2394 O O . ASN A 1 310 ? 80.083 -32.261 -15.015 1.00 41.88 310 ASN A O 1
ATOM 2398 N N . GLY A 1 311 ? 81.801 -31.221 -14.011 1.00 47.91 311 GLY A N 1
ATOM 2399 C CA . GLY A 1 311 ? 81.884 -30.116 -14.971 1.00 47.91 311 GLY A CA 1
ATOM 2400 C C . GLY A 1 311 ? 82.491 -30.543 -16.309 1.00 47.91 311 GLY A C 1
ATOM 2401 O O . GLY A 1 311 ? 83.308 -31.466 -16.356 1.00 47.91 311 GLY A O 1
ATOM 2402 N N . PRO A 1 312 ? 82.167 -29.811 -17.384 1.00 42.78 312 PRO A N 1
ATOM 2403 C CA . PRO A 1 312 ? 83.264 -29.232 -18.140 1.00 42.78 312 PRO A CA 1
ATOM 2404 C C . PRO A 1 312 ? 83.056 -27.775 -18.562 1.00 42.78 312 PRO A C 1
ATOM 2406 O O . PRO A 1 312 ? 81.962 -27.239 -18.706 1.00 42.78 312 PRO A O 1
ATOM 2409 N N . THR A 1 313 ? 84.230 -27.190 -18.722 1.00 53.31 313 THR A N 1
ATOM 2410 C CA . THR A 1 313 ? 84.654 -25.854 -19.099 1.00 53.31 313 THR A CA 1
ATOM 2411 C C . THR A 1 313 ? 84.195 -25.464 -20.500 1.00 53.31 313 THR A C 1
ATOM 2413 O O . THR A 1 313 ? 84.658 -26.076 -21.456 1.00 53.31 313 THR A O 1
ATOM 2416 N N . GLU A 1 314 ? 83.425 -24.382 -20.641 1.00 44.03 314 GLU A N 1
ATOM 2417 C CA . GLU A 1 314 ? 83.423 -23.589 -21.876 1.00 44.03 314 GLU A CA 1
ATOM 2418 C C . GLU A 1 314 ? 83.399 -22.086 -21.577 1.00 44.03 314 GLU A C 1
ATOM 2420 O O . GLU A 1 314 ? 82.600 -21.562 -20.801 1.00 44.03 314 GLU A O 1
ATOM 2425 N N . THR A 1 315 ? 84.375 -21.416 -22.178 1.00 43.00 315 THR A N 1
ATOM 2426 C CA . THR A 1 315 ? 84.713 -20.002 -22.070 1.00 43.00 315 THR A CA 1
ATOM 2427 C C . THR A 1 315 ? 83.771 -19.193 -22.959 1.00 43.00 315 THR A C 1
ATOM 2429 O O . THR A 1 315 ? 83.787 -19.351 -24.177 1.00 43.00 315 THR A O 1
ATOM 2432 N N . VAL A 1 316 ? 82.975 -18.296 -22.376 1.00 47.66 316 VAL A N 1
ATOM 2433 C CA . VAL A 1 316 ? 82.159 -17.345 -23.148 1.00 47.66 316 VAL A CA 1
ATOM 2434 C C . VAL A 1 316 ? 83.088 -16.289 -23.772 1.00 47.66 316 VAL A C 1
ATOM 2436 O O . VAL A 1 316 ? 83.830 -15.638 -23.030 1.00 47.66 316 VAL A O 1
ATOM 2439 N N . PRO A 1 317 ? 83.090 -16.088 -25.104 1.00 42.53 317 PRO A N 1
ATOM 2440 C CA . PRO A 1 317 ? 83.902 -15.054 -25.728 1.00 42.53 317 PRO A CA 1
ATOM 2441 C C . PRO A 1 317 ? 83.295 -13.672 -25.458 1.00 42.53 317 PRO A C 1
ATOM 2443 O O . PRO A 1 317 ? 82.162 -13.373 -25.833 1.00 42.53 317 PRO A O 1
ATOM 2446 N N . VAL A 1 318 ? 84.083 -12.823 -24.803 1.00 44.62 318 VAL A N 1
ATOM 2447 C CA . VAL A 1 318 ? 83.820 -11.393 -24.624 1.00 44.62 318 VAL A CA 1
ATOM 2448 C C . VAL A 1 318 ? 84.001 -10.695 -25.975 1.00 44.62 318 VAL A C 1
ATOM 2450 O O . VAL A 1 318 ? 85.092 -10.724 -26.543 1.00 44.62 318 VAL A O 1
ATOM 2453 N N . PHE A 1 319 ? 82.955 -10.043 -26.485 1.00 36.00 319 PHE A N 1
ATOM 2454 C CA . PHE A 1 319 ? 83.098 -9.075 -27.575 1.00 36.00 319 PHE A CA 1
ATOM 2455 C C . PHE A 1 319 ? 83.702 -7.771 -27.021 1.00 36.00 319 PHE A C 1
ATOM 2457 O O . PHE A 1 319 ? 83.167 -7.226 -26.052 1.00 36.00 319 PHE A O 1
ATOM 2464 N N . PRO A 1 320 ? 84.800 -7.250 -27.596 1.00 46.09 320 PRO A N 1
ATOM 2465 C CA . PRO A 1 320 ? 85.435 -6.038 -27.098 1.00 46.09 320 PRO A CA 1
ATOM 2466 C C . PRO A 1 320 ? 84.648 -4.794 -27.527 1.00 46.09 320 PRO A C 1
ATOM 2468 O O . PRO A 1 320 ? 84.526 -4.492 -28.714 1.00 46.09 320 PRO A O 1
ATOM 2471 N N . LEU A 1 321 ? 84.162 -4.032 -26.547 1.00 42.94 321 LEU A N 1
ATOM 2472 C CA . LEU A 1 321 ? 83.772 -2.638 -26.737 1.00 42.94 321 LEU A CA 1
ATOM 2473 C C . LEU A 1 321 ? 85.055 -1.807 -26.892 1.00 42.94 321 LEU A C 1
ATOM 2475 O O . LEU A 1 321 ? 85.756 -1.547 -25.916 1.00 42.94 321 LEU A O 1
ATOM 2479 N N . VAL A 1 322 ? 85.376 -1.403 -28.121 1.00 39.97 322 VAL A N 1
ATOM 2480 C CA . VAL A 1 322 ? 86.461 -0.450 -28.391 1.00 39.97 322 VAL A CA 1
ATOM 2481 C C . VAL A 1 322 ? 85.924 0.960 -28.149 1.00 39.97 322 VAL A C 1
ATOM 2483 O O . VAL A 1 322 ? 85.316 1.565 -29.027 1.00 39.97 322 VAL A O 1
ATOM 2486 N N . VAL A 1 323 ? 86.139 1.485 -26.942 1.00 42.62 323 VAL A N 1
ATOM 2487 C CA . VAL A 1 323 ? 86.102 2.932 -26.696 1.00 42.62 323 VAL A CA 1
ATOM 2488 C C . VAL A 1 323 ? 87.503 3.446 -27.010 1.00 42.62 323 VAL A C 1
ATOM 2490 O O . VAL A 1 323 ? 88.460 3.075 -26.334 1.00 42.62 323 VAL A O 1
ATOM 2493 N N . GLY A 1 324 ? 87.640 4.225 -28.083 1.00 41.00 324 GLY A N 1
ATOM 2494 C CA . GLY A 1 324 ? 88.917 4.823 -28.463 1.00 41.00 324 GLY A CA 1
ATOM 2495 C C . GLY A 1 324 ? 89.415 5.765 -27.369 1.00 41.00 324 GLY A C 1
ATOM 2496 O O . GLY A 1 324 ? 88.813 6.810 -27.135 1.00 41.00 324 GLY A O 1
ATOM 2497 N N . ASP A 1 325 ? 90.504 5.377 -26.709 1.00 37.69 325 ASP A N 1
ATOM 2498 C CA . ASP A 1 325 ? 91.288 6.244 -25.836 1.00 37.69 325 ASP A CA 1
ATOM 2499 C C . ASP A 1 325 ? 92.231 7.117 -26.680 1.00 37.69 325 ASP A C 1
ATOM 2501 O O . ASP A 1 325 ? 92.838 6.681 -27.664 1.00 37.69 325 ASP A O 1
ATOM 2505 N N . ALA A 1 326 ? 92.318 8.381 -26.287 1.00 50.72 326 ALA A N 1
ATOM 2506 C CA . ALA A 1 326 ? 93.086 9.431 -26.917 1.00 50.72 326 ALA A CA 1
ATOM 2507 C C . ALA A 1 326 ? 94.538 9.386 -26.427 1.00 50.72 326 ALA A C 1
ATOM 2509 O O . ALA A 1 326 ? 94.890 10.014 -25.433 1.00 50.72 326 ALA A O 1
ATOM 2510 N N . SER A 1 327 ? 95.419 8.692 -27.148 1.00 45.06 327 SER A N 1
ATOM 2511 C CA . SER A 1 327 ? 96.868 8.851 -26.950 1.00 45.06 327 SER A CA 1
ATOM 2512 C C . SER A 1 327 ? 97.708 8.409 -28.157 1.00 45.06 327 SER A C 1
ATOM 2514 O O . SER A 1 327 ? 98.547 7.520 -28.065 1.00 45.06 327 SER A O 1
ATOM 2516 N N . ALA A 1 328 ? 97.547 9.081 -29.303 1.00 39.47 328 ALA A N 1
ATOM 2517 C CA . ALA A 1 328 ? 98.599 9.127 -30.326 1.00 39.47 328 ALA A CA 1
ATOM 2518 C C . ALA A 1 328 ? 98.512 10.417 -31.171 1.00 39.47 328 ALA A C 1
ATOM 2520 O O . ALA A 1 328 ? 97.461 10.700 -31.752 1.00 39.47 328 ALA A O 1
ATOM 2521 N N . PRO A 1 329 ? 99.591 11.216 -31.265 1.00 47.50 329 PRO A N 1
ATOM 2522 C CA . PRO A 1 329 ? 99.613 12.433 -32.066 1.00 47.50 329 PRO A CA 1
ATOM 2523 C C . PRO A 1 329 ? 99.860 12.095 -33.544 1.00 47.50 329 PRO A C 1
ATOM 2525 O O . PRO A 1 329 ? 100.891 11.519 -33.885 1.00 47.50 329 PRO A O 1
ATOM 2528 N N . GLY A 1 330 ? 98.936 12.492 -34.425 1.00 56.16 330 GLY A N 1
ATOM 2529 C CA . GLY A 1 330 ? 99.192 12.559 -35.873 1.00 56.16 330 GLY A CA 1
ATOM 2530 C C . GLY A 1 330 ? 98.272 11.764 -36.804 1.00 56.16 330 GLY A C 1
ATOM 2531 O O . GLY A 1 330 ? 98.576 11.682 -37.989 1.00 56.16 330 GLY A O 1
ATOM 2532 N N . GLY A 1 331 ? 97.154 11.209 -36.329 1.00 40.34 331 GLY A N 1
ATOM 2533 C CA . GLY A 1 331 ? 96.167 10.539 -37.185 1.00 40.34 331 GLY A CA 1
ATOM 2534 C C . GLY A 1 331 ? 94.820 11.256 -37.185 1.00 40.34 331 GLY A C 1
ATOM 2535 O O . GLY A 1 331 ? 94.040 11.098 -36.252 1.00 40.34 331 GLY A O 1
ATOM 2536 N N . THR A 1 332 ? 94.531 12.041 -38.222 1.00 43.47 332 THR A N 1
ATOM 2537 C CA . THR A 1 332 ? 93.200 12.615 -38.458 1.00 43.47 332 THR A CA 1
ATOM 2538 C C . THR A 1 332 ? 92.238 11.494 -38.857 1.00 43.47 332 THR A C 1
ATOM 2540 O O . THR A 1 332 ? 92.254 11.046 -39.999 1.00 43.47 332 THR A O 1
ATOM 2543 N N . VAL A 1 333 ? 91.408 11.025 -37.924 1.00 45.41 333 VAL A N 1
ATOM 2544 C CA . VAL A 1 333 ? 90.262 10.158 -38.239 1.00 45.41 333 VAL A CA 1
ATOM 2545 C C . VAL A 1 333 ? 89.039 11.061 -38.449 1.00 45.41 333 VAL A C 1
ATOM 2547 O O . VAL A 1 333 ? 88.757 11.894 -37.584 1.00 45.41 333 VAL A O 1
ATOM 2550 N N . PRO A 1 334 ? 88.331 10.966 -39.589 1.00 47.53 334 PRO A N 1
ATOM 2551 C CA . PRO A 1 334 ? 87.214 11.848 -39.893 1.00 47.53 334 PRO A CA 1
ATOM 2552 C C . PRO A 1 334 ? 85.991 11.473 -39.048 1.00 47.53 334 PRO A C 1
ATOM 2554 O O . PRO A 1 334 ? 85.290 10.505 -39.330 1.00 47.53 334 PRO A O 1
ATOM 2557 N N . ASN A 1 335 ? 85.708 12.277 -38.023 1.00 45.03 335 ASN A N 1
ATOM 2558 C CA . ASN A 1 335 ? 84.369 12.369 -37.450 1.00 45.03 335 ASN A CA 1
ATOM 2559 C C . ASN A 1 335 ? 83.485 13.144 -38.430 1.00 45.03 335 ASN A C 1
ATOM 2561 O O . ASN A 1 335 ? 83.384 14.368 -38.364 1.00 45.03 335 ASN A O 1
ATOM 2565 N N . SER A 1 336 ? 82.831 12.428 -39.335 1.00 41.91 336 SER A N 1
ATOM 2566 C CA . SER A 1 336 ? 81.655 12.948 -40.021 1.00 41.91 336 SER A CA 1
ATOM 2567 C C . SER A 1 336 ? 80.687 11.805 -40.288 1.00 41.91 336 SER A C 1
ATOM 2569 O O . SER A 1 336 ? 80.848 11.055 -41.248 1.00 41.91 336 SER A O 1
ATOM 2571 N N . PHE A 1 337 ? 79.644 11.714 -39.465 1.00 42.25 337 PHE A N 1
ATOM 2572 C CA . PHE A 1 337 ? 78.357 11.169 -39.896 1.00 42.25 337 PHE A CA 1
ATOM 2573 C C . PHE A 1 337 ? 77.735 12.156 -40.895 1.00 42.25 337 PHE A C 1
ATOM 2575 O O . PHE A 1 337 ? 76.769 12.850 -40.593 1.00 42.25 337 PHE A O 1
ATOM 2582 N N . ALA A 1 338 ? 78.370 12.292 -42.059 1.00 37.47 338 ALA A N 1
ATOM 2583 C CA . ALA A 1 338 ? 77.803 12.988 -43.196 1.00 37.47 338 ALA A CA 1
ATOM 2584 C C . ALA A 1 338 ? 76.910 11.979 -43.920 1.00 37.47 338 ALA A C 1
ATOM 2586 O O . ALA A 1 338 ? 77.393 11.153 -44.690 1.00 37.47 338 ALA A O 1
ATOM 2587 N N . ASP A 1 339 ? 75.619 12.014 -43.606 1.00 41.94 339 ASP A N 1
ATOM 2588 C CA . ASP A 1 339 ? 74.597 11.395 -44.441 1.00 41.94 339 ASP A CA 1
ATOM 2589 C C . ASP A 1 339 ? 74.480 12.243 -45.714 1.00 41.94 339 ASP A C 1
ATOM 2591 O O . ASP A 1 339 ? 73.956 13.360 -45.703 1.00 41.94 339 ASP A O 1
ATOM 2595 N N . GLN A 1 340 ? 75.111 11.773 -46.786 1.00 40.66 340 GLN A N 1
ATOM 2596 C CA . GLN A 1 340 ? 75.092 12.431 -48.082 1.00 40.66 340 GLN A CA 1
ATOM 2597 C C . GLN A 1 340 ? 73.880 11.897 -48.850 1.00 40.66 340 GLN A C 1
ATOM 2599 O O . GLN A 1 340 ? 73.967 10.891 -49.546 1.00 40.66 340 GLN A O 1
ATOM 2604 N N . LEU A 1 341 ? 72.735 12.563 -48.689 1.00 44.25 341 LEU A N 1
ATOM 2605 C CA . LEU A 1 341 ? 71.561 12.312 -49.520 1.00 44.25 341 LEU A CA 1
ATOM 2606 C C . LEU A 1 341 ? 71.842 12.828 -50.934 1.00 44.25 341 LEU A C 1
ATOM 2608 O O . LEU A 1 341 ? 71.992 14.034 -51.144 1.00 44.25 341 LEU A O 1
ATOM 2612 N N . ASP A 1 342 ? 71.906 11.918 -51.902 1.00 45.41 342 ASP A N 1
ATOM 2613 C CA . ASP A 1 342 ? 71.909 12.289 -53.312 1.00 45.41 342 ASP A CA 1
ATOM 2614 C C . ASP A 1 342 ? 70.597 13.014 -53.648 1.00 45.41 342 ASP A C 1
ATOM 2616 O O . ASP A 1 342 ? 69.501 12.562 -53.302 1.00 45.41 342 ASP A O 1
ATOM 2620 N N . ALA A 1 343 ? 70.698 14.166 -54.316 1.00 51.47 343 ALA A N 1
ATOM 2621 C CA . ALA A 1 343 ? 69.525 14.886 -54.794 1.00 51.47 343 ALA A CA 1
ATOM 2622 C C . ALA A 1 343 ? 68.760 14.019 -55.817 1.00 51.47 343 ALA A C 1
ATOM 2624 O O . ALA A 1 343 ? 69.398 13.376 -56.657 1.00 51.47 343 ALA A O 1
ATOM 2625 N N . PRO A 1 344 ? 67.413 14.000 -55.788 1.00 51.66 344 PRO A N 1
ATOM 2626 C CA . PRO A 1 344 ? 66.625 13.193 -56.715 1.00 51.66 344 PRO A CA 1
ATOM 2627 C C . PRO A 1 344 ? 66.932 13.584 -58.168 1.00 51.66 344 PRO A C 1
ATOM 2629 O O . PRO A 1 344 ? 66.880 14.760 -58.532 1.00 51.66 344 PRO A O 1
ATOM 2632 N N . SER A 1 345 ? 67.258 12.595 -59.004 1.00 47.84 345 SER A N 1
ATOM 2633 C CA . SER A 1 345 ? 67.666 12.762 -60.407 1.00 47.84 345 SER A CA 1
ATOM 2634 C C . SER A 1 345 ? 66.491 12.739 -61.393 1.00 47.84 345 SER A C 1
ATOM 2636 O O . SER A 1 345 ? 66.655 12.418 -62.573 1.00 47.84 345 SER A O 1
ATOM 2638 N N . ASP A 1 346 ? 65.304 13.136 -60.936 1.00 50.66 346 ASP A N 1
ATOM 2639 C CA . ASP A 1 346 ? 64.085 13.125 -61.739 1.00 50.66 346 ASP A CA 1
ATOM 2640 C C . ASP A 1 346 ? 64.046 14.359 -62.654 1.00 50.66 346 ASP A C 1
ATOM 2642 O O . ASP A 1 346 ? 63.322 15.330 -62.437 1.00 50.66 346 ASP A O 1
ATOM 2646 N N . ALA A 1 347 ? 64.845 14.322 -63.720 1.00 46.03 347 ALA A N 1
ATOM 2647 C CA . ALA A 1 347 ? 64.892 15.330 -64.777 1.00 46.03 347 ALA A CA 1
ATOM 2648 C C . ALA A 1 347 ? 63.680 15.254 -65.731 1.00 46.03 347 ALA A C 1
ATOM 2650 O O . ALA A 1 347 ? 63.821 15.364 -66.951 1.00 46.03 347 ALA A O 1
ATOM 2651 N N . THR A 1 348 ? 62.470 15.083 -65.199 1.00 46.06 348 THR A N 1
ATOM 2652 C CA . THR A 1 348 ? 61.231 15.177 -65.981 1.00 46.06 348 THR A CA 1
ATOM 2653 C C . THR A 1 348 ? 60.539 16.495 -65.674 1.00 46.06 348 THR A C 1
ATOM 2655 O O . THR A 1 348 ? 59.734 16.604 -64.753 1.00 46.06 348 THR A O 1
ATOM 2658 N N . GLY A 1 349 ? 60.862 17.520 -66.466 1.00 47.31 349 GLY A N 1
ATOM 2659 C CA . GLY A 1 349 ? 60.111 18.773 -66.482 1.00 47.31 349 GLY A CA 1
ATOM 2660 C C . GLY A 1 349 ? 58.655 18.506 -66.862 1.00 47.31 349 GLY A C 1
ATOM 2661 O O . GLY A 1 349 ? 58.360 18.113 -67.990 1.00 47.31 349 GLY A O 1
ATOM 2662 N N . GLY A 1 350 ? 57.746 18.698 -65.910 1.00 51.22 350 GLY A N 1
ATOM 2663 C CA . GLY A 1 350 ? 56.306 18.638 -66.128 1.00 51.22 350 GLY A CA 1
ATOM 2664 C C . GLY A 1 350 ? 55.736 20.041 -66.316 1.00 51.22 350 GLY A C 1
ATOM 2665 O O . GLY A 1 350 ? 56.093 20.972 -65.598 1.00 51.22 350 GLY A O 1
ATOM 2666 N N . SER A 1 351 ? 54.822 20.218 -67.269 1.00 46.47 351 SER A N 1
ATOM 2667 C CA . SER A 1 351 ? 53.987 21.422 -67.320 1.00 46.47 351 SER A CA 1
ATOM 2668 C C . SER A 1 351 ? 52.630 21.106 -66.712 1.00 46.47 351 SER A C 1
ATOM 2670 O O . SER A 1 351 ? 51.935 20.226 -67.225 1.00 46.47 351 SER A O 1
ATOM 2672 N N . ILE A 1 352 ? 52.225 21.840 -65.677 1.00 46.31 352 ILE A N 1
ATOM 2673 C CA . ILE A 1 352 ? 50.841 21.798 -65.209 1.00 46.31 352 ILE A CA 1
ATOM 2674 C C . ILE A 1 352 ? 50.035 22.677 -66.166 1.00 46.31 352 ILE A C 1
ATOM 2676 O O . ILE A 1 352 ? 50.255 23.885 -66.265 1.00 46.31 352 ILE A O 1
ATOM 2680 N N . VAL A 1 353 ? 49.133 22.049 -66.917 1.00 48.81 353 VAL A N 1
ATOM 2681 C CA . VAL A 1 353 ? 48.149 22.747 -67.745 1.00 48.81 353 VAL A CA 1
ATOM 2682 C C . VAL A 1 353 ? 46.854 22.762 -66.954 1.00 48.81 353 VAL A C 1
ATOM 2684 O O . VAL A 1 353 ? 46.282 21.705 -66.701 1.00 48.81 353 VAL A O 1
ATOM 2687 N N . TYR A 1 354 ? 46.397 23.940 -66.546 1.00 49.91 354 TYR A N 1
ATOM 2688 C CA . TYR A 1 354 ? 45.075 24.091 -65.952 1.00 49.91 354 TYR A CA 1
ATOM 2689 C C . TYR A 1 354 ? 44.196 24.920 -66.879 1.00 49.91 354 TYR A C 1
ATOM 2691 O O . TYR A 1 354 ? 44.551 26.017 -67.306 1.00 49.91 354 TYR A O 1
ATOM 2699 N N . THR A 1 355 ? 43.031 24.364 -67.189 1.00 46.09 355 THR A N 1
ATOM 2700 C CA . THR A 1 355 ? 41.993 25.018 -67.978 1.00 46.09 355 THR A CA 1
ATOM 2701 C C . THR A 1 355 ? 40.918 25.490 -67.012 1.00 46.09 355 THR A C 1
ATOM 2703 O O . THR A 1 355 ? 40.085 24.704 -66.565 1.00 46.09 355 THR A O 1
ATOM 2706 N N . THR A 1 356 ? 40.931 26.768 -66.647 1.00 48.09 356 THR A N 1
ATOM 2707 C CA . THR A 1 356 ? 39.871 27.355 -65.822 1.00 48.09 356 THR A CA 1
ATOM 2708 C C . THR A 1 356 ? 38.761 27.894 -66.719 1.00 48.09 356 THR A C 1
ATOM 2710 O O . THR A 1 356 ? 38.952 28.823 -67.502 1.00 48.09 356 THR A O 1
ATOM 2713 N N . ALA A 1 357 ? 37.570 27.302 -66.609 1.00 43.53 357 ALA A N 1
ATOM 2714 C CA . ALA A 1 357 ? 36.361 27.824 -67.231 1.00 43.53 357 ALA A CA 1
ATOM 2715 C C . ALA A 1 357 ? 35.638 28.729 -66.227 1.00 43.53 357 ALA A C 1
ATOM 2717 O O . ALA A 1 357 ? 35.009 28.246 -65.289 1.00 43.53 357 ALA A O 1
ATOM 2718 N N . TYR A 1 358 ? 35.712 30.045 -66.426 1.00 42.31 358 TYR A N 1
ATOM 2719 C CA . TYR A 1 358 ? 34.850 30.975 -65.702 1.00 42.31 358 TYR A CA 1
ATOM 2720 C C . TYR A 1 358 ? 33.536 31.110 -66.483 1.00 42.31 358 TYR A C 1
ATOM 2722 O O . TYR A 1 358 ? 33.532 31.526 -67.643 1.00 42.31 358 TYR A O 1
ATOM 2730 N N . SER A 1 359 ? 32.438 30.670 -65.861 1.00 49.69 359 SER A N 1
ATOM 2731 C CA . SER A 1 359 ? 31.050 30.883 -66.307 1.00 49.69 359 SER A CA 1
ATOM 2732 C C . SER A 1 359 ? 30.742 30.592 -67.790 1.00 49.69 359 SER A C 1
ATOM 2734 O O . SER A 1 359 ? 30.043 31.349 -68.461 1.00 49.69 359 SER A O 1
ATOM 2736 N N . GLY A 1 360 ? 31.222 29.455 -68.305 1.00 52.06 360 GLY A N 1
ATOM 2737 C CA . GLY A 1 360 ? 30.705 28.820 -69.528 1.00 52.06 360 GLY A CA 1
ATOM 2738 C C . GLY A 1 360 ? 30.963 29.524 -70.870 1.00 52.06 360 GLY A C 1
ATOM 2739 O O . GLY A 1 360 ? 30.654 28.937 -71.902 1.00 52.06 360 GLY A O 1
ATOM 2740 N N . LEU A 1 361 ? 31.538 30.735 -70.901 1.00 46.84 361 LEU A N 1
ATOM 2741 C CA . LEU A 1 361 ? 31.642 31.535 -72.138 1.00 46.84 361 LEU A CA 1
ATOM 2742 C C . LEU A 1 361 ? 33.040 32.081 -72.472 1.00 46.84 361 LEU A C 1
ATOM 2744 O O . LEU A 1 361 ? 33.221 32.615 -73.566 1.00 46.84 361 LEU A O 1
ATOM 2748 N N . ARG A 1 362 ? 34.050 31.947 -71.602 1.00 41.09 362 ARG A N 1
ATOM 2749 C CA . ARG A 1 362 ? 35.443 32.320 -71.926 1.00 41.09 362 ARG A CA 1
ATOM 2750 C C . ARG A 1 362 ? 36.430 31.290 -71.378 1.00 41.09 362 ARG A C 1
ATOM 2752 O O . ARG A 1 362 ? 36.293 30.849 -70.241 1.00 41.09 362 ARG A O 1
ATOM 2759 N N . LYS A 1 363 ? 37.421 30.922 -72.196 1.00 49.38 363 LYS A N 1
ATOM 2760 C CA . LYS A 1 363 ? 38.548 30.059 -71.814 1.00 49.38 363 LYS A CA 1
ATOM 2761 C C . LYS A 1 363 ? 39.827 30.884 -71.809 1.00 49.38 363 LYS A C 1
ATOM 2763 O O . LYS A 1 363 ? 40.049 31.660 -72.737 1.00 49.38 363 LYS A O 1
ATOM 2768 N N . TYR A 1 364 ? 40.639 30.711 -70.774 1.00 44.00 364 TYR A N 1
ATOM 2769 C CA . TYR A 1 364 ? 42.002 31.218 -70.737 1.00 44.00 364 TYR A CA 1
ATOM 2770 C C . TYR A 1 364 ? 42.924 30.031 -70.483 1.00 44.00 364 TYR A C 1
ATOM 2772 O O . TYR A 1 364 ? 42.842 29.402 -69.430 1.00 44.00 364 TYR A O 1
ATOM 2780 N N . ASP A 1 365 ? 43.757 29.704 -71.465 1.00 51.56 365 ASP A N 1
ATOM 2781 C CA . ASP A 1 365 ? 44.725 28.620 -71.345 1.00 51.56 365 ASP A CA 1
ATOM 2782 C C . ASP A 1 365 ? 46.048 29.222 -70.867 1.00 51.56 365 ASP A C 1
ATOM 2784 O O . ASP A 1 365 ? 46.716 29.949 -71.604 1.00 51.56 365 ASP A O 1
ATOM 2788 N N . ALA A 1 366 ? 46.418 28.947 -69.616 1.00 52.16 366 ALA A N 1
ATOM 2789 C CA . ALA A 1 366 ? 47.720 29.314 -69.074 1.00 52.16 366 ALA A CA 1
ATOM 2790 C C . ALA A 1 366 ? 48.588 28.061 -68.928 1.00 52.16 366 ALA A C 1
ATOM 2792 O O . ALA A 1 366 ? 48.125 27.001 -68.502 1.00 52.16 366 ALA A O 1
ATOM 2793 N N . LYS A 1 367 ? 49.867 28.190 -69.285 1.00 49.47 367 LYS A N 1
ATOM 2794 C CA . LYS A 1 367 ? 50.868 27.136 -69.130 1.00 49.47 367 LYS A CA 1
ATOM 2795 C C . LYS A 1 367 ? 51.945 27.659 -68.194 1.00 49.47 367 LYS A C 1
ATOM 2797 O O . LYS A 1 367 ? 52.648 28.597 -68.558 1.00 49.47 367 LYS A O 1
ATOM 2802 N N . VAL A 1 368 ? 52.073 27.065 -67.011 1.00 50.81 368 VAL A N 1
ATOM 2803 C CA . VAL A 1 368 ? 53.199 27.351 -66.115 1.00 50.81 368 VAL A CA 1
ATOM 2804 C C . VAL A 1 368 ? 54.216 26.226 -66.293 1.00 50.81 368 VAL A C 1
ATOM 2806 O O . VAL A 1 368 ? 53.938 25.086 -65.907 1.00 50.81 368 VAL A O 1
ATOM 2809 N N . PRO A 1 369 ? 55.360 26.483 -66.947 1.00 50.53 369 PRO A N 1
ATOM 2810 C CA . PRO A 1 369 ? 56.423 25.497 -67.019 1.00 50.53 369 PRO A CA 1
ATOM 2811 C C . PRO A 1 369 ? 57.089 25.383 -65.645 1.00 50.53 369 PRO A C 1
ATOM 2813 O O . PRO A 1 369 ? 57.561 26.377 -65.101 1.00 50.53 369 PRO A O 1
ATOM 2816 N N . HIS A 1 370 ? 57.141 24.172 -65.091 1.00 48.03 370 HIS A N 1
ATOM 2817 C CA . HIS A 1 370 ? 57.978 23.880 -63.936 1.00 48.03 370 HIS A CA 1
ATOM 2818 C C . HIS A 1 370 ? 59.273 23.237 -64.438 1.00 48.03 370 HIS A C 1
ATOM 2820 O O . HIS A 1 370 ? 59.279 22.106 -64.924 1.00 48.03 370 HIS A O 1
ATOM 2826 N N . SER A 1 371 ? 60.389 23.952 -64.320 1.00 48.47 371 SER A N 1
ATOM 2827 C CA . SER A 1 371 ? 61.723 23.361 -64.428 1.00 48.47 371 SER A CA 1
ATOM 2828 C C . SER A 1 371 ? 62.099 22.808 -63.058 1.00 48.47 371 SER A C 1
ATOM 2830 O O . SER A 1 371 ? 62.236 23.566 -62.100 1.00 48.47 371 SER A O 1
ATOM 2832 N N . GLY A 1 372 ? 62.157 21.485 -62.918 1.00 40.59 372 GLY A N 1
ATOM 2833 C CA . GLY A 1 372 ? 62.694 20.863 -61.709 1.00 40.59 372 GLY A CA 1
ATOM 2834 C C . GLY A 1 372 ? 64.193 21.150 -61.612 1.00 40.59 372 GLY A C 1
ATOM 2835 O O . GLY A 1 372 ? 64.900 20.965 -62.600 1.00 40.59 372 GLY A O 1
ATOM 2836 N N . GLY A 1 373 ? 64.665 21.615 -60.451 1.00 48.38 373 GLY A N 1
ATOM 2837 C CA . GLY A 1 373 ? 66.098 21.634 -60.130 1.00 48.38 373 GLY A CA 1
ATOM 2838 C C . GLY A 1 373 ? 66.753 22.970 -59.765 1.00 48.38 373 GLY A C 1
ATOM 2839 O O . GLY A 1 373 ? 67.942 22.948 -59.469 1.00 48.38 373 GLY A O 1
ATOM 2840 N N . GLU A 1 374 ? 66.051 24.108 -59.709 1.00 42.19 374 GLU A N 1
ATOM 2841 C CA . GLU A 1 374 ? 66.656 25.357 -59.208 1.00 42.19 374 GLU A CA 1
ATOM 2842 C C . GLU A 1 374 ? 65.938 25.908 -57.971 1.00 42.19 374 GLU A C 1
ATOM 2844 O O . GLU A 1 374 ? 64.720 26.087 -57.951 1.00 42.19 374 GLU A O 1
ATOM 2849 N N . ALA A 1 375 ? 66.722 26.210 -56.932 1.00 47.41 375 ALA A N 1
ATOM 2850 C CA . ALA A 1 375 ? 66.308 27.021 -55.795 1.00 47.41 375 ALA A CA 1
ATOM 2851 C C . ALA A 1 375 ? 66.101 28.472 -56.269 1.00 47.41 375 ALA A C 1
ATOM 2853 O O . ALA A 1 375 ? 66.995 29.308 -56.168 1.00 47.41 375 ALA A O 1
ATOM 2854 N N . GLY A 1 376 ? 64.933 28.759 -56.842 1.00 40.16 376 GLY A N 1
ATOM 2855 C CA . GLY A 1 376 ? 64.606 30.060 -57.420 1.00 40.16 376 GLY A CA 1
ATOM 2856 C C . GLY A 1 376 ? 63.177 30.475 -57.092 1.00 40.16 376 GLY A C 1
ATOM 2857 O O . GLY A 1 376 ? 62.224 29.768 -57.402 1.00 40.16 376 GLY A O 1
ATOM 2858 N N . ALA A 1 377 ? 63.040 31.627 -56.439 1.00 40.66 377 ALA A N 1
ATOM 2859 C CA . ALA A 1 377 ? 61.776 32.220 -56.027 1.00 40.66 377 ALA A CA 1
ATOM 2860 C C . ALA A 1 377 ? 60.809 32.446 -57.207 1.00 40.66 377 ALA A C 1
ATOM 2862 O O . ALA A 1 377 ? 61.167 33.051 -58.218 1.00 40.66 377 ALA A O 1
ATOM 2863 N N . LEU A 1 378 ? 59.551 32.031 -57.029 1.00 37.28 378 LEU A N 1
ATOM 2864 C CA . LEU A 1 378 ? 58.435 32.406 -57.897 1.00 37.28 378 LEU A CA 1
ATOM 2865 C C . LEU A 1 378 ? 58.201 33.920 -57.805 1.00 37.28 378 LEU A C 1
ATOM 2867 O O . LEU A 1 378 ? 57.735 34.427 -56.786 1.00 37.28 378 LEU A O 1
ATOM 2871 N N . THR A 1 379 ? 58.503 34.639 -58.883 1.00 36.59 379 THR A N 1
ATOM 2872 C CA . THR A 1 379 ? 58.003 35.999 -59.114 1.00 36.59 379 THR A CA 1
ATOM 2873 C C . THR A 1 379 ? 56.814 35.914 -60.065 1.00 36.59 379 THR A C 1
ATOM 2875 O O . THR A 1 379 ? 56.914 35.361 -61.156 1.00 36.59 379 THR A O 1
ATOM 2878 N N . LEU A 1 380 ? 55.667 36.424 -59.619 1.00 34.62 380 LEU A N 1
ATOM 2879 C CA . LEU A 1 380 ? 54.457 36.583 -60.425 1.00 34.62 380 LEU A CA 1
ATOM 2880 C C . LEU A 1 380 ? 54.500 37.965 -61.095 1.00 34.62 380 LEU A C 1
ATOM 2882 O O . LEU A 1 380 ? 54.700 38.959 -60.395 1.00 34.62 380 LEU A O 1
ATOM 2886 N N . SER A 1 381 ? 54.291 38.029 -62.414 1.00 37.28 381 SER A N 1
ATOM 2887 C CA . SER A 1 381 ? 53.927 39.263 -63.134 1.00 37.28 381 SER A CA 1
ATOM 2888 C C . SER A 1 381 ? 52.532 39.159 -63.715 1.00 37.28 381 SER A C 1
ATOM 2890 O O . SER A 1 381 ? 52.264 38.080 -64.297 1.00 37.28 381 SER A O 1
#